Protein AF-0000000076934636 (afdb_homodimer)

Solvent-accessible surface area (backbone atoms only — not comparable to full-atom values): 18235 Å² total; per-residue (Å²): 104,74,46,54,54,52,46,53,52,47,45,50,32,41,30,29,34,33,26,14,51,40,21,34,67,66,35,45,63,63,40,42,30,72,75,70,58,53,48,71,66,55,49,50,51,52,49,51,50,35,30,50,39,23,18,51,27,18,59,49,46,27,63,59,41,30,75,73,67,33,45,66,54,43,28,51,51,5,29,50,24,38,23,51,24,36,40,40,52,27,62,49,86,51,87,62,38,52,61,58,24,40,61,29,32,43,36,27,42,36,32,61,26,22,50,54,25,54,49,51,67,49,44,54,81,84,43,31,39,34,55,35,13,42,49,48,14,39,36,37,44,18,54,47,48,13,48,73,52,30,47,60,44,36,52,47,32,66,38,93,77,34,90,54,101,44,63,32,48,46,33,38,53,19,18,50,29,20,41,49,23,36,53,50,51,51,52,50,51,31,59,73,72,72,96,104,73,45,56,55,52,47,53,52,48,44,51,32,40,30,28,34,31,25,13,51,40,21,33,65,66,35,46,65,64,38,43,33,72,74,69,57,51,48,72,66,56,50,50,51,52,48,48,51,34,29,49,40,24,19,50,28,18,59,49,46,27,62,60,42,31,76,72,67,31,43,69,55,43,27,50,51,5,29,49,24,38,24,52,24,35,39,40,54,27,62,50,86,50,87,62,36,53,61,58,24,38,60,29,32,44,36,27,42,35,31,63,26,22,49,53,25,55,49,52,68,50,45,55,80,83,42,30,41,34,54,36,12,42,48,47,14,40,36,36,42,19,54,45,48,13,48,72,52,31,46,60,45,35,51,48,34,66,38,92,79,34,90,54,100,43,66,32,49,47,32,38,54,20,18,51,29,21,40,50,22,35,53,52,51,52,53,50,52,31,58,74,72,73,95

Nearest PDB structures (foldseek):
  7bc7-assembly1_A  TM=8.951E-01  e=1.590E-04  Gallus gallus
  9b3o-assembly1_A  TM=8.937E-01  e=1.277E-03  Staphylococcus aureus
  9b3k-assembly1_Z  TM=9.148E-01  e=2.009E-03  Staphylococcus aureus
  9b3l-assembly1_A  TM=8.905E-01  e=2.636E-03  Staphylococcus aureus
  7xq0-assembly1_A  TM=7.083E-01  e=3.844E-01  Homo sapiens

Secondary structure (DSSP, 8-state):
-HHHHHHHHHHHHHHHHHHHHHHHHHHHHHHHHHHH---HHHHHHHHHHHHHHHHHIIIIIHHHHHHHH-HHHHHHHHHHHHHHHHHHHHT--STTHHHHHHTTHHHHTTHHHHHHHHHHHTS-GGGHHHHHHHHHHHHHHHHHHHHHHHHHHHHHHHSTT-SSS-TTHHHHHHHHHHHHHHHHHHHHHHHHHT-/-HHHHHHHHHHHHHHHHHHHHHHHHHHHHHHHHHHH---HHHHHHHHHHHHHHHHHIIIIIHHHHHHHH-HHHHHHHHHHHHHHHHHHHHT--STTHHHHHHTTHHHHTTHHHHHHHHHHHTS-GGGHHHHHHHHHHHHHHHHHHHHHHHHHHHHHHHSTT-SSS-TTHHHHHHHHHHHHHHHHHHHHHHHHHT-

Radius of gyration: 20.55 Å; Cα contacts (8 Å, |Δi|>4): 611; chains: 2; bounding box: 54×52×46 Å

Sequence (390 aa):
SLAGLTLSTAAMITFFYSLGEHGLQTALLYYLKAQFGYSKDEFANLMLIAGAAGMISQLTVMPIFAPIVGEEMLLIVGLLGGCTHVFLYGIAWSYWVPYFAAAFIILSAFVHPSIRTNVSKSVGSNEQGIAQGCISGISSFASILAPLIFTPLTAWFLSETTPFNFKGFSIMVAGFCTLTAFVISIRMRAARCGVSLAGLTLSTAAMITFFYSLGEHGLQTALLYYLKAQFGYSKDEFANLMLIAGAAGMISQLTVMPIFAPIVGEEMLLIVGLLGGCTHVFLYGIAWSYWVPYFAAAFIILSAFVHPSIRTNVSKSVGSNEQGIAQGCISGISSFASILAPLIFTPLTAWFLSETTPFNFKGFSIMVAGFCTLTAFVISIRMRAARCGV

Structure (mmCIF, N/CA/C/O backbone):
data_AF-0000000076934636-model_v1
#
loop_
_entity.id
_entity.type
_entity.pdbx_description
1 polymer 'Major facilitator superfamily (MFS) profile domain-containing protein'
#
loop_
_atom_site.group_PDB
_atom_site.id
_atom_site.type_symbol
_atom_site.label_atom_id
_atom_site.label_alt_id
_atom_site.label_comp_id
_atom_site.label_asym_id
_atom_site.label_entity_id
_atom_site.label_seq_id
_atom_site.pdbx_PDB_ins_code
_atom_site.Cartn_x
_atom_site.Cartn_y
_atom_site.Cartn_z
_atom_site.occupancy
_atom_site.B_iso_or_equiv
_atom_site.auth_seq_id
_atom_site.auth_comp_id
_atom_site.auth_asym_id
_atom_site.auth_atom_id
_atom_site.pdbx_PDB_model_num
ATOM 1 N N . SER A 1 1 ? -14.328 15.547 19.734 1 74.81 1 SER A N 1
ATOM 2 C CA . SER A 1 1 ? -13.781 16.672 18.984 1 74.81 1 SER A CA 1
ATOM 3 C C . SER A 1 1 ? -13.883 16.438 17.484 1 74.81 1 SER A C 1
ATOM 5 O O . SER A 1 1 ? -14.086 15.312 17.031 1 74.81 1 SER A O 1
ATOM 7 N N . LEU A 1 2 ? -14.023 17.359 16.75 1 75.81 2 LEU A N 1
ATOM 8 C CA . LEU A 1 2 ? -14.07 17.297 15.297 1 75.81 2 LEU A CA 1
ATOM 9 C C . LEU A 1 2 ? -12.945 16.422 14.75 1 75.81 2 LEU A C 1
ATOM 11 O O . LEU A 1 2 ? -13.141 15.68 13.789 1 75.81 2 LEU A O 1
ATOM 15 N N . ALA A 1 3 ? -11.789 16.453 15.383 1 84.81 3 ALA A N 1
ATOM 16 C CA . ALA A 1 3 ? -10.664 15.617 14.984 1 84.81 3 ALA A CA 1
ATOM 17 C C . ALA A 1 3 ? -10.961 14.133 15.211 1 84.81 3 ALA A C 1
ATOM 19 O O . ALA A 1 3 ? -10.617 13.289 14.383 1 84.81 3 ALA A O 1
ATOM 20 N N . GLY A 1 4 ? -11.641 13.859 16.266 1 87.38 4 GLY A N 1
ATOM 21 C CA . GLY A 1 4 ? -12.016 12.484 16.562 1 87.38 4 GLY A CA 1
ATOM 22 C C . GLY A 1 4 ? -12.984 11.898 15.555 1 87.38 4 GLY A C 1
ATOM 23 O O . GLY A 1 4 ? -12.828 10.75 15.141 1 87.38 4 GLY A O 1
ATOM 24 N N . LEU A 1 5 ? -13.938 12.648 15.148 1 87.81 5 LEU A N 1
ATOM 25 C CA . LEU A 1 5 ? -14.922 12.211 14.172 1 87.81 5 LEU A CA 1
ATOM 26 C C . LEU A 1 5 ? -14.273 12 12.805 1 87.81 5 LEU A C 1
ATOM 28 O O . LEU A 1 5 ? -14.562 11.016 12.117 1 87.81 5 LEU A O 1
ATOM 32 N N . THR A 1 6 ? -13.391 12.922 12.422 1 90.38 6 THR A N 1
ATOM 33 C CA . THR A 1 6 ? -12.695 12.812 11.141 1 90.38 6 THR A CA 1
ATOM 34 C C . THR A 1 6 ? -11.82 11.562 11.109 1 90.38 6 THR A C 1
ATOM 36 O O . THR A 1 6 ? -11.797 10.836 10.117 1 90.38 6 THR A O 1
ATOM 39 N N . LEU A 1 7 ? -11.195 11.305 12.242 1 93.56 7 LEU A N 1
ATOM 40 C CA . LEU A 1 7 ? -10.305 10.148 12.32 1 93.56 7 LEU A CA 1
ATOM 41 C C . LEU A 1 7 ? -11.102 8.852 12.258 1 93.56 7 LEU A C 1
ATOM 43 O O . LEU A 1 7 ? -10.703 7.906 11.578 1 93.56 7 LEU A O 1
ATOM 47 N N . SER A 1 8 ? -12.18 8.805 12.938 1 95 8 SER A N 1
ATOM 48 C CA . SER A 1 8 ? -13.016 7.605 12.945 1 95 8 SER A CA 1
ATOM 49 C C . SER A 1 8 ? -13.594 7.332 11.562 1 95 8 SER A C 1
ATOM 51 O O . SER A 1 8 ? -13.609 6.188 11.102 1 95 8 SER A O 1
ATOM 53 N N . THR A 1 9 ? -14.062 8.328 10.93 1 96.06 9 THR A N 1
ATOM 54 C CA . THR A 1 9 ? -14.617 8.18 9.586 1 96.06 9 THR A CA 1
ATOM 55 C C . THR A 1 9 ? -13.539 7.773 8.594 1 96.06 9 THR A C 1
ATOM 57 O O . THR A 1 9 ? -13.758 6.898 7.754 1 96.06 9 THR A O 1
ATOM 60 N N . ALA A 1 10 ? -12.359 8.422 8.711 1 96.75 10 ALA A N 1
ATOM 61 C CA . ALA A 1 10 ? -11.234 8.07 7.844 1 96.75 10 ALA A CA 1
ATOM 62 C C . ALA A 1 10 ? -10.828 6.617 8.031 1 96.75 10 ALA A C 1
ATOM 64 O O . ALA A 1 10 ? -10.492 5.926 7.07 1 96.75 10 ALA A O 1
ATOM 65 N N . ALA A 1 11 ? -10.875 6.18 9.25 1 96.69 11 ALA A N 1
ATOM 66 C CA . ALA A 1 11 ? -10.539 4.793 9.562 1 96.69 11 ALA A CA 1
ATOM 67 C C . ALA A 1 11 ? -11.516 3.828 8.898 1 96.69 11 ALA A C 1
ATOM 69 O O . ALA A 1 11 ? -11.102 2.828 8.305 1 96.69 11 ALA A O 1
ATOM 70 N N . MET A 1 12 ? -12.727 4.133 8.914 1 98.12 12 MET A N 1
ATOM 71 C CA . MET A 1 12 ? -13.75 3.281 8.312 1 98.12 12 MET A CA 1
ATOM 72 C C . MET A 1 12 ? -13.609 3.256 6.797 1 98.12 12 MET A C 1
ATOM 74 O O . MET A 1 12 ? -13.688 2.193 6.18 1 98.12 12 MET A O 1
ATOM 78 N N . ILE A 1 13 ? -13.43 4.391 6.262 1 98.31 13 ILE A N 1
ATOM 79 C CA . ILE A 1 13 ? -13.25 4.48 4.816 1 98.31 13 ILE A CA 1
ATOM 80 C C . ILE A 1 13 ? -12.016 3.684 4.402 1 98.31 13 ILE A C 1
ATOM 82 O O . ILE A 1 13 ? -12.062 2.904 3.447 1 98.31 13 ILE A O 1
ATOM 86 N N . THR A 1 14 ? -10.977 3.883 5.207 1 97.81 14 THR A N 1
ATOM 87 C CA . THR A 1 14 ? -9.734 3.186 4.91 1 97.81 14 THR A CA 1
ATOM 88 C C . THR A 1 14 ? -9.93 1.673 4.977 1 97.81 14 THR A C 1
ATOM 90 O O . THR A 1 14 ? -9.453 0.94 4.109 1 97.81 14 THR A O 1
ATOM 93 N N . PHE A 1 15 ? -10.633 1.266 5.969 1 98.06 15 PHE A N 1
ATOM 94 C CA . PHE A 1 15 ? -10.836 -0.168 6.141 1 98.06 15 PHE A CA 1
ATOM 95 C C . PHE A 1 15 ? -11.586 -0.756 4.953 1 98.06 15 PHE A C 1
ATOM 97 O O . PHE A 1 15 ? -11.109 -1.694 4.312 1 98.06 15 PHE A O 1
ATOM 104 N N . PHE A 1 16 ? -12.664 -0.254 4.598 1 98.56 16 PHE A N 1
ATOM 105 C CA . PHE A 1 16 ? -13.516 -0.816 3.559 1 98.56 16 PHE A CA 1
ATOM 106 C C . PHE A 1 16 ? -12.875 -0.654 2.186 1 98.56 16 PHE A C 1
ATOM 108 O O . PHE A 1 16 ? -12.945 -1.559 1.352 1 98.56 16 PHE A O 1
ATOM 115 N N . TYR A 1 17 ? -12.32 0.474 1.965 1 98.31 17 TYR A N 1
ATOM 116 C CA . TYR A 1 17 ? -11.672 0.678 0.675 1 98.31 17 TYR A CA 1
ATOM 117 C C . TYR A 1 17 ? -10.492 -0.266 0.506 1 98.31 17 TYR A C 1
ATOM 119 O O . TYR A 1 17 ? -10.312 -0.872 -0.554 1 98.31 17 TYR A O 1
ATOM 127 N N . SER A 1 18 ? -9.68 -0.388 1.562 1 97.5 18 SER A N 1
ATOM 128 C CA . SER A 1 18 ? -8.531 -1.287 1.498 1 97.5 18 SER A CA 1
ATOM 129 C C . SER A 1 18 ? -8.977 -2.736 1.332 1 97.5 18 SER A C 1
ATOM 131 O O . SER A 1 18 ? -8.375 -3.49 0.565 1 97.5 18 SER A O 1
ATOM 133 N N . LEU A 1 19 ? -9.977 -3.051 2.029 1 97.38 19 LEU A N 1
ATOM 134 C CA . LEU A 1 19 ? -10.5 -4.406 1.901 1 97.38 19 LEU A CA 1
ATOM 135 C C . LEU A 1 19 ? -10.953 -4.68 0.47 1 97.38 19 LEU A C 1
ATOM 137 O O . LEU A 1 19 ? -10.641 -5.734 -0.091 1 97.38 19 LEU A O 1
ATOM 141 N N . GLY A 1 20 ? -11.711 -3.754 -0.071 1 97.81 20 GLY A N 1
ATOM 142 C CA . GLY A 1 20 ? -12.141 -3.896 -1.453 1 97.81 20 GLY A CA 1
ATOM 143 C C . GLY A 1 20 ? -10.984 -3.943 -2.436 1 97.81 20 GLY A C 1
ATOM 144 O O . GLY A 1 20 ? -10.977 -4.773 -3.35 1 97.81 20 GLY A O 1
ATOM 145 N N . GLU A 1 21 ? -10.055 -3.123 -2.217 1 95.62 21 GLU A N 1
ATOM 146 C CA . GLU A 1 21 ? -8.906 -3.025 -3.111 1 95.62 21 GLU A CA 1
ATOM 147 C C . GLU A 1 21 ? -8.055 -4.293 -3.059 1 95.62 21 GLU A C 1
ATOM 149 O O . GLU A 1 21 ? -7.703 -4.852 -4.098 1 95.62 21 GLU A O 1
ATOM 154 N N . HIS A 1 22 ? -7.711 -4.715 -1.91 1 94.38 22 HIS A N 1
ATOM 155 C CA . HIS A 1 22 ? -6.918 -5.93 -1.769 1 94.38 22 HIS A CA 1
ATOM 156 C C . HIS A 1 22 ? -7.715 -7.16 -2.184 1 94.38 22 HIS A C 1
ATOM 158 O O . HIS A 1 22 ? -7.148 -8.125 -2.701 1 94.38 22 HIS A O 1
ATOM 164 N N . GLY A 1 23 ? -9.031 -7.141 -1.938 1 95.62 23 GLY A N 1
ATOM 165 C CA . GLY A 1 23 ? -9.891 -8.211 -2.428 1 95.62 23 GLY A CA 1
ATOM 166 C C . GLY A 1 23 ? -9.883 -8.336 -3.939 1 95.62 23 GLY A C 1
ATOM 167 O O . GLY A 1 23 ? -9.789 -9.438 -4.477 1 95.62 23 GLY A O 1
ATOM 168 N N . LEU A 1 24 ? -9.992 -7.215 -4.574 1 95.94 24 LEU A N 1
ATOM 169 C CA . LEU A 1 24 ? -9.914 -7.211 -6.031 1 95.94 24 LEU A CA 1
ATOM 170 C C . LEU A 1 24 ? -8.578 -7.781 -6.508 1 95.94 24 LEU A C 1
ATOM 172 O O . LEU A 1 24 ? -8.547 -8.617 -7.414 1 95.94 24 LEU A O 1
ATOM 176 N N . GLN A 1 25 ? -7.531 -7.367 -5.93 1 91.94 25 GLN A N 1
ATOM 177 C CA . GLN A 1 25 ? -6.199 -7.801 -6.332 1 91.94 25 GLN A CA 1
ATOM 178 C C . GLN A 1 25 ? -6.031 -9.305 -6.156 1 91.94 25 GLN A C 1
ATOM 180 O O . GLN A 1 25 ? -5.379 -9.969 -6.969 1 91.94 25 GLN A O 1
ATOM 185 N N . THR A 1 26 ? -6.641 -9.844 -5.145 1 89.38 26 THR A N 1
ATOM 186 C CA . THR A 1 26 ? -6.543 -11.266 -4.836 1 89.38 26 THR A CA 1
ATOM 187 C C . THR A 1 26 ? -7.316 -12.094 -5.863 1 89.38 26 THR A C 1
ATOM 189 O O . THR A 1 26 ? -6.875 -13.18 -6.254 1 89.38 26 THR A O 1
ATOM 192 N N . ALA A 1 27 ? -8.336 -11.578 -6.363 1 94.06 27 ALA A N 1
ATOM 193 C CA . ALA A 1 27 ? -9.273 -12.367 -7.156 1 94.06 27 ALA A CA 1
ATOM 194 C C . ALA A 1 27 ? -9.094 -12.102 -8.648 1 94.06 27 ALA A C 1
ATOM 196 O O . ALA A 1 27 ? -9.531 -12.891 -9.484 1 94.06 27 ALA A O 1
ATOM 197 N N . LEU A 1 28 ? -8.461 -11.078 -9.023 1 93.19 28 LEU A N 1
ATOM 198 C CA . LEU A 1 28 ? -8.562 -10.516 -10.367 1 93.19 28 LEU A CA 1
ATOM 199 C C . LEU A 1 28 ? -7.977 -11.477 -11.398 1 93.19 28 LEU A C 1
ATOM 201 O O . LEU A 1 28 ? -8.602 -11.75 -12.422 1 93.19 28 LEU A O 1
ATOM 205 N N . LEU A 1 29 ? -6.828 -11.984 -11.148 1 89.75 29 LEU A N 1
ATOM 206 C CA . LEU A 1 29 ? -6.184 -12.859 -12.125 1 89.75 29 LEU A CA 1
ATOM 207 C C . LEU A 1 29 ? -7.004 -14.125 -12.344 1 89.75 29 LEU A C 1
ATOM 209 O O . LEU A 1 29 ? -7.23 -14.539 -13.484 1 89.75 29 LEU A O 1
ATOM 213 N N . TYR A 1 30 ? -7.449 -14.711 -11.25 1 89.94 30 TYR A N 1
ATOM 214 C CA . TYR A 1 30 ? -8.227 -15.938 -11.32 1 89.94 30 TYR A CA 1
ATOM 215 C C . TYR A 1 30 ? -9.531 -15.719 -12.07 1 89.94 30 TYR A C 1
ATOM 217 O O . TYR A 1 30 ? -9.938 -16.562 -12.883 1 89.94 30 TYR A O 1
ATOM 225 N N . TYR A 1 31 ? -10.102 -14.641 -11.883 1 93.88 31 TYR A N 1
ATOM 226 C CA . TYR A 1 31 ? -11.359 -14.297 -12.531 1 93.88 31 TYR A CA 1
ATOM 227 C C . TYR A 1 31 ? -11.164 -14.094 -14.031 1 93.88 31 TYR A C 1
ATOM 229 O O . TYR A 1 31 ? -11.914 -14.641 -14.844 1 93.88 31 TYR A O 1
ATOM 237 N N . LEU A 1 32 ? -10.18 -13.312 -14.414 1 93.81 32 LEU A N 1
ATOM 238 C CA . LEU A 1 32 ? -9.977 -13 -15.828 1 93.81 32 LEU A CA 1
ATOM 239 C C . LEU A 1 32 ? -9.547 -14.234 -16.609 1 93.81 32 LEU A C 1
ATOM 241 O O . LEU A 1 32 ? -9.898 -14.391 -17.781 1 93.81 32 LEU A O 1
ATOM 245 N N . LYS A 1 33 ? -8.805 -15.094 -15.992 1 93.19 33 LYS A N 1
ATOM 246 C CA . LYS A 1 33 ? -8.43 -16.359 -16.609 1 93.19 33 LYS A CA 1
ATOM 247 C C . LYS A 1 33 ? -9.656 -17.25 -16.844 1 93.19 33 LYS A C 1
ATOM 249 O O . LYS A 1 33 ? -9.828 -17.812 -17.922 1 93.19 33 LYS A O 1
ATOM 254 N N . ALA A 1 34 ? -10.453 -17.297 -15.93 1 91.06 34 ALA A N 1
ATOM 255 C CA . ALA A 1 34 ? -11.641 -18.156 -15.992 1 91.06 34 ALA A CA 1
ATOM 256 C C . ALA A 1 34 ? -12.672 -17.578 -16.969 1 91.06 34 ALA A C 1
ATOM 258 O O . ALA A 1 34 ? -13.297 -18.328 -17.719 1 91.06 34 ALA A O 1
ATOM 259 N N . GLN A 1 35 ? -12.812 -16.328 -16.938 1 91.38 35 GLN A N 1
ATOM 260 C CA . GLN A 1 35 ? -13.875 -15.688 -17.703 1 91.38 35 GLN A CA 1
ATOM 261 C C . GLN A 1 35 ? -13.453 -15.469 -19.156 1 91.38 35 GLN A C 1
ATOM 263 O O . GLN A 1 35 ? -14.258 -15.633 -20.078 1 91.38 35 GLN A O 1
ATOM 268 N N . PHE A 1 36 ? -12.18 -15.125 -19.406 1 93.5 36 PHE A N 1
ATOM 269 C CA . PHE A 1 36 ? -11.797 -14.695 -20.734 1 93.5 36 PHE A CA 1
ATOM 270 C C . PHE A 1 36 ? -10.555 -15.445 -21.203 1 93.5 36 PHE A C 1
ATOM 272 O O . PHE A 1 36 ? -10.094 -15.234 -22.328 1 93.5 36 PHE A O 1
ATOM 279 N N . GLY A 1 37 ? -9.953 -16.219 -20.375 1 92.12 37 GLY A N 1
ATOM 280 C CA . GLY A 1 37 ? -8.766 -16.969 -20.75 1 92.12 37 GLY A CA 1
ATOM 281 C C . GLY A 1 37 ? -7.508 -16.125 -20.812 1 92.12 37 GLY A C 1
ATOM 282 O O . GLY A 1 37 ? -6.609 -16.391 -21.609 1 92.12 37 GLY A O 1
ATOM 283 N N . TYR A 1 38 ? -7.465 -15.117 -20.031 1 91.88 38 TYR A N 1
ATOM 284 C CA . TYR A 1 38 ? -6.285 -14.266 -19.969 1 91.88 38 TYR A CA 1
ATOM 285 C C . TYR A 1 38 ? -5.031 -15.078 -19.688 1 91.88 38 TYR A C 1
ATOM 287 O O . TYR A 1 38 ? -5.031 -15.922 -18.781 1 91.88 38 TYR A O 1
ATOM 295 N N . SER A 1 39 ? -4.031 -14.781 -20.547 1 90.5 39 SER A N 1
ATOM 296 C CA . SER A 1 39 ? -2.711 -15.312 -20.234 1 90.5 39 SER A CA 1
ATOM 297 C C . SER A 1 39 ? -2.023 -14.477 -19.156 1 90.5 39 SER A C 1
ATOM 299 O O . SER A 1 39 ? -2.496 -13.391 -18.812 1 90.5 39 SER A O 1
ATOM 301 N N . LYS A 1 40 ? -0.893 -14.938 -18.688 1 85 40 LYS A N 1
ATOM 302 C CA . LYS A 1 40 ? -0.098 -14.211 -17.703 1 85 40 LYS A CA 1
ATOM 303 C C . LYS A 1 40 ? 0.451 -12.914 -18.281 1 85 40 LYS A C 1
ATOM 305 O O . LYS A 1 40 ? 0.516 -11.898 -17.594 1 85 40 LYS A O 1
ATOM 310 N N . ASP A 1 41 ? 0.766 -13.008 -19.484 1 87.12 41 ASP A N 1
ATOM 311 C CA . ASP A 1 41 ? 1.307 -11.836 -20.172 1 87.12 41 ASP A CA 1
ATOM 312 C C . ASP A 1 41 ? 0.234 -10.758 -20.344 1 87.12 41 ASP A C 1
ATOM 314 O O . ASP A 1 41 ? 0.511 -9.57 -20.203 1 87.12 41 ASP A O 1
ATOM 318 N N . GLU A 1 42 ? -0.93 -11.25 -20.625 1 88.69 42 GLU A N 1
ATOM 319 C CA . GLU A 1 42 ? -2.029 -10.305 -20.797 1 88.69 42 GLU A CA 1
ATOM 320 C C . GLU A 1 42 ? -2.375 -9.617 -19.469 1 88.69 42 GLU A C 1
ATOM 322 O O . GLU A 1 42 ? -2.631 -8.414 -19.438 1 88.69 42 GLU A O 1
ATOM 327 N N . PHE A 1 43 ? -2.348 -10.391 -18.484 1 88.75 43 PHE A N 1
ATOM 328 C CA . PHE A 1 43 ? -2.613 -9.836 -17.172 1 88.75 43 PHE A CA 1
ATOM 329 C C . PHE A 1 43 ? -1.526 -8.852 -16.766 1 88.75 43 PHE A C 1
ATOM 331 O O . PHE A 1 43 ? -1.821 -7.777 -16.234 1 88.75 43 PHE A O 1
ATOM 338 N N . ALA A 1 44 ? -0.289 -9.18 -17.016 1 83.56 44 ALA A N 1
ATOM 339 C CA . ALA A 1 44 ? 0.832 -8.297 -16.703 1 83.56 44 ALA A CA 1
ATOM 340 C C . ALA A 1 44 ? 0.71 -6.969 -17.438 1 83.56 44 ALA A C 1
ATOM 342 O O . ALA A 1 44 ? 0.987 -5.906 -16.875 1 83.56 44 ALA A O 1
ATOM 343 N N . ASN A 1 45 ? 0.32 -7.035 -18.594 1 87.69 45 ASN A N 1
ATOM 344 C CA . ASN A 1 45 ? 0.116 -5.824 -19.391 1 87.69 45 ASN A CA 1
ATOM 345 C C . ASN A 1 45 ? -0.985 -4.949 -18.797 1 87.69 45 ASN A C 1
ATOM 347 O O . ASN A 1 45 ? -0.858 -3.723 -18.766 1 87.69 45 ASN A O 1
ATOM 351 N N . LEU A 1 46 ? -2.037 -5.641 -18.391 1 89 46 LEU A N 1
ATOM 352 C CA . LEU A 1 46 ? -3.139 -4.914 -17.781 1 89 46 LEU A CA 1
ATOM 353 C C . LEU A 1 46 ? -2.676 -4.199 -16.516 1 89 46 LEU A C 1
ATOM 355 O O . LEU A 1 46 ? -3.035 -3.043 -16.281 1 89 46 LEU A O 1
ATOM 359 N N . MET A 1 47 ? -1.884 -4.859 -15.727 1 87.38 47 MET A N 1
ATOM 360 C CA . MET A 1 47 ? -1.383 -4.273 -14.484 1 87.38 47 MET A CA 1
ATOM 361 C C . MET A 1 47 ? -0.429 -3.119 -14.781 1 87.38 47 MET A C 1
ATOM 363 O O . MET A 1 47 ? -0.418 -2.119 -14.055 1 87.38 47 MET A O 1
ATOM 367 N N . LEU A 1 48 ? 0.37 -3.258 -15.766 1 87.12 48 LEU A N 1
ATOM 368 C CA . LEU A 1 48 ? 1.299 -2.205 -16.172 1 87.12 48 LEU A CA 1
ATOM 369 C C . LEU A 1 48 ? 0.548 -0.933 -16.547 1 87.12 48 LEU A C 1
ATOM 371 O O . LEU A 1 48 ? 0.938 0.165 -16.141 1 87.12 48 LEU A O 1
ATOM 375 N N . ILE A 1 49 ? -0.458 -1.144 -17.25 1 89 49 ILE A N 1
ATOM 376 C CA . ILE A 1 49 ? -1.259 -0.006 -17.688 1 89 49 ILE A CA 1
ATOM 377 C C . ILE A 1 49 ? -1.937 0.643 -16.484 1 89 49 ILE A C 1
ATOM 379 O O . ILE A 1 49 ? -1.901 1.866 -16.328 1 89 49 ILE A O 1
ATOM 383 N N . ALA A 1 50 ? -2.512 -0.203 -15.695 1 87.81 50 ALA A N 1
ATOM 384 C CA . ALA A 1 50 ? -3.203 0.298 -14.508 1 87.81 50 ALA A CA 1
ATOM 385 C C . ALA A 1 50 ? -2.234 1.014 -13.57 1 87.81 50 ALA A C 1
ATOM 387 O O . ALA A 1 50 ? -2.551 2.08 -13.031 1 87.81 50 ALA A O 1
ATOM 388 N N . GLY A 1 51 ? -1.109 0.46 -13.359 1 86.81 51 GLY A N 1
ATOM 389 C CA . GLY A 1 51 ? -0.104 1.066 -12.5 1 86.81 51 GLY A CA 1
ATOM 390 C C . GLY A 1 51 ? 0.421 2.385 -13.031 1 86.81 51 GLY A C 1
ATOM 391 O O . GLY A 1 51 ? 0.582 3.348 -12.281 1 86.81 51 GLY A O 1
ATOM 392 N N . ALA A 1 52 ? 0.694 2.449 -14.242 1 89 52 ALA A N 1
ATOM 393 C CA . ALA A 1 52 ? 1.163 3.676 -14.883 1 89 52 ALA A CA 1
ATOM 394 C C . ALA A 1 52 ? 0.114 4.781 -14.789 1 89 52 ALA A C 1
ATOM 396 O O . ALA A 1 52 ? 0.438 5.93 -14.477 1 89 52 ALA A O 1
ATOM 397 N N . ALA A 1 53 ? -1.055 4.348 -15.031 1 89.06 53 ALA A N 1
ATOM 398 C CA . ALA A 1 53 ? -2.148 5.309 -14.93 1 89.06 53 ALA A CA 1
ATOM 399 C C . ALA A 1 53 ? -2.264 5.859 -13.508 1 89.06 53 ALA A C 1
ATOM 401 O O . ALA A 1 53 ? -2.449 7.062 -13.312 1 89.06 53 ALA A O 1
ATOM 402 N N . GLY A 1 54 ? -2.17 4.969 -12.562 1 89.5 54 GLY A N 1
ATOM 403 C CA . GLY A 1 54 ? -2.217 5.395 -11.18 1 89.5 54 GLY A CA 1
ATOM 404 C C . GLY A 1 54 ? -1.078 6.324 -10.797 1 89.5 54 GLY A C 1
ATOM 405 O O . GLY A 1 54 ? -1.293 7.34 -10.133 1 89.5 54 GLY A O 1
ATOM 406 N N . MET A 1 55 ? 0.087 5.992 -11.227 1 90 55 MET A N 1
ATOM 407 C CA . MET A 1 55 ? 1.268 6.797 -10.93 1 90 55 MET A CA 1
ATOM 408 C C . MET A 1 55 ? 1.144 8.188 -11.531 1 90 55 MET A C 1
ATOM 410 O O . MET A 1 55 ? 1.356 9.188 -10.844 1 90 55 MET A O 1
ATOM 414 N N . ILE A 1 56 ? 0.767 8.258 -12.727 1 90.88 56 ILE A N 1
ATOM 415 C CA . ILE A 1 56 ? 0.629 9.531 -13.422 1 90.88 56 ILE A CA 1
ATOM 416 C C . ILE A 1 56 ? -0.455 10.367 -12.75 1 90.88 56 ILE A C 1
ATOM 418 O O . ILE A 1 56 ? -0.267 11.57 -12.523 1 90.88 56 ILE A O 1
ATOM 422 N N . SER A 1 57 ? -1.478 9.734 -12.469 1 89.75 57 SER A N 1
ATOM 423 C CA . SER A 1 57 ? -2.584 10.43 -11.828 1 89.75 57 SER A CA 1
ATOM 424 C C . SER A 1 57 ? -2.152 11.039 -10.492 1 89.75 57 SER A C 1
ATOM 426 O O . SER A 1 57 ? -2.443 12.203 -10.211 1 89.75 57 SER A O 1
ATOM 428 N N . GLN A 1 58 ? -1.479 10.25 -9.68 1 87.19 58 GLN A N 1
ATOM 429 C CA . GLN A 1 58 ? -1.094 10.711 -8.344 1 87.19 58 GLN A CA 1
ATOM 430 C C . GLN A 1 58 ? -0.057 11.828 -8.43 1 87.19 58 GLN A C 1
ATOM 432 O O . GLN A 1 58 ? -0.086 12.766 -7.629 1 87.19 58 GLN A O 1
ATOM 437 N N . LEU A 1 59 ? 0.837 11.805 -9.406 1 88.19 59 LEU A N 1
ATOM 438 C CA . LEU A 1 59 ? 1.928 12.766 -9.477 1 88.19 59 LEU A CA 1
ATOM 439 C C . LEU A 1 59 ? 1.487 14.031 -10.203 1 88.19 59 LEU A C 1
ATOM 441 O O . LEU A 1 59 ? 2.135 15.078 -10.094 1 88.19 59 LEU A O 1
ATOM 445 N N . THR A 1 60 ? 0.4 13.961 -10.938 1 86.75 60 THR A N 1
ATOM 446 C CA . THR A 1 60 ? -0.025 15.117 -11.711 1 86.75 60 THR A CA 1
ATOM 447 C C . THR A 1 60 ? -1.339 15.68 -11.164 1 86.75 60 THR A C 1
ATOM 449 O O . THR A 1 60 ? -1.457 16.875 -10.93 1 86.75 60 THR A O 1
ATOM 452 N N . VAL A 1 61 ? -2.275 14.844 -10.891 1 82.5 61 VAL A N 1
ATOM 453 C CA . VAL A 1 61 ? -3.623 15.289 -10.562 1 82.5 61 VAL A CA 1
ATOM 454 C C . VAL A 1 61 ? -3.643 15.867 -9.148 1 82.5 61 VAL A C 1
ATOM 456 O O . VAL A 1 61 ? -4.281 16.891 -8.898 1 82.5 61 VAL A O 1
ATOM 459 N N . MET A 1 62 ? -2.924 15.289 -8.242 1 84.19 62 MET A N 1
ATOM 460 C CA . MET A 1 62 ? -2.953 15.766 -6.863 1 84.19 62 MET A CA 1
ATOM 461 C C . MET A 1 62 ? -2.375 17.172 -6.762 1 84.19 62 MET A C 1
ATOM 463 O O . MET A 1 62 ? -3.002 18.062 -6.188 1 84.19 62 MET A O 1
ATOM 467 N N . PRO A 1 63 ? -1.271 17.469 -7.387 1 83.06 63 PRO A N 1
ATOM 468 C CA . PRO A 1 63 ? -0.707 18.812 -7.293 1 83.06 63 PRO A CA 1
ATOM 469 C C . PRO A 1 63 ? -1.571 19.859 -7.98 1 83.06 63 PRO A C 1
ATOM 471 O O . PRO A 1 63 ? -1.573 21.031 -7.578 1 83.06 63 PRO A O 1
ATOM 474 N N . ILE A 1 64 ? -2.316 19.422 -8.898 1 86.44 64 ILE A N 1
ATOM 475 C CA . ILE A 1 64 ? -3.088 20.375 -9.688 1 86.44 64 ILE A CA 1
ATOM 476 C C . ILE A 1 64 ? -4.48 20.531 -9.086 1 86.44 64 ILE A C 1
ATOM 478 O O . ILE A 1 64 ? -4.98 21.656 -8.938 1 86.44 64 ILE A O 1
ATOM 482 N N . PHE A 1 65 ? -5.074 19.484 -8.625 1 88.25 65 PHE A N 1
ATOM 483 C CA . PHE A 1 65 ? -6.492 19.531 -8.289 1 88.25 65 PHE A CA 1
ATOM 484 C C . PHE A 1 65 ? -6.691 19.625 -6.785 1 88.25 65 PHE A C 1
ATOM 486 O O . PHE A 1 65 ? -7.715 20.109 -6.312 1 88.25 65 PHE A O 1
ATOM 493 N N . ALA A 1 66 ? -5.77 19.219 -6.074 1 86.06 66 ALA A N 1
ATOM 494 C CA . ALA A 1 66 ? -5.914 19.25 -4.621 1 86.06 66 ALA A CA 1
ATOM 495 C C . ALA A 1 66 ? -6.094 20.672 -4.117 1 86.06 66 ALA A C 1
ATOM 497 O O . ALA A 1 66 ? -6.969 20.953 -3.293 1 86.06 66 ALA A O 1
ATOM 498 N N . PRO A 1 67 ? -5.344 21.641 -4.688 1 84.69 67 PRO A N 1
ATOM 499 C CA . PRO A 1 67 ? -5.5 23.031 -4.219 1 84.69 67 PRO A CA 1
ATOM 500 C C . PRO A 1 67 ? -6.785 23.672 -4.719 1 84.69 67 PRO A C 1
ATOM 502 O O . PRO A 1 67 ? -7.27 24.641 -4.117 1 84.69 67 PRO A O 1
ATOM 505 N N . ILE A 1 68 ? -7.359 23.141 -5.738 1 87.69 68 ILE A N 1
ATOM 506 C CA . ILE A 1 68 ? -8.508 23.781 -6.371 1 87.69 68 ILE A CA 1
ATOM 507 C C . ILE A 1 68 ? -9.805 23.219 -5.781 1 87.69 68 ILE A C 1
ATOM 509 O O . ILE A 1 68 ? -10.672 23.984 -5.352 1 87.69 68 ILE A O 1
ATOM 513 N N . VAL A 1 69 ? -9.938 21.922 -5.656 1 88.75 69 VAL A N 1
ATOM 514 C CA . VAL A 1 69 ? -11.219 21.312 -5.328 1 88.75 69 VAL A CA 1
ATOM 515 C C . VAL A 1 69 ? -11.219 20.859 -3.867 1 88.75 69 VAL A C 1
ATOM 517 O O . VAL A 1 69 ? -12.281 20.688 -3.27 1 88.75 69 VAL A O 1
ATOM 520 N N . GLY A 1 70 ? -10.078 20.641 -3.297 1 88.38 70 GLY A N 1
ATOM 521 C CA . GLY A 1 70 ? -9.984 20.172 -1.927 1 88.38 70 GLY A CA 1
ATOM 522 C C . GLY A 1 70 ? -9.859 18.656 -1.825 1 88.38 70 GLY A C 1
ATOM 523 O O . GLY A 1 70 ? -10.328 17.938 -2.705 1 88.38 70 GLY A O 1
ATOM 524 N N . GLU A 1 71 ? -9.328 18.203 -0.812 1 89.06 71 GLU A N 1
ATOM 525 C CA . GLU A 1 71 ? -9.047 16.781 -0.637 1 89.06 71 GLU A CA 1
ATOM 526 C C . GLU A 1 71 ? -10.32 16 -0.346 1 89.06 71 GLU A C 1
ATOM 528 O O . GLU A 1 71 ? -10.43 14.828 -0.7 1 89.06 71 GLU A O 1
ATOM 533 N N . GLU A 1 72 ? -11.273 16.656 0.226 1 91.69 72 GLU A N 1
ATOM 534 C CA . GLU A 1 72 ? -12.531 15.977 0.518 1 91.69 72 GLU A CA 1
ATOM 535 C C . GLU A 1 72 ? -13.266 15.602 -0.766 1 91.69 72 GLU A C 1
ATOM 537 O O . GLU A 1 72 ? -13.742 14.477 -0.904 1 91.69 72 GLU A O 1
ATOM 542 N N . MET A 1 73 ? -13.344 16.547 -1.662 1 93.75 73 MET A N 1
ATOM 543 C CA . MET A 1 73 ? -13.992 16.281 -2.943 1 93.75 73 MET A CA 1
ATOM 544 C C . MET A 1 73 ? -13.211 15.258 -3.756 1 93.75 73 MET A C 1
ATOM 546 O O . MET A 1 73 ? -13.797 14.406 -4.426 1 93.75 73 MET A O 1
ATOM 550 N N . LEU A 1 74 ? -11.906 15.336 -3.678 1 94.12 74 LEU A N 1
ATOM 551 C CA . LEU A 1 74 ? -11.07 14.375 -4.387 1 94.12 74 LEU A CA 1
ATOM 552 C C . LEU A 1 74 ? -11.289 12.961 -3.85 1 94.12 74 LEU A C 1
ATOM 554 O O . LEU A 1 74 ? -11.273 11.992 -4.613 1 94.12 74 LEU A O 1
ATOM 558 N N . LEU A 1 75 ? -11.461 12.906 -2.523 1 95.88 75 LEU A N 1
ATOM 559 C CA . LEU A 1 75 ? -11.742 11.617 -1.904 1 95.88 75 LEU A CA 1
ATOM 560 C C . LEU A 1 75 ? -13.047 11.031 -2.447 1 95.88 75 LEU A C 1
ATOM 562 O O . LEU A 1 75 ? -13.094 9.867 -2.84 1 95.88 75 LEU A O 1
ATOM 566 N N . ILE A 1 76 ? -14.055 11.82 -2.535 1 96.94 76 ILE A N 1
ATOM 567 C CA . ILE A 1 76 ? -15.375 11.367 -2.975 1 96.94 76 ILE A CA 1
ATOM 568 C C . ILE A 1 76 ? -15.312 10.953 -4.441 1 96.94 76 ILE A C 1
ATOM 570 O O . ILE A 1 76 ? -15.805 9.875 -4.809 1 96.94 76 ILE A O 1
ATOM 574 N N . VAL A 1 77 ? -14.703 11.734 -5.273 1 96 77 VAL A N 1
ATOM 575 C CA . VAL A 1 77 ? -14.578 11.438 -6.695 1 96 77 VAL A CA 1
ATOM 576 C C . VAL A 1 77 ? -13.727 10.188 -6.891 1 96 77 VAL A C 1
ATOM 578 O O . VAL A 1 77 ? -14.031 9.352 -7.746 1 96 77 VAL A O 1
ATOM 581 N N . GLY A 1 78 ? -12.688 10.109 -6.125 1 96.62 78 GLY A N 1
ATOM 582 C CA . GLY A 1 78 ? -11.852 8.922 -6.18 1 96.62 78 GLY A CA 1
ATOM 583 C C . GLY A 1 78 ? -12.594 7.648 -5.812 1 96.62 78 GLY A C 1
ATOM 584 O O . GLY A 1 78 ? -12.445 6.621 -6.473 1 96.62 78 GLY A O 1
ATOM 585 N N . LEU A 1 79 ? -13.336 7.727 -4.77 1 97.94 79 LEU A N 1
ATOM 586 C CA . LEU A 1 79 ? -14.102 6.57 -4.324 1 97.94 79 LEU A CA 1
ATOM 587 C C . LEU A 1 79 ? -15.148 6.18 -5.363 1 97.94 79 LEU A C 1
ATOM 589 O O . LEU A 1 79 ? -15.398 4.992 -5.59 1 97.94 79 LEU A O 1
ATOM 593 N N . LEU A 1 80 ? -15.742 7.16 -5.98 1 97.69 80 LEU A N 1
ATOM 594 C CA . LEU A 1 80 ? -16.672 6.879 -7.066 1 97.69 80 LEU A CA 1
ATOM 595 C C . LEU A 1 80 ? -15.977 6.16 -8.211 1 97.69 80 LEU A C 1
ATOM 597 O O . LEU A 1 80 ? -16.5 5.191 -8.766 1 97.69 80 LEU A O 1
ATOM 601 N N . GLY A 1 81 ? -14.906 6.707 -8.594 1 96.88 81 GLY A N 1
ATOM 602 C CA . GLY A 1 81 ? -14.109 6.035 -9.602 1 96.88 81 GLY A CA 1
ATOM 603 C C . GLY A 1 81 ? -13.727 4.621 -9.219 1 96.88 81 GLY A C 1
ATOM 604 O O . GLY A 1 81 ? -13.781 3.709 -10.047 1 96.88 81 GLY A O 1
ATOM 605 N N . GLY A 1 82 ? -13.328 4.484 -7.922 1 96.31 82 GLY A N 1
ATOM 606 C CA . GLY A 1 82 ? -12.992 3.162 -7.418 1 96.31 82 GLY A CA 1
ATOM 607 C C . GLY A 1 82 ? -14.148 2.184 -7.48 1 96.31 82 GLY A C 1
ATOM 608 O O . GLY A 1 82 ? -13.977 1.034 -7.887 1 96.31 82 GLY A O 1
ATOM 609 N N . CYS A 1 83 ? -15.273 2.629 -7.129 1 96.81 83 CYS A N 1
ATOM 610 C CA . CYS A 1 83 ? -16.469 1.804 -7.207 1 96.81 83 CYS A CA 1
ATOM 611 C C . CYS A 1 83 ? -16.75 1.375 -8.648 1 96.81 83 CYS A C 1
ATOM 613 O O . CYS A 1 83 ? -16.984 0.194 -8.914 1 96.81 83 CYS A O 1
ATOM 615 N N . THR A 1 84 ? -16.75 2.309 -9.484 1 97.06 84 THR A N 1
ATOM 616 C CA . THR A 1 84 ? -17.016 2.039 -10.891 1 97.06 84 THR A CA 1
ATOM 617 C C . THR A 1 84 ? -16 1.05 -11.461 1 97.06 84 THR A C 1
ATOM 619 O O . THR A 1 84 ? -16.375 0.107 -12.164 1 97.06 84 THR A O 1
ATOM 622 N N . HIS A 1 85 ? -14.789 1.259 -11.102 1 96 85 HIS A N 1
ATOM 623 C CA . HIS A 1 85 ? -13.695 0.407 -11.547 1 96 85 HIS A CA 1
ATOM 624 C C . HIS A 1 85 ? -13.914 -1.041 -11.117 1 96 85 HIS A C 1
ATOM 626 O O . HIS A 1 85 ? -13.852 -1.952 -11.945 1 96 85 HIS A O 1
ATOM 632 N N . VAL A 1 86 ? -14.266 -1.243 -9.883 1 96.94 86 VAL A N 1
ATOM 633 C CA . VAL A 1 86 ? -14.383 -2.586 -9.328 1 96.94 86 VAL A CA 1
ATOM 634 C C . VAL A 1 86 ? -15.641 -3.262 -9.867 1 96.94 86 VAL A C 1
ATOM 636 O O . VAL A 1 86 ? -15.609 -4.426 -10.266 1 96.94 86 VAL A O 1
ATOM 639 N N . PHE A 1 87 ? -16.719 -2.551 -9.945 1 97.31 87 PHE A N 1
ATOM 640 C CA . PHE A 1 87 ? -17.953 -3.127 -10.445 1 97.31 87 PHE A CA 1
ATOM 641 C C . PHE A 1 87 ? -17.828 -3.496 -11.914 1 97.31 87 PHE A C 1
ATOM 643 O O . PHE A 1 87 ? -18.359 -4.516 -12.359 1 97.31 87 PHE A O 1
ATOM 650 N N . LEU A 1 88 ? -17.172 -2.691 -12.695 1 96.25 88 LEU A N 1
ATOM 651 C CA . LEU A 1 88 ? -16.969 -3 -14.109 1 96.25 88 LEU A CA 1
ATOM 652 C C . LEU A 1 88 ? -16.188 -4.301 -14.273 1 96.25 88 LEU A C 1
ATOM 654 O O . LEU A 1 88 ? -16.484 -5.098 -15.164 1 96.25 88 LEU A O 1
ATOM 658 N N . TYR A 1 89 ? -15.203 -4.531 -13.406 1 94.88 89 TYR A N 1
ATOM 659 C CA . TYR A 1 89 ? -14.492 -5.801 -13.43 1 94.88 89 TYR A CA 1
ATOM 660 C C . TYR A 1 89 ? -15.43 -6.961 -13.133 1 94.88 89 TYR A C 1
ATOM 662 O O . TYR A 1 89 ? -15.391 -7.988 -13.812 1 94.88 89 TYR A O 1
ATOM 670 N N . GLY A 1 90 ? -16.266 -6.746 -12.164 1 93.69 90 GLY A N 1
ATOM 671 C CA . GLY A 1 90 ? -17.141 -7.824 -11.719 1 93.69 90 GLY A CA 1
ATOM 672 C C . GLY A 1 90 ? -18.156 -8.242 -12.766 1 93.69 90 GLY A C 1
ATOM 673 O O . GLY A 1 90 ? -18.562 -9.406 -12.805 1 93.69 90 GLY A O 1
ATOM 674 N N . ILE A 1 91 ? -18.562 -7.367 -13.625 1 92.88 91 ILE A N 1
ATOM 675 C CA . ILE A 1 91 ? -19.594 -7.688 -14.594 1 92.88 91 ILE A CA 1
ATOM 676 C C . ILE A 1 91 ? -19.016 -7.652 -16 1 92.88 91 ILE A C 1
ATOM 678 O O . ILE A 1 91 ? -19.734 -7.484 -16.984 1 92.88 91 ILE A O 1
ATOM 682 N N . ALA A 1 92 ? -17.766 -7.73 -16.109 1 92.81 92 ALA A N 1
ATOM 683 C CA . ALA A 1 92 ? -17.141 -7.633 -17.422 1 92.81 92 ALA A CA 1
ATOM 684 C C . ALA A 1 92 ? -17.766 -8.609 -18.406 1 92.81 92 ALA A C 1
ATOM 686 O O . ALA A 1 92 ? -17.797 -9.82 -18.156 1 92.81 92 ALA A O 1
ATOM 687 N N . TRP A 1 93 ? -18.312 -8.156 -19.547 1 91.81 93 TRP A N 1
ATOM 688 C CA . TRP A 1 93 ? -19.031 -8.961 -20.531 1 91.81 93 TRP A CA 1
ATOM 689 C C . TRP A 1 93 ? -18.156 -9.258 -21.734 1 91.81 93 TRP A C 1
ATOM 691 O O . TRP A 1 93 ? -18.5 -10.086 -22.578 1 91.81 93 TRP A O 1
ATOM 701 N N . SER A 1 94 ? -17.047 -8.539 -21.812 1 92.44 94 SER A N 1
ATOM 702 C CA . SER A 1 94 ? -16.156 -8.742 -22.953 1 92.44 94 SER A CA 1
ATOM 703 C C . SER A 1 94 ? -14.695 -8.547 -22.562 1 92.44 94 SER A C 1
ATOM 705 O O . SER A 1 94 ? -14.406 -7.988 -21.5 1 92.44 94 SER A O 1
ATOM 707 N N . TYR A 1 95 ? -13.828 -8.883 -23.531 1 90.62 95 TYR A N 1
ATOM 708 C CA . TYR A 1 95 ? -12.383 -8.914 -23.328 1 90.62 95 TYR A CA 1
ATOM 709 C C . TYR A 1 95 ? -11.828 -7.504 -23.141 1 90.62 95 TYR A C 1
ATOM 711 O O . TYR A 1 95 ? -10.844 -7.309 -22.438 1 90.62 95 TYR A O 1
ATOM 719 N N . TRP A 1 96 ? -12.539 -6.5 -23.688 1 90.19 96 TRP A N 1
ATOM 720 C CA . TRP A 1 96 ? -12.008 -5.145 -23.641 1 90.19 96 TRP A CA 1
ATOM 721 C C . TRP A 1 96 ? -12.5 -4.406 -22.406 1 90.19 96 TRP A C 1
ATOM 723 O O . TRP A 1 96 ? -11.969 -3.344 -22.062 1 90.19 96 TRP A O 1
ATOM 733 N N . VAL A 1 97 ? -13.406 -4.922 -21.656 1 93.62 97 VAL A N 1
ATOM 734 C CA . VAL A 1 97 ? -14.055 -4.25 -20.531 1 93.62 97 VAL A CA 1
ATOM 735 C C . VAL A 1 97 ? -13.031 -4.02 -19.406 1 93.62 97 VAL A C 1
ATOM 737 O O . VAL A 1 97 ? -12.992 -2.939 -18.812 1 93.62 97 VAL A O 1
ATOM 740 N N . PRO A 1 98 ? -12.141 -4.941 -19.172 1 92.94 98 PRO A N 1
ATOM 741 C CA . PRO A 1 98 ? -11.148 -4.691 -18.125 1 92.94 98 PRO A CA 1
ATOM 742 C C . PRO A 1 98 ? -10.211 -3.531 -18.453 1 92.94 98 PRO A C 1
ATOM 744 O O . PRO A 1 98 ? -9.82 -2.775 -17.562 1 92.94 98 PRO A O 1
ATOM 747 N N . TYR A 1 99 ? -9.961 -3.371 -19.703 1 92.81 99 TYR A N 1
ATOM 748 C CA . TYR A 1 99 ? -9.141 -2.236 -20.109 1 92.81 99 TYR A CA 1
ATOM 749 C C . TYR A 1 99 ? -9.883 -0.923 -19.922 1 92.81 99 TYR A C 1
ATOM 751 O O . TYR A 1 99 ? -9.297 0.075 -19.484 1 92.81 99 TYR A O 1
ATOM 759 N N . PHE A 1 100 ? -11.07 -0.987 -20.219 1 94.44 100 PHE A N 1
ATOM 760 C CA . PHE A 1 100 ? -11.922 0.177 -20 1 94.44 100 PHE A CA 1
ATOM 761 C C . PHE A 1 100 ? -12.055 0.479 -18.516 1 94.44 100 PHE A C 1
ATOM 763 O O . PHE A 1 100 ? -12 1.641 -18.094 1 94.44 100 PHE A O 1
ATOM 770 N N . ALA A 1 101 ? -12.227 -0.539 -17.719 1 94.12 101 ALA A N 1
ATOM 771 C CA . ALA A 1 101 ? -12.336 -0.388 -16.266 1 94.12 101 ALA A CA 1
ATOM 772 C C . ALA A 1 101 ? -11.047 0.186 -15.68 1 94.12 101 ALA A C 1
ATOM 774 O O . ALA A 1 101 ? -11.094 0.971 -14.727 1 94.12 101 ALA A O 1
ATOM 775 N N . ALA A 1 102 ? -9.938 -0.151 -16.266 1 91.38 102 ALA A N 1
ATOM 776 C CA . ALA A 1 102 ? -8.633 0.309 -15.781 1 91.38 102 ALA A CA 1
ATOM 777 C C . ALA A 1 102 ? -8.5 1.821 -15.938 1 91.38 102 ALA A C 1
ATOM 779 O O . ALA A 1 102 ? -7.754 2.461 -15.188 1 91.38 102 ALA A O 1
ATOM 780 N N . ALA A 1 103 ? -9.203 2.43 -16.828 1 91.94 103 ALA A N 1
ATOM 781 C CA . ALA A 1 103 ? -9.172 3.877 -17.016 1 91.94 103 ALA A CA 1
ATOM 782 C C . ALA A 1 103 ? -9.648 4.609 -15.766 1 91.94 103 ALA A C 1
ATOM 784 O O . ALA A 1 103 ? -9.195 5.719 -15.477 1 91.94 103 ALA A O 1
ATOM 785 N N . PHE A 1 104 ? -10.43 3.992 -14.977 1 94.94 104 PHE A N 1
ATOM 786 C CA . PHE A 1 104 ? -11 4.625 -13.797 1 94.94 104 PHE A CA 1
ATOM 787 C C . PHE A 1 104 ? -10.016 4.594 -12.633 1 94.94 104 PHE A C 1
ATOM 789 O O . PHE A 1 104 ? -10.25 5.211 -11.594 1 94.94 104 PHE A O 1
ATOM 796 N N . ILE A 1 105 ? -8.898 3.965 -12.812 1 92.44 105 ILE A N 1
ATOM 797 C CA . ILE A 1 105 ? -7.844 3.969 -11.805 1 92.44 105 ILE A CA 1
ATOM 798 C C . ILE A 1 105 ? -7.293 5.383 -11.641 1 92.44 105 ILE A C 1
ATOM 800 O O . ILE A 1 105 ? -6.883 5.773 -10.547 1 92.44 105 ILE A O 1
ATOM 804 N N . ILE A 1 106 ? -7.406 6.133 -12.695 1 91.5 106 ILE A N 1
ATOM 805 C CA . ILE A 1 106 ? -6.949 7.52 -12.672 1 91.5 106 ILE A CA 1
ATOM 806 C C . ILE A 1 106 ? -7.676 8.281 -11.562 1 91.5 106 ILE A C 1
ATOM 808 O O . ILE A 1 106 ? -7.074 9.117 -10.883 1 91.5 106 ILE A O 1
ATOM 812 N N . LEU A 1 107 ? -8.891 7.902 -11.391 1 93.31 107 LEU A N 1
ATOM 813 C CA . LEU A 1 107 ? -9.695 8.562 -10.375 1 93.31 107 LEU A CA 1
ATOM 814 C C . LEU A 1 107 ? -9.484 7.914 -9.008 1 93.31 107 LEU A C 1
ATOM 816 O O . LEU A 1 107 ? -9.336 8.609 -8 1 93.31 107 LEU A O 1
ATOM 820 N N . SER A 1 108 ? -9.406 6.652 -8.992 1 94.38 108 SER A N 1
ATOM 821 C CA . SER A 1 108 ? -9.352 5.934 -7.727 1 94.38 108 SER A CA 1
ATOM 822 C C . SER A 1 108 ? -7.988 6.078 -7.062 1 94.38 108 SER A C 1
ATOM 824 O O . SER A 1 108 ? -7.844 5.828 -5.863 1 94.38 108 SER A O 1
ATOM 826 N N . ALA A 1 109 ? -7.039 6.551 -7.836 1 92.19 109 ALA A N 1
ATOM 827 C CA . ALA A 1 109 ? -5.672 6.688 -7.336 1 92.19 109 ALA A CA 1
ATOM 828 C C . ALA A 1 109 ? -5.582 7.789 -6.289 1 92.19 109 ALA A C 1
ATOM 830 O O . ALA A 1 109 ? -4.637 7.824 -5.496 1 92.19 109 ALA A O 1
ATOM 831 N N . PHE A 1 110 ? -6.617 8.562 -6.098 1 93.38 110 PHE A N 1
ATOM 832 C CA . PHE A 1 110 ? -6.613 9.695 -5.176 1 93.38 110 PHE A CA 1
ATOM 833 C C . PHE A 1 110 ? -7.074 9.258 -3.787 1 93.38 110 PHE A C 1
ATOM 835 O O . PHE A 1 110 ? -6.891 9.992 -2.811 1 93.38 110 PHE A O 1
ATOM 842 N N . VAL A 1 111 ? -7.539 8.148 -3.688 1 95.5 111 VAL A N 1
ATOM 843 C CA . VAL A 1 111 ? -8.234 7.773 -2.459 1 95.5 111 VAL A CA 1
ATOM 844 C C . VAL A 1 111 ? -7.238 7.715 -1.303 1 95.5 111 VAL A C 1
ATOM 846 O O . VAL A 1 111 ? -7.414 8.398 -0.291 1 95.5 111 VAL A O 1
ATOM 849 N N . HIS A 1 112 ? -6.141 7.094 -1.525 1 94.62 112 HIS A N 1
ATOM 850 C CA . HIS A 1 112 ? -5.199 6.902 -0.429 1 94.62 112 HIS A CA 1
ATOM 851 C C . HIS A 1 112 ? -4.551 8.227 -0.024 1 94.62 112 HIS A C 1
ATOM 853 O O . HIS A 1 112 ? -4.609 8.617 1.144 1 94.62 112 HIS A O 1
ATOM 859 N N . PRO A 1 113 ? -4.09 8.953 -0.997 1 94.44 113 PRO A N 1
ATOM 860 C CA . PRO A 1 113 ? -3.471 10.211 -0.576 1 94.44 113 PRO A CA 1
ATOM 861 C C . PRO A 1 113 ? -4.48 11.188 0.02 1 94.44 113 PRO A C 1
ATOM 863 O O . PRO A 1 113 ? -4.141 11.961 0.924 1 94.44 113 PRO A O 1
ATOM 866 N N . SER A 1 114 ? -5.691 11.148 -0.416 1 95.38 114 SER A N 1
ATOM 86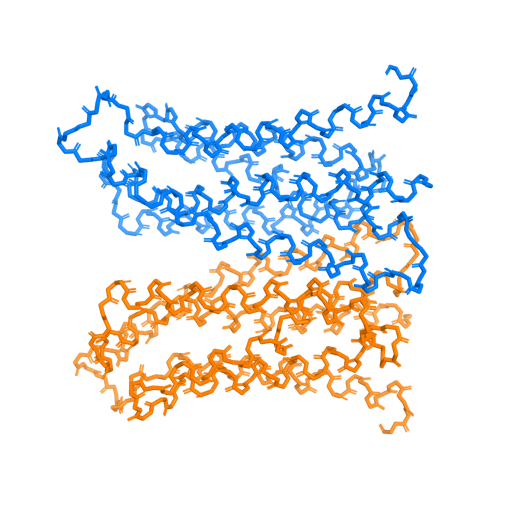7 C CA . SER A 1 114 ? -6.707 12.062 0.096 1 95.38 114 SER A CA 1
ATOM 868 C C . SER A 1 114 ? -7.078 11.727 1.537 1 95.38 114 SER A C 1
ATOM 870 O O . SER A 1 114 ? -7.262 12.625 2.361 1 95.38 114 SER A O 1
ATOM 872 N N . ILE A 1 115 ? -7.137 10.453 1.872 1 96.56 115 ILE A N 1
ATOM 873 C CA . ILE A 1 115 ? -7.438 10.047 3.24 1 96.56 115 ILE A CA 1
ATOM 874 C C . ILE A 1 115 ? -6.309 10.492 4.168 1 96.56 115 ILE A C 1
ATOM 876 O O . ILE A 1 115 ? -6.566 11.062 5.234 1 96.56 115 ILE A O 1
ATOM 880 N N . ARG A 1 116 ? -5.145 10.305 3.711 1 95.25 116 ARG A N 1
ATOM 881 C CA . ARG A 1 116 ? -3.98 10.641 4.523 1 95.25 116 ARG A CA 1
ATOM 882 C C . ARG A 1 116 ? -3.871 12.148 4.727 1 95.25 116 ARG A C 1
ATOM 884 O O . ARG A 1 116 ? -3.523 12.609 5.812 1 95.25 116 ARG A O 1
ATOM 891 N N . THR A 1 117 ? -4.18 12.914 3.664 1 94.69 117 THR A N 1
ATOM 892 C CA . THR A 1 117 ? -4.184 14.367 3.756 1 94.69 117 THR A CA 1
ATOM 893 C C . THR A 1 117 ? -5.262 14.852 4.727 1 94.69 117 THR A C 1
ATOM 895 O O . THR A 1 117 ? -5.004 15.711 5.57 1 94.69 117 THR A O 1
ATOM 898 N N . ASN A 1 118 ? -6.457 14.266 4.586 1 94.25 118 ASN A N 1
ATOM 899 C CA . ASN A 1 118 ? -7.562 14.648 5.457 1 94.25 118 ASN A CA 1
ATOM 900 C C . ASN A 1 118 ? -7.23 14.391 6.926 1 94.25 118 ASN A C 1
ATOM 902 O O . ASN A 1 118 ? -7.527 15.219 7.789 1 94.25 118 ASN A O 1
ATOM 906 N N . VAL A 1 119 ? -6.629 13.32 7.188 1 95.19 119 VAL A N 1
ATOM 907 C CA . VAL A 1 119 ? -6.258 12.945 8.547 1 95.19 119 VAL A CA 1
ATOM 908 C C . VAL A 1 119 ? -5.152 13.859 9.055 1 95.19 119 VAL A C 1
ATOM 910 O O . VAL A 1 119 ? -5.215 14.352 10.188 1 95.19 119 VAL A O 1
ATOM 913 N N . SER A 1 120 ? -4.16 14.188 8.227 1 95 120 SER A N 1
ATOM 914 C CA . SER A 1 120 ? -3.041 15.031 8.625 1 95 120 SER A CA 1
ATOM 915 C C . SER A 1 120 ? -3.504 16.453 8.93 1 95 120 SER A C 1
ATOM 917 O O . SER A 1 120 ? -2.984 17.094 9.844 1 95 120 SER A O 1
ATOM 919 N N . LYS A 1 121 ? -4.473 16.906 8.219 1 93.75 121 LYS A N 1
ATOM 920 C CA . LYS A 1 121 ? -4.969 18.281 8.406 1 93.75 121 LYS A CA 1
ATOM 921 C C . LYS A 1 121 ? -5.855 18.375 9.641 1 93.75 121 LYS A C 1
ATOM 923 O O . LYS A 1 121 ? -6.105 19.469 10.148 1 93.75 121 LYS A O 1
ATOM 928 N N . SER A 1 122 ? -6.34 17.25 10.117 1 93.06 122 SER A N 1
ATOM 929 C CA . SER A 1 122 ? -7.32 17.266 11.195 1 93.06 122 SER A CA 1
ATOM 930 C C . SER A 1 122 ? -6.637 17.172 12.555 1 93.06 122 SER A C 1
ATOM 932 O O . SER A 1 122 ? -7.293 17.281 13.594 1 93.06 122 SER A O 1
ATOM 934 N N . VAL A 1 123 ? -5.336 16.984 12.562 1 93.25 123 VAL A N 1
ATOM 935 C CA . VAL A 1 123 ? -4.641 16.797 13.836 1 93.25 123 VAL A CA 1
ATOM 936 C C . VAL A 1 123 ? -3.463 17.766 13.922 1 93.25 123 VAL A C 1
ATOM 938 O O . VAL A 1 123 ? -3.016 18.312 12.906 1 93.25 123 VAL A O 1
ATOM 941 N N . GLY A 1 124 ? -3.02 18 15.164 1 91.44 124 GLY A N 1
ATOM 942 C CA . GLY A 1 124 ? -1.834 18.812 15.367 1 91.44 124 GLY A CA 1
ATOM 943 C C . GLY A 1 124 ? -0.544 18.078 15.039 1 91.44 124 GLY A C 1
ATOM 944 O O . GLY A 1 124 ? -0.548 16.859 14.836 1 91.44 124 GLY A O 1
ATOM 945 N N . SER A 1 125 ? 0.549 18.797 15.008 1 89.12 125 SER A N 1
ATOM 946 C CA . SER A 1 125 ? 1.859 18.281 14.641 1 89.12 125 SER A CA 1
ATOM 947 C C . SER A 1 125 ? 2.293 17.172 15.594 1 89.12 125 SER A C 1
ATOM 949 O O . SER A 1 125 ? 2.945 16.203 15.188 1 89.12 125 SER A O 1
ATOM 951 N N . ASN A 1 126 ? 1.827 17.172 16.828 1 89.75 126 ASN A N 1
ATOM 952 C CA . ASN A 1 126 ? 2.246 16.203 17.844 1 89.75 126 ASN A CA 1
ATOM 953 C C . ASN A 1 126 ? 1.48 14.891 17.703 1 89.75 126 ASN A C 1
ATOM 955 O O . ASN A 1 126 ? 1.9 13.867 18.25 1 89.75 126 ASN A O 1
ATOM 959 N N . GLU A 1 127 ? 0.38 14.945 16.969 1 92.31 127 GLU A N 1
ATOM 960 C CA . GLU A 1 127 ? -0.466 13.758 16.859 1 92.31 127 GLU A CA 1
ATOM 961 C C . GLU A 1 127 ? -0.387 13.156 15.461 1 92.31 127 GLU A C 1
ATOM 963 O O . GLU A 1 127 ? -1.052 12.156 15.172 1 92.31 127 GLU A O 1
ATOM 968 N N . GLN A 1 128 ? 0.488 13.719 14.633 1 92.12 128 GLN A N 1
ATOM 969 C CA . GLN A 1 128 ? 0.58 13.281 13.242 1 92.12 128 GLN A CA 1
ATOM 970 C C . GLN A 1 128 ? 0.997 11.812 13.156 1 92.12 128 GLN A C 1
ATOM 972 O O . GLN A 1 128 ? 0.436 11.047 12.367 1 92.12 128 GLN A O 1
ATOM 977 N N . GLY A 1 129 ? 2.016 11.406 13.938 1 90.44 129 GLY A N 1
ATOM 978 C CA . GLY A 1 129 ? 2.488 10.031 13.914 1 90.44 129 GLY A CA 1
ATOM 979 C C . GLY A 1 129 ? 1.434 9.031 14.352 1 90.44 129 GLY A C 1
ATOM 980 O O . GLY A 1 129 ? 1.273 7.98 13.734 1 90.44 129 GLY A O 1
ATOM 981 N N . ILE A 1 130 ? 0.696 9.367 15.312 1 92 130 ILE A N 1
ATOM 982 C CA . ILE A 1 130 ? -0.364 8.5 15.828 1 92 130 ILE A CA 1
ATOM 983 C C . ILE A 1 130 ? -1.468 8.367 14.781 1 92 130 ILE A C 1
ATOM 985 O O . ILE A 1 130 ? -1.936 7.262 14.5 1 92 130 ILE A O 1
ATOM 989 N N . ALA A 1 131 ? -1.872 9.5 14.195 1 93.94 131 ALA A N 1
ATOM 990 C CA . ALA A 1 131 ? -2.938 9.516 13.195 1 93.94 131 ALA A CA 1
ATOM 991 C C . ALA A 1 131 ? -2.547 8.703 11.969 1 93.94 131 ALA A C 1
ATOM 993 O O . ALA A 1 131 ? -3.316 7.855 11.5 1 93.94 131 ALA A O 1
ATOM 994 N N . GLN A 1 132 ? -1.36 8.914 11.5 1 93.5 132 GLN A N 1
ATOM 995 C CA . GLN A 1 132 ? -0.89 8.188 10.328 1 93.5 132 GLN A CA 1
ATOM 996 C C . GLN A 1 132 ? -0.682 6.707 10.641 1 93.5 132 GLN A C 1
ATOM 998 O O . GLN A 1 132 ? -0.931 5.844 9.797 1 93.5 132 GLN A O 1
ATOM 1003 N N . GLY A 1 133 ? -0.188 6.422 11.836 1 92.25 133 GLY A N 1
ATOM 1004 C CA . GLY A 1 133 ? -0.066 5.043 12.273 1 92.25 133 GLY A CA 1
ATOM 1005 C C . GLY A 1 133 ? -1.394 4.309 12.32 1 92.25 133 GL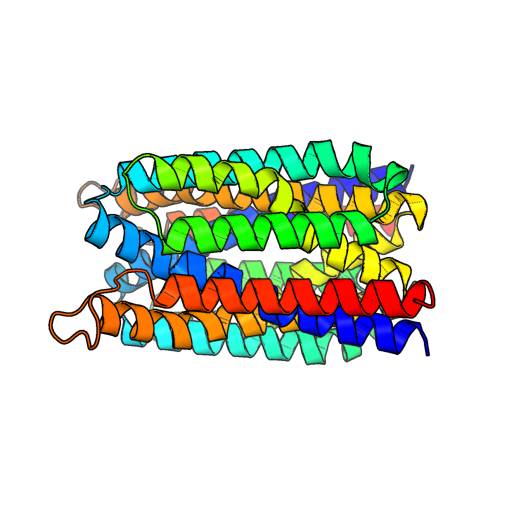Y A C 1
ATOM 1006 O O . GLY A 1 133 ? -1.48 3.148 11.914 1 92.25 133 GLY A O 1
ATOM 1007 N N . CYS A 1 134 ? -2.385 4.969 12.734 1 93.62 134 CYS A N 1
ATOM 1008 C CA . CYS A 1 134 ? -3.719 4.383 12.797 1 93.62 134 CYS A CA 1
ATOM 1009 C C . CYS A 1 134 ? -4.227 4.035 11.398 1 93.62 134 CYS A C 1
ATOM 1011 O O . CYS A 1 134 ? -4.734 2.934 11.18 1 93.62 134 CYS A O 1
ATOM 1013 N N . ILE A 1 135 ? -4.062 4.926 10.477 1 95.94 135 ILE A N 1
ATOM 1014 C CA . ILE A 1 135 ? -4.508 4.688 9.109 1 95.94 135 ILE A CA 1
ATOM 1015 C C . ILE A 1 135 ? -3.732 3.518 8.508 1 95.94 135 ILE A C 1
ATOM 1017 O O . ILE A 1 135 ? -4.32 2.619 7.898 1 95.94 135 ILE A O 1
ATOM 1021 N N . SER A 1 136 ? -2.436 3.477 8.727 1 94.06 136 SER A N 1
ATOM 1022 C CA . SER A 1 136 ? -1.593 2.414 8.188 1 94.06 136 SER A CA 1
ATOM 1023 C C . SER A 1 136 ? -1.917 1.069 8.836 1 94.06 136 SER A C 1
ATOM 1025 O O . SER A 1 136 ? -1.911 0.036 8.164 1 94.06 136 SER A O 1
ATOM 1027 N N . GLY A 1 137 ? -2.135 1.115 10.102 1 92.88 137 GLY A N 1
ATOM 1028 C CA . GLY A 1 137 ? -2.512 -0.108 10.789 1 92.88 137 GLY A CA 1
ATOM 1029 C C . GLY A 1 137 ? -3.814 -0.7 10.289 1 92.88 137 GLY A C 1
ATOM 1030 O O . GLY A 1 137 ? -3.92 -1.915 10.102 1 92.88 137 GLY A O 1
ATOM 1031 N N . ILE A 1 138 ? -4.758 0.138 10.039 1 95 138 ILE A N 1
ATOM 1032 C CA . ILE A 1 138 ? -6.059 -0.305 9.547 1 95 138 ILE A CA 1
ATOM 1033 C C . ILE A 1 138 ? -5.91 -0.863 8.133 1 95 138 ILE A C 1
ATOM 1035 O O . ILE A 1 138 ? -6.496 -1.896 7.797 1 95 138 ILE A O 1
ATOM 1039 N N . SER A 1 139 ? -5.164 -0.162 7.312 1 94.56 139 SER A N 1
ATOM 1040 C CA . SER A 1 139 ? -4.902 -0.648 5.965 1 94.56 139 SER A CA 1
ATOM 1041 C C . SER A 1 139 ? -4.199 -2.002 5.992 1 94.56 139 SER A C 1
ATOM 1043 O O . SER A 1 139 ? -4.516 -2.887 5.191 1 94.56 139 SER A O 1
ATOM 1045 N N . SER A 1 140 ? -3.258 -2.154 6.898 1 88.69 140 SER A N 1
ATOM 1046 C CA . SER A 1 140 ? -2.537 -3.414 7.047 1 88.69 140 SER A CA 1
ATOM 1047 C C . SER A 1 140 ? -3.475 -4.543 7.461 1 88.69 140 SER A C 1
ATOM 1049 O O . SER A 1 140 ? -3.369 -5.664 6.957 1 88.69 140 SER A O 1
ATOM 1051 N N . PHE A 1 141 ? -4.328 -4.25 8.352 1 91.94 141 PHE A N 1
ATOM 1052 C CA . PHE A 1 141 ? -5.312 -5.234 8.789 1 91.94 141 PHE A CA 1
ATOM 1053 C C . PHE A 1 141 ? -6.176 -5.688 7.621 1 91.94 141 PHE A C 1
ATOM 1055 O O . PHE A 1 141 ? -6.398 -6.887 7.434 1 91.94 141 PHE A O 1
ATOM 1062 N N . ALA A 1 142 ? -6.617 -4.734 6.883 1 94.56 142 ALA A N 1
ATOM 1063 C CA . ALA A 1 142 ? -7.441 -5.043 5.719 1 94.56 142 ALA A CA 1
ATOM 1064 C C . ALA A 1 142 ? -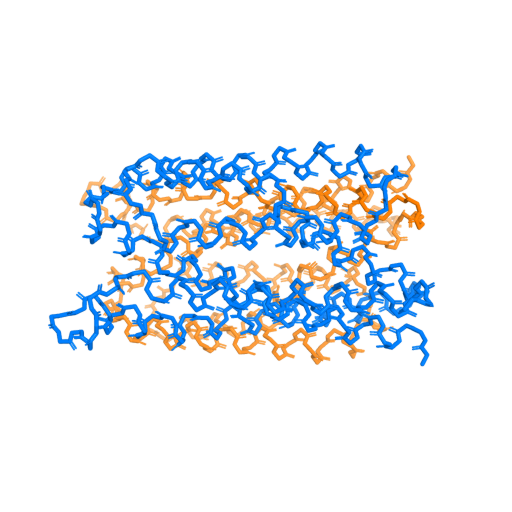6.676 -5.902 4.715 1 94.56 142 ALA A C 1
ATOM 1066 O O . ALA A 1 142 ? -7.25 -6.797 4.09 1 94.56 142 ALA A O 1
ATOM 1067 N N . SER A 1 143 ? -5.426 -5.66 4.539 1 90.31 143 SER A N 1
ATOM 1068 C CA . SER A 1 143 ? -4.613 -6.379 3.564 1 90.31 143 SER A CA 1
ATOM 1069 C C . SER A 1 143 ? -4.461 -7.844 3.947 1 90.31 143 SER A C 1
ATOM 1071 O O . SER A 1 143 ? -4.277 -8.703 3.08 1 90.31 143 SER A O 1
ATOM 1073 N N . ILE A 1 144 ? -4.586 -8.125 5.16 1 86.5 144 ILE A N 1
ATOM 1074 C CA . ILE A 1 144 ? -4.496 -9.5 5.652 1 86.5 144 ILE A CA 1
ATOM 1075 C C . ILE A 1 144 ? -5.859 -10.18 5.535 1 86.5 144 ILE A C 1
ATOM 1077 O O . ILE A 1 144 ? -5.945 -11.352 5.156 1 86.5 144 ILE A O 1
ATOM 1081 N N . LEU A 1 145 ? -6.812 -9.469 5.875 1 92.38 145 LEU A N 1
ATOM 1082 C CA . LEU A 1 145 ? -8.172 -9.992 5.902 1 92.38 145 LEU A CA 1
ATOM 1083 C C . LEU A 1 145 ? -8.664 -10.297 4.488 1 92.38 145 LEU A C 1
ATOM 1085 O O . LEU A 1 145 ? -9.445 -11.227 4.285 1 92.38 145 LEU A O 1
ATOM 1089 N N . ALA A 1 146 ? -8.188 -9.562 3.584 1 94.12 146 ALA A N 1
ATOM 1090 C CA . ALA A 1 146 ? -8.727 -9.633 2.229 1 94.12 146 ALA A CA 1
ATOM 1091 C C . ALA A 1 146 ? -8.508 -11.016 1.623 1 94.12 146 ALA A C 1
ATOM 1093 O O . ALA A 1 146 ? -9.469 -11.688 1.237 1 94.12 146 ALA A O 1
ATOM 1094 N N . PRO A 1 147 ? -7.312 -11.547 1.618 1 88.56 147 PRO A N 1
ATOM 1095 C CA . PRO A 1 147 ? -7.133 -12.883 1.042 1 88.56 147 PRO A CA 1
ATOM 1096 C C . PRO A 1 147 ? -7.879 -13.969 1.818 1 88.56 147 PRO A C 1
ATOM 1098 O O . PRO A 1 147 ? -8.328 -14.953 1.231 1 88.56 147 PRO A O 1
ATOM 1101 N N . LEU A 1 148 ? -7.969 -13.82 3.104 1 88.06 148 LEU A N 1
ATOM 1102 C CA . LEU A 1 148 ? -8.672 -14.789 3.938 1 88.06 148 LEU A CA 1
ATOM 1103 C C . LEU A 1 148 ? -10.148 -14.875 3.551 1 88.06 148 LEU A C 1
ATOM 1105 O O . LEU A 1 148 ? -10.773 -15.93 3.695 1 88.06 148 LEU A O 1
ATOM 1109 N N . ILE A 1 149 ? -10.648 -13.836 3.061 1 93.88 149 ILE A N 1
ATOM 1110 C CA . ILE A 1 149 ? -12.055 -13.773 2.701 1 93.88 149 ILE A CA 1
ATOM 1111 C C . ILE A 1 149 ? -12.227 -14.062 1.21 1 93.88 149 ILE A C 1
ATOM 1113 O O . ILE A 1 149 ? -13.047 -14.891 0.818 1 93.88 149 ILE A O 1
ATOM 1117 N N . PHE A 1 150 ? -11.391 -13.508 0.419 1 94.81 150 PHE A N 1
ATOM 1118 C CA . PHE A 1 150 ? -11.68 -13.445 -1.009 1 94.81 150 PHE A CA 1
ATOM 1119 C C . PHE A 1 150 ? -11.078 -14.641 -1.734 1 94.81 150 PHE A C 1
ATOM 1121 O O . PHE A 1 150 ? -11.547 -15.031 -2.807 1 94.81 150 PHE A O 1
ATOM 1128 N N . THR A 1 151 ? -10.055 -15.195 -1.134 1 89.56 151 THR A N 1
ATOM 1129 C CA . THR A 1 151 ? -9.469 -16.359 -1.776 1 89.56 151 THR A CA 1
ATOM 1130 C C . THR A 1 151 ? -10.461 -17.531 -1.775 1 89.56 151 THR A C 1
ATOM 1132 O O . THR A 1 151 ? -10.789 -18.062 -2.832 1 89.56 151 THR A O 1
ATOM 1135 N N . PRO A 1 152 ? -10.906 -17.969 -0.65 1 90.19 152 PRO A N 1
ATOM 1136 C CA . PRO A 1 152 ? -11.875 -19.062 -0.66 1 90.19 152 PRO A CA 1
ATOM 1137 C C . PRO A 1 152 ? -13.164 -18.703 -1.397 1 90.19 152 PRO A C 1
ATOM 1139 O O . PRO A 1 152 ? -13.781 -19.562 -2.027 1 90.19 152 PRO A O 1
ATOM 1142 N N . LEU A 1 153 ? -13.594 -17.484 -1.342 1 91.81 153 LEU A N 1
ATOM 1143 C CA . LEU A 1 153 ? -14.789 -17.047 -2.043 1 91.81 153 LEU A CA 1
ATOM 1144 C C . LEU A 1 153 ? -14.617 -17.188 -3.553 1 91.81 153 LEU A C 1
ATOM 1146 O O . LEU A 1 153 ? -15.539 -17.625 -4.246 1 91.81 153 LEU A O 1
ATOM 1150 N N . THR A 1 154 ? -13.562 -16.797 -4.031 1 91.69 154 THR A N 1
ATOM 1151 C CA . THR A 1 154 ? -13.273 -16.906 -5.453 1 91.69 154 THR A CA 1
ATOM 1152 C C . THR A 1 154 ? -13.172 -18.375 -5.879 1 91.69 154 THR A C 1
ATOM 1154 O O . THR A 1 154 ? -13.727 -18.766 -6.906 1 91.69 154 THR A O 1
ATOM 1157 N N . ALA A 1 155 ? -12.508 -19.172 -5.055 1 88.44 155 ALA A N 1
ATOM 1158 C CA . ALA A 1 155 ? -12.383 -20.609 -5.355 1 88.44 155 ALA A CA 1
ATOM 1159 C C . ALA A 1 155 ? -13.758 -21.266 -5.426 1 88.44 155 ALA A C 1
ATOM 1161 O O . ALA A 1 155 ? -14.016 -22.078 -6.312 1 88.44 155 ALA A O 1
ATOM 1162 N N . TRP A 1 156 ? -14.508 -20.906 -4.543 1 87.5 156 TRP A N 1
ATOM 1163 C CA . TRP A 1 156 ? -15.852 -21.469 -4.473 1 87.5 156 TRP A CA 1
ATOM 1164 C C . TRP A 1 156 ? -16.656 -21.125 -5.715 1 87.5 156 TRP A C 1
ATOM 1166 O O . TRP A 1 156 ? -17.328 -21.984 -6.297 1 87.5 156 TRP A O 1
ATOM 1176 N N . PHE A 1 157 ? -16.562 -19.938 -6.207 1 88.5 157 PHE A N 1
ATOM 1177 C CA . PHE A 1 157 ? -17.422 -19.484 -7.293 1 88.5 157 PHE A CA 1
ATOM 1178 C C . PHE A 1 157 ? -16.797 -19.781 -8.648 1 88.5 157 PHE A C 1
ATOM 1180 O O . PHE A 1 157 ? -17.438 -19.609 -9.688 1 88.5 157 PHE A O 1
ATOM 1187 N N . LEU A 1 158 ? -15.641 -20.219 -8.648 1 85.12 158 LEU A N 1
ATOM 1188 C CA . LEU A 1 158 ? -15.008 -20.641 -9.891 1 85.12 158 LEU A CA 1
ATOM 1189 C C . LEU A 1 158 ? -15 -22.156 -10 1 85.12 158 LEU A C 1
ATOM 1191 O O . LEU A 1 158 ? -14.672 -22.719 -11.055 1 85.12 158 LEU A O 1
ATOM 1195 N N . SER A 1 159 ? -15.344 -22.734 -8.93 1 83.06 159 SER A N 1
ATOM 1196 C CA . SER A 1 159 ? -15.414 -24.188 -8.938 1 83.06 159 SER A CA 1
ATOM 1197 C C . SER A 1 159 ? -16.688 -24.688 -9.625 1 83.06 159 SER A C 1
ATOM 1199 O O . SER A 1 159 ? -17.562 -23.891 -9.977 1 83.06 159 SER A O 1
ATOM 1201 N N . GLU A 1 160 ? -16.703 -25.984 -9.93 1 76.62 160 GLU A N 1
ATOM 1202 C CA . GLU A 1 160 ? -17.828 -26.609 -10.625 1 76.62 160 GLU A CA 1
ATOM 1203 C C . GLU A 1 160 ? -19.062 -26.656 -9.734 1 76.62 160 GLU A C 1
ATOM 1205 O O . GLU A 1 160 ? -20.188 -26.75 -10.227 1 76.62 160 GLU A O 1
ATOM 1210 N N . THR A 1 161 ? -18.922 -26.469 -8.531 1 69.88 161 THR A N 1
ATOM 1211 C CA . THR A 1 161 ? -20.031 -26.594 -7.598 1 69.88 161 THR A CA 1
ATOM 1212 C C . THR A 1 161 ? -20.578 -25.203 -7.234 1 69.88 161 THR A C 1
ATOM 1214 O O . THR A 1 161 ? -21.016 -24.984 -6.102 1 69.88 161 THR A O 1
ATOM 1217 N N . THR A 1 162 ? -20.578 -24.359 -8.203 1 67.31 162 THR A N 1
ATOM 1218 C CA . THR A 1 162 ? -20.969 -23 -7.891 1 67.31 162 THR A CA 1
ATOM 1219 C C . THR A 1 162 ? -22.484 -22.891 -7.699 1 67.31 162 THR A C 1
ATOM 1221 O O . THR A 1 162 ? -23.25 -23.562 -8.383 1 67.31 162 THR A O 1
ATOM 1224 N N . PRO A 1 163 ? -22.812 -22.266 -6.641 1 68.88 163 PRO A N 1
ATOM 1225 C CA . PRO A 1 163 ? -24.25 -22.078 -6.406 1 68.88 163 PRO A CA 1
ATOM 1226 C C . PRO A 1 163 ? -24.953 -21.359 -7.555 1 68.88 163 PRO A C 1
ATOM 1228 O O . PRO A 1 163 ? -26.094 -21.672 -7.879 1 68.88 163 PRO A O 1
ATOM 1231 N N . PHE A 1 164 ? -24.312 -20.297 -7.992 1 75.62 164 PHE A N 1
ATOM 1232 C CA . PHE A 1 164 ? -24.828 -19.594 -9.156 1 75.62 164 PHE A CA 1
ATOM 1233 C C . PHE A 1 164 ? -23.703 -19.234 -10.125 1 75.62 164 PHE A C 1
ATOM 1235 O O . PHE A 1 164 ? -22.562 -19.031 -9.711 1 75.62 164 PHE A O 1
ATOM 1242 N N . ASN A 1 165 ? -24.062 -19.266 -11.297 1 77.25 165 ASN A N 1
ATOM 1243 C CA . ASN A 1 165 ? -23.109 -19.094 -12.383 1 77.25 165 ASN A CA 1
ATOM 1244 C C . ASN A 1 165 ? -22.656 -17.656 -12.5 1 77.25 165 ASN A C 1
ATOM 1246 O O . ASN A 1 165 ? -23.062 -16.938 -13.414 1 77.25 165 ASN A O 1
ATOM 1250 N N . PHE A 1 166 ? -22 -17.125 -11.516 1 87.88 166 PHE A N 1
ATOM 1251 C CA . PHE A 1 166 ? -21.438 -15.781 -11.57 1 87.88 166 PHE A CA 1
ATOM 1252 C C . PHE A 1 166 ? -19.984 -15.797 -11.109 1 87.88 166 PHE A C 1
ATOM 1254 O O . PHE A 1 166 ? -19.703 -15.602 -9.93 1 87.88 166 PHE A O 1
ATOM 1261 N N . LYS A 1 167 ? -19.094 -15.844 -12.031 1 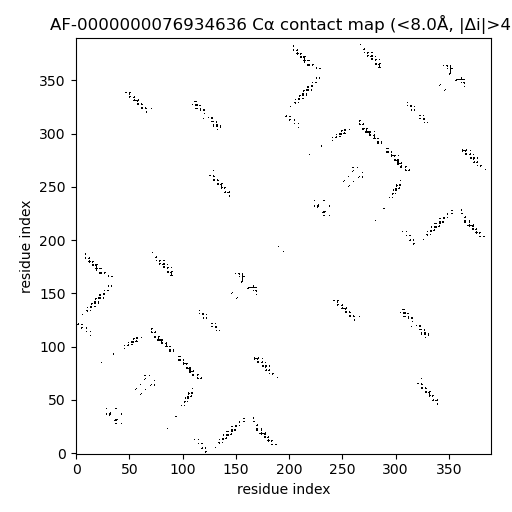88.62 167 LYS A N 1
ATOM 1262 C CA . LYS A 1 167 ? -17.672 -15.992 -11.773 1 88.62 167 LYS A CA 1
ATOM 1263 C C . LYS A 1 167 ? -17.094 -14.75 -11.102 1 88.62 167 LYS A C 1
ATOM 1265 O O . LYS A 1 167 ? -16.109 -14.836 -10.359 1 88.62 167 LYS A O 1
ATOM 1270 N N . GLY A 1 168 ? -17.797 -13.586 -11.297 1 92.06 168 GLY A N 1
ATOM 1271 C CA . GLY A 1 168 ? -17.297 -12.336 -10.758 1 92.06 168 GLY A CA 1
ATOM 1272 C C . GLY A 1 168 ? -17.875 -11.992 -9.398 1 92.06 168 GLY A C 1
ATOM 1273 O O . GLY A 1 168 ? -17.797 -10.852 -8.945 1 92.06 168 GLY A O 1
ATOM 1274 N N . PHE A 1 169 ? -18.375 -12.969 -8.68 1 93.5 169 PHE A N 1
ATOM 1275 C CA . PHE A 1 169 ? -19.078 -12.719 -7.43 1 93.5 169 PHE A CA 1
ATOM 1276 C C . PHE A 1 169 ? -18.141 -12.133 -6.387 1 93.5 169 PHE A C 1
ATOM 1278 O O . PHE A 1 169 ? -18.5 -11.18 -5.691 1 93.5 169 PHE A O 1
ATOM 1285 N N . SER A 1 170 ? -17 -12.727 -6.238 1 95 170 SER A N 1
ATOM 1286 C CA . SER A 1 170 ? -16.031 -12.227 -5.266 1 95 170 SER A CA 1
ATOM 1287 C C . SER A 1 170 ? -15.664 -10.766 -5.547 1 95 170 SER A C 1
ATOM 1289 O O . SER A 1 170 ? -15.539 -9.961 -4.621 1 95 170 SER A O 1
ATOM 1291 N N . ILE A 1 171 ? -15.547 -10.398 -6.758 1 96.81 171 ILE A N 1
ATOM 1292 C CA . ILE A 1 171 ? -15.203 -9.039 -7.16 1 96.81 171 ILE A CA 1
ATOM 1293 C C . ILE A 1 171 ? -16.391 -8.109 -6.879 1 96.81 171 ILE A C 1
ATOM 1295 O O . ILE A 1 171 ? -16.203 -6.953 -6.5 1 96.81 171 ILE A O 1
ATOM 1299 N N . MET A 1 172 ? -17.547 -8.688 -7.008 1 96.62 172 MET A N 1
ATOM 1300 C CA . MET A 1 172 ? -18.734 -7.906 -6.672 1 96.62 172 MET A CA 1
ATOM 1301 C C . MET A 1 172 ? -18.766 -7.574 -5.184 1 96.62 172 MET A C 1
ATOM 1303 O O . MET A 1 172 ? -19.125 -6.465 -4.797 1 96.62 172 MET A O 1
ATOM 1307 N N . VAL A 1 173 ? -18.422 -8.516 -4.43 1 97.19 173 VAL A N 1
ATOM 1308 C CA . VAL A 1 173 ? -18.344 -8.281 -2.992 1 97.19 173 VAL A CA 1
ATOM 1309 C C . VAL A 1 173 ? -17.312 -7.191 -2.695 1 97.19 173 VAL A C 1
ATOM 1311 O O . VAL A 1 173 ? -17.562 -6.309 -1.869 1 97.19 173 VAL A O 1
ATOM 1314 N N . ALA A 1 174 ? -16.156 -7.219 -3.359 1 98.12 174 ALA A N 1
ATOM 1315 C CA . ALA A 1 174 ? -15.164 -6.164 -3.24 1 98.12 174 ALA A CA 1
ATOM 1316 C C . ALA A 1 174 ? -15.734 -4.812 -3.658 1 98.12 174 ALA A C 1
ATOM 1318 O O . ALA A 1 174 ? -15.43 -3.785 -3.053 1 98.12 174 ALA A O 1
ATOM 1319 N N . GLY A 1 175 ? -16.547 -4.852 -4.691 1 98.06 175 GLY A N 1
ATOM 1320 C CA . GLY A 1 175 ? -17.234 -3.646 -5.125 1 98.06 175 GLY A CA 1
ATOM 1321 C C . GLY A 1 175 ? -18.141 -3.059 -4.059 1 98.06 175 GLY A C 1
ATOM 1322 O O . GLY A 1 175 ? -18.172 -1.843 -3.861 1 98.06 175 GLY A O 1
ATOM 1323 N N . PHE A 1 176 ? -18.797 -3.891 -3.348 1 98.44 176 PHE A N 1
ATOM 1324 C 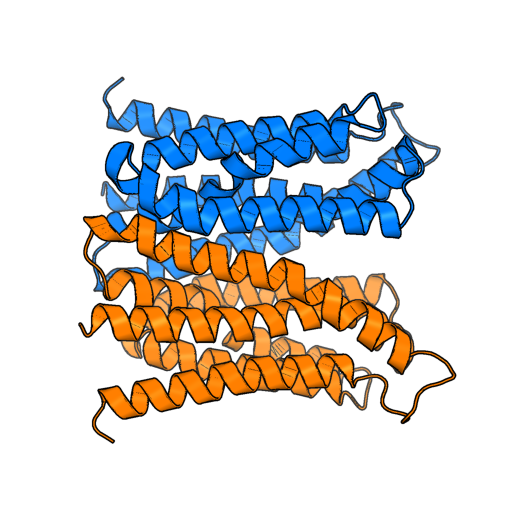CA . PHE A 1 176 ? -19.688 -3.426 -2.287 1 98.44 176 PHE A CA 1
ATOM 1325 C C . PHE A 1 176 ? -18.875 -2.844 -1.129 1 98.44 176 PHE A C 1
ATOM 1327 O O . PHE A 1 176 ? -19.328 -1.897 -0.475 1 98.44 176 PHE A O 1
ATOM 1334 N N . CYS A 1 177 ? -17.719 -3.371 -0.9 1 98.5 177 CYS A N 1
ATOM 1335 C CA . CYS A 1 177 ? -16.828 -2.777 0.102 1 98.5 177 CYS A CA 1
ATOM 1336 C C . CYS A 1 177 ? -16.453 -1.354 -0.282 1 98.5 177 CYS A C 1
ATOM 1338 O O . CYS A 1 177 ? -16.562 -0.435 0.531 1 98.5 177 CYS A O 1
ATOM 1340 N N . THR A 1 178 ? -16.094 -1.193 -1.528 1 98.12 178 THR A N 1
ATOM 1341 C CA . THR A 1 178 ? -15.719 0.135 -2.002 1 98.12 178 THR A CA 1
ATOM 1342 C C . THR A 1 178 ? -16.922 1.063 -2.014 1 98.12 178 THR A C 1
ATOM 1344 O O . THR A 1 178 ? -16.797 2.254 -1.722 1 98.12 178 THR A O 1
ATOM 1347 N N . LEU A 1 179 ? -18.094 0.533 -2.303 1 98.56 179 LEU A N 1
ATOM 1348 C CA . LEU A 1 179 ? -19.328 1.314 -2.283 1 98.56 179 LEU A CA 1
ATOM 1349 C C . LEU A 1 179 ? -19.641 1.794 -0.87 1 98.56 179 LEU A C 1
ATOM 1351 O O . LEU A 1 179 ? -20.078 2.928 -0.679 1 98.56 179 LEU A O 1
ATOM 1355 N N . THR A 1 180 ? -19.469 0.918 0.036 1 98.69 180 THR A N 1
ATOM 1356 C CA . THR A 1 180 ? -19.672 1.291 1.43 1 98.69 180 THR A CA 1
ATOM 1357 C C . THR A 1 180 ? -18.781 2.453 1.826 1 98.69 180 THR A C 1
ATOM 1359 O O . THR A 1 180 ? -19.219 3.408 2.465 1 98.69 180 THR A O 1
ATOM 1362 N N . ALA A 1 181 ? -17.5 2.365 1.431 1 98.44 181 ALA A N 1
ATOM 1363 C CA . ALA A 1 181 ? -16.562 3.463 1.688 1 98.44 181 ALA A CA 1
ATOM 1364 C C . ALA A 1 181 ? -17.047 4.754 1.038 1 98.44 181 ALA A C 1
ATOM 1366 O O . ALA A 1 181 ? -16.969 5.828 1.641 1 98.44 181 ALA A O 1
ATOM 1367 N N . PHE A 1 182 ? -17.594 4.652 -0.124 1 98.25 182 PHE A N 1
ATOM 1368 C CA . PHE A 1 182 ? -18.109 5.801 -0.854 1 98.25 182 PHE A CA 1
ATOM 1369 C C . PHE A 1 182 ? -19.297 6.414 -0.125 1 98.25 182 PHE A C 1
ATOM 1371 O O . PHE A 1 182 ? -19.359 7.633 0.066 1 98.25 182 PHE A O 1
ATOM 1378 N N . VAL A 1 183 ? -20.203 5.59 0.3 1 98.25 183 VAL A N 1
ATOM 1379 C CA . VAL A 1 183 ? -21.391 6.055 0.985 1 98.25 183 VAL A CA 1
ATOM 1380 C C . VAL A 1 183 ? -21.016 6.738 2.295 1 98.25 183 VAL A C 1
ATOM 1382 O O . VAL A 1 183 ? -21.547 7.801 2.629 1 98.25 183 VAL A O 1
ATOM 1385 N N . ILE A 1 184 ? -20.062 6.172 3.041 1 97.69 184 ILE A N 1
ATOM 1386 C CA . ILE A 1 184 ? -19.609 6.758 4.293 1 97.69 184 ILE A CA 1
ATOM 1387 C C . ILE A 1 184 ? -19 8.133 4.027 1 97.69 184 ILE A C 1
ATOM 1389 O O . ILE A 1 184 ? -19.25 9.086 4.773 1 97.69 184 ILE A O 1
ATOM 1393 N N . SER A 1 185 ? -18.25 8.258 2.973 1 96.56 185 SER A N 1
ATOM 1394 C CA . SER A 1 185 ? -17.578 9.516 2.652 1 96.56 185 SER A CA 1
ATOM 1395 C C . SER A 1 185 ? -18.594 10.609 2.338 1 96.56 185 SER A C 1
ATOM 1397 O O . SER A 1 185 ? -18.422 11.758 2.764 1 96.56 185 SER A O 1
ATOM 1399 N N . ILE A 1 186 ? -19.703 10.289 1.621 1 95.5 186 ILE A N 1
ATOM 1400 C CA . ILE A 1 186 ? -20.703 11.273 1.26 1 95.5 186 ILE A CA 1
ATOM 1401 C C . ILE A 1 186 ? -21.484 11.703 2.508 1 95.5 186 ILE A C 1
ATOM 1403 O O . ILE A 1 186 ? -21.828 12.875 2.65 1 95.5 186 ILE A O 1
ATOM 1407 N N . ARG A 1 187 ? -21.719 10.781 3.314 1 92.06 187 ARG A N 1
ATOM 1408 C CA . ARG A 1 187 ? -22.453 11.094 4.531 1 92.06 187 ARG A CA 1
ATOM 1409 C C . ARG A 1 187 ? -21.656 12.023 5.438 1 92.06 187 ARG A C 1
ATOM 1411 O O . ARG A 1 187 ? -22.234 12.906 6.086 1 92.06 187 ARG A O 1
ATOM 1418 N N . MET A 1 188 ? -20.406 11.781 5.465 1 87.94 188 MET A N 1
ATOM 1419 C CA . MET A 1 188 ? -19.547 12.641 6.273 1 87.94 188 MET A CA 1
ATOM 1420 C C . MET A 1 188 ? -19.531 14.062 5.711 1 87.94 188 MET A C 1
ATOM 1422 O O . MET A 1 188 ? -19.578 15.031 6.465 1 87.94 188 MET A O 1
ATOM 1426 N N . ARG A 1 189 ? -19.359 14.188 4.461 1 87.69 189 ARG A N 1
ATOM 1427 C CA . ARG A 1 189 ? -19.359 15.5 3.832 1 87.69 189 ARG A CA 1
ATOM 1428 C C . ARG A 1 189 ? -20.688 16.219 4.066 1 87.69 189 ARG A C 1
ATOM 1430 O O . ARG A 1 189 ? -20.703 17.422 4.34 1 87.69 189 ARG A O 1
ATOM 1437 N N . ALA A 1 190 ? -21.75 15.5 3.992 1 85.19 190 ALA A N 1
ATOM 1438 C CA . ALA A 1 190 ? -23.078 16.078 4.203 1 85.19 190 ALA A CA 1
ATOM 1439 C C . ALA A 1 190 ? -23.234 16.562 5.641 1 85.19 190 ALA A C 1
ATOM 1441 O O . ALA A 1 190 ? -23.844 17.609 5.883 1 85.19 190 ALA A O 1
ATOM 1442 N N . ALA A 1 191 ? -22.625 15.945 6.543 1 79.62 191 ALA A N 1
ATOM 1443 C CA . ALA A 1 191 ? -22.719 16.312 7.953 1 79.62 191 ALA A CA 1
ATOM 1444 C C . ALA A 1 191 ? -21.891 17.578 8.234 1 79.62 191 ALA A C 1
ATOM 1446 O O . ALA A 1 191 ? -22.281 18.406 9.062 1 79.62 191 ALA A O 1
ATOM 1447 N N . ARG A 1 192 ? -20.844 17.656 7.52 1 78.31 192 ARG A N 1
ATOM 1448 C CA . ARG A 1 192 ? -19.953 18.797 7.734 1 78.31 192 ARG A CA 1
ATOM 1449 C C . ARG A 1 192 ? -20.516 20.062 7.094 1 78.31 192 ARG A C 1
ATOM 1451 O O . ARG A 1 192 ? -20.297 21.156 7.594 1 78.31 192 ARG A O 1
ATOM 1458 N N . CYS A 1 193 ? -21.156 19.859 5.941 1 75.06 193 CYS A N 1
ATOM 1459 C CA . CYS A 1 193 ? -21.719 21.016 5.246 1 75.06 193 CYS A CA 1
ATOM 1460 C C . CYS A 1 193 ? -23.094 21.359 5.801 1 75.06 193 CYS A C 1
ATOM 1462 O O . CYS A 1 193 ? -23.641 22.422 5.5 1 75.06 193 CYS A O 1
ATOM 1464 N N . GLY A 1 194 ? -23.609 20.672 6.816 1 71.31 194 GLY A N 1
ATOM 1465 C CA . GLY A 1 194 ? -24.891 21 7.418 1 71.31 194 GLY A CA 1
ATOM 1466 C C . GLY A 1 194 ? -26.062 20.594 6.559 1 71.31 194 GLY A C 1
ATOM 1467 O O . GLY A 1 194 ? -27.141 21.188 6.66 1 71.31 194 GLY A O 1
ATOM 1468 N N . VAL A 1 195 ? -25.766 19.625 5.586 1 56.84 195 VAL A N 1
ATOM 1469 C CA . VAL A 1 195 ? -26.953 19.219 4.848 1 56.84 195 VAL A CA 1
ATOM 1470 C C . VAL A 1 195 ? -27.484 17.906 5.406 1 56.84 195 VAL A C 1
ATOM 1472 O O . VAL A 1 195 ? -26.703 17.031 5.82 1 56.84 195 VAL A O 1
ATOM 1475 N N . SER B 1 1 ? 14.406 25.094 0.348 1 74.69 1 SER B N 1
ATOM 1476 C CA . SER B 1 1 ? 13.852 25.203 1.695 1 74.69 1 SER B CA 1
ATOM 1477 C C . SER B 1 1 ? 13.969 23.875 2.441 1 74.69 1 SER B C 1
ATOM 1479 O O . SER B 1 1 ? 14.164 22.828 1.827 1 74.69 1 SER B O 1
ATOM 1481 N N . LEU B 1 2 ? 14.086 23.859 3.621 1 76.12 2 LEU B N 1
ATOM 1482 C CA . LEU B 1 2 ? 14.141 22.672 4.465 1 76.12 2 LEU B CA 1
ATOM 1483 C C . LEU B 1 2 ? 13.023 21.703 4.113 1 76.12 2 LEU B C 1
ATOM 1485 O O . LEU B 1 2 ? 13.219 20.484 4.121 1 76.12 2 LEU B O 1
ATOM 1489 N N . ALA B 1 3 ? 11.875 22.219 3.756 1 85.25 3 ALA B N 1
ATOM 1490 C CA . ALA B 1 3 ? 10.75 21.375 3.34 1 85.25 3 ALA B CA 1
ATOM 1491 C C . ALA B 1 3 ? 11.055 20.656 2.037 1 85.25 3 ALA B C 1
ATOM 1493 O O . ALA B 1 3 ? 10.711 19.469 1.88 1 85.25 3 ALA B O 1
ATOM 1494 N N . GLY B 1 4 ? 11.711 21.312 1.179 1 87.5 4 GLY B N 1
ATOM 1495 C CA . GLY B 1 4 ? 12.094 20.719 -0.087 1 87.5 4 GLY B CA 1
ATOM 1496 C C . GLY B 1 4 ? 13.062 19.562 0.072 1 87.5 4 GLY B C 1
ATOM 1497 O O . GLY B 1 4 ? 12.914 18.516 -0.58 1 87.5 4 GLY B O 1
ATOM 1498 N N . LEU B 1 5 ? 14.023 19.703 0.905 1 87.62 5 LEU B N 1
ATOM 1499 C CA . LEU B 1 5 ? 15.016 18.656 1.163 1 87.62 5 LEU B CA 1
ATOM 1500 C C . LEU B 1 5 ? 14.367 17.453 1.836 1 87.62 5 LEU B C 1
ATOM 1502 O O . LEU B 1 5 ? 14.656 16.312 1.482 1 87.62 5 LEU B O 1
ATOM 1506 N N . THR B 1 6 ? 13.477 17.719 2.793 1 90.19 6 THR B N 1
ATOM 1507 C CA . THR B 1 6 ? 12.781 16.625 3.488 1 90.19 6 THR B CA 1
ATOM 1508 C C . THR B 1 6 ? 11.906 15.836 2.523 1 90.19 6 THR B C 1
ATOM 1510 O O . THR B 1 6 ? 11.891 14.609 2.562 1 90.19 6 THR B O 1
ATOM 1513 N N . LEU B 1 7 ? 11.289 16.578 1.618 1 93.56 7 LEU B N 1
ATOM 1514 C CA . LEU B 1 7 ? 10.406 15.922 0.659 1 93.56 7 LEU B CA 1
ATOM 1515 C C . LEU B 1 7 ? 11.203 15.078 -0.328 1 93.56 7 LEU B C 1
ATOM 1517 O O . LEU B 1 7 ? 10.812 13.961 -0.654 1 93.56 7 LEU B O 1
ATOM 1521 N N . SER B 1 8 ? 12.289 15.594 -0.785 1 95.06 8 SER B N 1
ATOM 1522 C CA . SER B 1 8 ? 13.125 14.859 -1.73 1 95.06 8 SER B CA 1
ATOM 1523 C C . SER B 1 8 ? 13.711 13.602 -1.096 1 95.06 8 SER B C 1
ATOM 1525 O O . SER B 1 8 ? 13.727 12.539 -1.715 1 95.06 8 SER B O 1
ATOM 1527 N N . THR B 1 9 ? 14.164 13.711 0.08 1 96 9 THR B N 1
ATOM 1528 C CA . THR B 1 9 ? 14.727 12.57 0.794 1 96 9 THR B CA 1
ATOM 1529 C C . THR B 1 9 ? 13.641 11.531 1.08 1 96 9 THR B C 1
ATOM 1531 O O . THR B 1 9 ? 13.867 10.328 0.906 1 96 9 THR B O 1
ATOM 1534 N N . ALA B 1 10 ? 12.469 12.016 1.508 1 96.75 10 ALA B N 1
ATOM 1535 C CA . ALA B 1 10 ? 11.344 11.117 1.764 1 96.75 10 ALA B CA 1
ATOM 1536 C C . ALA B 1 10 ? 10.938 10.375 0.495 1 96.75 10 ALA B C 1
ATOM 1538 O O . ALA B 1 10 ? 10.609 9.188 0.544 1 96.75 10 ALA B O 1
ATOM 1539 N N . ALA B 1 11 ? 10.984 11.07 -0.59 1 96.62 11 ALA B N 1
ATOM 1540 C CA . ALA B 1 11 ? 10.648 10.461 -1.875 1 96.62 11 ALA B CA 1
ATOM 1541 C C . ALA B 1 11 ? 11.633 9.344 -2.229 1 96.62 11 ALA B C 1
ATOM 1543 O O . ALA B 1 11 ? 11.227 8.266 -2.654 1 96.62 11 ALA B O 1
ATOM 1544 N N . MET B 1 12 ? 12.844 9.555 -1.996 1 98.06 12 MET B N 1
ATOM 1545 C CA . MET B 1 12 ? 13.875 8.562 -2.295 1 98.06 12 MET B CA 1
ATOM 1546 C C . MET B 1 12 ? 13.734 7.344 -1.384 1 98.06 12 MET B C 1
ATOM 1548 O O . MET B 1 12 ? 13.82 6.203 -1.845 1 98.06 12 MET B O 1
ATOM 1552 N N . ILE B 1 13 ? 13.547 7.605 -0.165 1 98.31 13 ILE B N 1
ATOM 1553 C CA . ILE B 1 13 ? 13.367 6.523 0.792 1 98.31 13 ILE B CA 1
ATOM 1554 C C . ILE B 1 13 ? 12.133 5.699 0.415 1 98.31 13 ILE B C 1
ATOM 1556 O O . ILE B 1 13 ? 12.188 4.469 0.385 1 98.31 13 ILE B O 1
ATOM 1560 N N . THR B 1 14 ? 11.102 6.461 0.083 1 97.75 14 THR B N 1
ATOM 1561 C CA . THR B 1 14 ? 9.859 5.789 -0.291 1 97.75 14 THR B CA 1
ATOM 1562 C C . THR B 1 14 ? 10.062 4.918 -1.525 1 97.75 14 THR B C 1
ATOM 1564 O O . THR B 1 14 ? 9.586 3.781 -1.575 1 97.75 14 THR B O 1
ATOM 1567 N N . PHE B 1 15 ? 10.766 5.453 -2.461 1 98.06 15 PHE B N 1
ATOM 1568 C CA . PHE B 1 15 ? 10.977 4.711 -3.699 1 98.06 15 PHE B CA 1
ATOM 1569 C C . PHE B 1 15 ? 11.727 3.416 -3.432 1 98.06 15 PHE B C 1
ATOM 1571 O O . PHE B 1 15 ? 11.258 2.332 -3.779 1 98.06 15 PHE B O 1
ATOM 1578 N N . PHE B 1 16 ? 12.805 3.451 -2.82 1 98.56 16 PHE B N 1
ATOM 1579 C CA . PHE B 1 16 ? 13.664 2.287 -2.623 1 98.56 16 PHE B CA 1
ATOM 1580 C C . PHE B 1 16 ? 13.023 1.301 -1.653 1 98.56 16 PHE B C 1
ATOM 1582 O O . PHE B 1 16 ? 13.094 0.087 -1.856 1 98.56 16 PHE B O 1
ATOM 1589 N N . TYR B 1 17 ? 12.461 1.813 -0.632 1 98.31 17 TYR B N 1
ATOM 1590 C CA . TYR B 1 17 ? 11.812 0.917 0.321 1 98.31 17 TYR B CA 1
ATOM 1591 C C . TYR B 1 17 ? 10.633 0.2 -0.32 1 98.31 17 TYR B C 1
ATOM 1593 O O . TYR B 1 17 ? 10.469 -1.01 -0.148 1 98.31 17 TYR B O 1
ATOM 1601 N N . SER B 1 18 ? 9.82 0.96 -1.07 1 97.44 18 SER B N 1
ATOM 1602 C CA . SER B 1 18 ? 8.68 0.354 -1.742 1 97.44 18 SER B CA 1
ATOM 1603 C C . SER B 1 18 ? 9.125 -0.667 -2.783 1 97.44 18 SER B C 1
ATOM 1605 O O . SER B 1 18 ? 8.531 -1.738 -2.906 1 97.44 18 SER B O 1
ATOM 1607 N N . LEU B 1 19 ? 10.125 -0.307 -3.453 1 97.38 19 LEU B N 1
ATOM 1608 C CA . LEU B 1 19 ? 10.664 -1.237 -4.441 1 97.38 19 LEU B CA 1
ATOM 1609 C C . LEU B 1 19 ? 11.109 -2.535 -3.779 1 97.38 19 LEU B C 1
ATOM 1611 O O . LEU B 1 19 ? 10.805 -3.625 -4.27 1 97.38 19 LEU B O 1
ATOM 1615 N N . GLY B 1 20 ? 11.867 -2.395 -2.713 1 97.81 20 GLY B N 1
ATOM 1616 C CA . GLY B 1 20 ? 12.297 -3.568 -1.975 1 97.81 20 GLY B CA 1
ATOM 1617 C C . GLY B 1 20 ? 11.148 -4.379 -1.408 1 97.81 20 GLY B C 1
ATOM 1618 O O . GLY B 1 20 ? 11.141 -5.609 -1.501 1 97.81 20 GLY B O 1
ATOM 1619 N N . GLU B 1 21 ? 10.211 -3.707 -0.896 1 95.56 21 GLU B N 1
ATOM 1620 C CA . GLU B 1 21 ? 9.062 -4.359 -0.27 1 95.56 21 GLU B CA 1
ATOM 1621 C C . GLU B 1 21 ? 8.219 -5.094 -1.304 1 95.56 21 GLU B C 1
ATOM 1623 O O . GLU B 1 21 ? 7.867 -6.262 -1.108 1 95.56 21 GLU B O 1
ATOM 1628 N N . HIS B 1 22 ? 7.879 -4.449 -2.336 1 94.38 22 HIS B N 1
ATOM 1629 C CA . HIS B 1 22 ? 7.09 -5.086 -3.383 1 94.38 22 HIS B CA 1
ATOM 1630 C C . HIS B 1 22 ? 7.891 -6.168 -4.098 1 94.38 22 HIS B C 1
ATOM 1632 O O . HIS B 1 22 ? 7.328 -7.172 -4.543 1 94.38 22 HIS B O 1
ATOM 1638 N N . GLY B 1 23 ? 9.203 -5.953 -4.238 1 95.62 23 GLY B N 1
ATOM 1639 C CA . GLY B 1 23 ? 10.07 -6.992 -4.781 1 95.62 23 GLY B CA 1
ATOM 1640 C C . GLY B 1 23 ? 10.062 -8.266 -3.951 1 95.62 23 GLY B C 1
ATOM 1641 O O . GLY B 1 23 ? 9.969 -9.367 -4.496 1 95.62 23 GLY B O 1
ATOM 1642 N N . LEU B 1 24 ? 10.172 -8.078 -2.684 1 96 24 LEU B N 1
ATOM 1643 C CA . LEU B 1 24 ? 10.094 -9.219 -1.784 1 96 24 LEU B CA 1
ATOM 1644 C C . LEU B 1 24 ? 8.766 -9.953 -1.941 1 96 24 LEU B C 1
ATOM 1646 O O . LEU B 1 24 ? 8.734 -11.18 -2.047 1 96 24 LEU B O 1
ATOM 1650 N N . GLN B 1 25 ? 7.707 -9.242 -1.965 1 92 25 GLN B N 1
ATOM 1651 C CA . GLN B 1 25 ? 6.375 -9.836 -2.059 1 92 25 GLN B CA 1
ATOM 1652 C C . GLN B 1 25 ? 6.211 -10.617 -3.355 1 92 25 GLN B C 1
ATOM 1654 O O . GLN B 1 25 ? 5.562 -11.664 -3.375 1 92 25 GLN B O 1
ATOM 1659 N N . THR B 1 26 ? 6.824 -10.148 -4.402 1 89.44 26 THR B N 1
ATOM 1660 C CA . THR B 1 26 ? 6.73 -10.781 -5.715 1 89.44 26 THR B CA 1
ATOM 1661 C C . THR B 1 26 ? 7.504 -12.094 -5.738 1 89.44 26 THR B C 1
ATOM 1663 O O . THR B 1 26 ? 7.066 -13.062 -6.355 1 89.44 26 THR B O 1
ATOM 1666 N N . ALA B 1 27 ? 8.531 -12.172 -5.023 1 94.12 27 ALA B N 1
ATOM 1667 C CA . ALA B 1 27 ? 9.469 -13.281 -5.156 1 94.12 27 ALA B CA 1
ATOM 1668 C C . ALA B 1 27 ? 9.297 -14.289 -4.023 1 94.12 27 ALA B C 1
ATOM 1670 O O . ALA B 1 27 ? 9.734 -15.438 -4.133 1 94.12 27 ALA B O 1
ATOM 1671 N N . LEU B 1 28 ? 8.664 -13.961 -2.996 1 93.19 28 LEU B N 1
ATOM 1672 C CA . LEU B 1 28 ? 8.766 -14.672 -1.729 1 93.19 28 LEU B CA 1
ATOM 1673 C C . LEU B 1 28 ? 8.188 -16.078 -1.848 1 93.19 28 LEU B C 1
ATOM 1675 O O . LEU B 1 28 ? 8.812 -17.047 -1.436 1 93.19 28 LEU B O 1
ATOM 1679 N N . LEU B 1 29 ? 7.039 -16.203 -2.402 1 89.75 29 LEU B N 1
ATOM 1680 C CA . LEU B 1 29 ? 6.402 -17.516 -2.49 1 89.75 29 LEU B CA 1
ATOM 1681 C C . LEU B 1 29 ? 7.223 -18.453 -3.357 1 89.75 29 LEU B C 1
ATOM 1683 O O . LEU B 1 29 ? 7.453 -19.609 -2.979 1 89.75 29 LEU B O 1
ATOM 1687 N N . TYR B 1 30 ? 7.664 -17.953 -4.492 1 89.88 30 TYR B N 1
ATOM 1688 C CA . TYR B 1 30 ? 8.445 -18.766 -5.422 1 89.88 30 TYR B CA 1
ATOM 1689 C C . TYR B 1 30 ? 9.75 -19.219 -4.785 1 89.88 30 TYR B C 1
ATOM 1691 O O . TYR B 1 30 ? 10.164 -20.375 -4.945 1 89.88 30 TYR B O 1
ATOM 1699 N N . TYR B 1 31 ? 10.32 -18.406 -4.055 1 93.88 31 TYR B N 1
ATOM 1700 C CA . TYR B 1 31 ? 11.578 -18.703 -3.387 1 93.88 31 TYR B CA 1
ATOM 1701 C C . TYR B 1 31 ? 11.391 -19.75 -2.303 1 93.88 31 TYR B C 1
ATOM 1703 O O . TYR B 1 31 ? 12.141 -20.734 -2.236 1 93.88 31 TYR B O 1
ATOM 1711 N N . LEU B 1 32 ? 10.406 -19.594 -1.437 1 93.75 32 LEU B N 1
ATOM 1712 C CA . LEU B 1 32 ? 10.211 -20.516 -0.317 1 93.75 32 LEU B CA 1
ATOM 1713 C C . LEU B 1 32 ? 9.781 -21.891 -0.811 1 93.75 32 LEU B C 1
ATOM 1715 O O . LEU B 1 32 ? 10.141 -22.906 -0.211 1 93.75 32 LEU B O 1
ATOM 1719 N N . LYS B 1 33 ? 9.031 -21.922 -1.865 1 93.12 33 LYS B N 1
ATOM 1720 C CA . LYS B 1 33 ? 8.664 -23.203 -2.477 1 93.12 33 LYS B CA 1
ATOM 1721 C C . LYS B 1 33 ? 9.891 -23.922 -3.037 1 93.12 33 LYS B C 1
ATOM 1723 O O . LYS B 1 33 ? 10.07 -25.125 -2.824 1 93.12 33 LYS B O 1
ATOM 1728 N N . ALA B 1 34 ? 10.703 -23.219 -3.658 1 91 34 ALA B N 1
ATOM 1729 C CA . ALA B 1 34 ? 11.891 -23.797 -4.289 1 91 34 ALA B CA 1
ATOM 1730 C C . ALA B 1 34 ? 12.922 -24.203 -3.24 1 91 34 ALA B C 1
ATOM 1732 O O . ALA B 1 34 ? 13.547 -25.266 -3.363 1 91 34 ALA B O 1
ATOM 1733 N N . GLN B 1 35 ? 13.055 -23.406 -2.266 1 91.25 35 GLN B N 1
ATOM 1734 C CA . GLN B 1 35 ? 14.117 -23.625 -1.29 1 91.25 35 GLN B CA 1
ATOM 1735 C C . GLN B 1 35 ? 13.703 -24.641 -0.23 1 91.25 35 GLN B C 1
ATOM 1737 O O . GLN B 1 35 ? 14.508 -25.453 0.205 1 91.25 35 GLN B O 1
ATOM 1742 N N . PHE B 1 36 ? 12.43 -24.625 0.198 1 93.38 36 PHE B N 1
ATOM 1743 C CA . PHE B 1 36 ? 12.047 -25.406 1.359 1 93.38 36 PHE B CA 1
ATOM 1744 C C . PHE B 1 36 ? 10.812 -26.25 1.058 1 93.38 36 PHE B C 1
ATOM 1746 O O . PHE B 1 36 ? 10.352 -27.016 1.909 1 93.38 36 PHE B O 1
ATOM 1753 N N . GLY B 1 37 ? 10.203 -26.062 -0.068 1 91.94 37 GLY B N 1
ATOM 1754 C CA . GLY B 1 37 ? 9.023 -26.828 -0.431 1 91.94 37 GLY B CA 1
ATOM 1755 C C . GLY B 1 37 ? 7.766 -26.359 0.268 1 91.94 37 GLY B C 1
ATOM 1756 O O . GLY B 1 37 ? 6.863 -27.156 0.542 1 91.94 37 GLY B O 1
ATOM 1757 N N . TYR B 1 38 ? 7.715 -25.125 0.6 1 91.81 38 TYR B N 1
ATOM 1758 C CA . TYR B 1 38 ? 6.531 -24.562 1.245 1 91.81 38 TYR B CA 1
ATOM 1759 C C . TYR B 1 38 ? 5.277 -24.844 0.424 1 91.81 38 TYR B C 1
ATOM 1761 O O . TYR B 1 38 ? 5.27 -24.656 -0.794 1 91.81 38 TYR B O 1
ATOM 1769 N N . SER B 1 39 ? 4.285 -25.344 1.187 1 90.38 39 SER B N 1
ATOM 1770 C CA . SER B 1 39 ? 2.961 -25.438 0.576 1 90.38 39 SER B CA 1
ATOM 1771 C C . SER B 1 39 ? 2.266 -24.078 0.575 1 90.38 39 SER B C 1
ATOM 1773 O O . SER B 1 39 ? 2.738 -23.125 1.21 1 90.38 39 SER B O 1
ATOM 1775 N N . LYS B 1 40 ? 1.138 -24 -0.08 1 85 40 LYS B N 1
ATOM 1776 C CA . LYS B 1 40 ? 0.337 -22.766 -0.115 1 85 40 LYS B CA 1
ATOM 1777 C C . LYS B 1 40 ? -0.21 -22.438 1.268 1 85 40 LYS B C 1
ATOM 1779 O O . LYS B 1 40 ? -0.28 -21.266 1.644 1 85 40 LYS B O 1
ATOM 1784 N N . ASP B 1 41 ? -0.521 -23.438 1.932 1 87.12 41 ASP B N 1
ATOM 1785 C CA . ASP B 1 41 ? -1.06 -23.25 3.275 1 87.12 41 ASP B CA 1
ATOM 1786 C C . ASP B 1 41 ? 0.012 -22.719 4.23 1 87.12 41 ASP B C 1
ATOM 1788 O O . ASP B 1 41 ? -0.267 -21.875 5.078 1 87.12 41 ASP B O 1
ATOM 1792 N N . GLU B 1 42 ? 1.17 -23.25 4.023 1 88.69 42 GLU B N 1
ATOM 1793 C CA . GLU B 1 42 ? 2.27 -22.797 4.867 1 88.69 42 GLU B CA 1
ATOM 1794 C C . GLU B 1 42 ? 2.607 -21.328 4.594 1 88.69 42 GLU B C 1
ATOM 1796 O O . GLU B 1 42 ? 2.859 -20.562 5.523 1 88.69 42 GLU B O 1
ATOM 1801 N N . PHE B 1 43 ? 2.588 -21.016 3.373 1 88.75 43 PHE B N 1
ATOM 1802 C CA . PHE B 1 43 ? 2.848 -19.641 2.996 1 88.75 43 PHE B CA 1
ATOM 1803 C C . PHE B 1 43 ? 1.757 -18.719 3.527 1 88.75 43 PHE B C 1
ATOM 1805 O O . PHE B 1 43 ? 2.047 -17.625 4.039 1 88.75 43 PHE B O 1
ATOM 1812 N N . ALA B 1 44 ? 0.521 -19.125 3.422 1 83.5 44 ALA B N 1
ATOM 1813 C CA . ALA B 1 44 ? -0.603 -18.344 3.924 1 83.5 44 ALA B CA 1
ATOM 1814 C C . ALA B 1 44 ? -0.482 -18.109 5.426 1 83.5 44 ALA B C 1
ATOM 1816 O O . ALA B 1 44 ? -0.761 -17 5.914 1 83.5 44 ALA B O 1
ATOM 1817 N N . ASN B 1 45 ? -0.093 -19.047 6.086 1 87.81 45 ASN B N 1
ATOM 1818 C CA . ASN B 1 45 ? 0.109 -18.922 7.523 1 87.81 45 ASN B CA 1
ATOM 1819 C C . ASN B 1 45 ? 1.204 -17.906 7.852 1 87.81 45 ASN B C 1
ATOM 1821 O O . ASN B 1 45 ? 1.073 -17.141 8.797 1 87.81 45 ASN B O 1
ATOM 1825 N N . LEU B 1 46 ? 2.27 -18.016 7.066 1 89.12 46 LEU B N 1
ATOM 1826 C CA . LEU B 1 46 ? 3.367 -17.078 7.254 1 89.12 46 LEU B CA 1
ATOM 1827 C C . LEU B 1 46 ? 2.895 -15.641 7.039 1 89.12 46 LEU B C 1
ATOM 1829 O O . LEU B 1 46 ? 3.25 -14.742 7.805 1 89.12 46 LEU B O 1
ATOM 1833 N N . MET B 1 47 ? 2.104 -15.445 6.035 1 87.38 47 MET B N 1
ATOM 1834 C CA . MET B 1 47 ? 1.595 -14.109 5.73 1 87.38 47 MET B CA 1
ATOM 1835 C C . MET B 1 47 ? 0.636 -13.633 6.816 1 87.38 47 MET B C 1
ATOM 1837 O O . MET B 1 47 ? 0.617 -12.453 7.16 1 87.38 47 MET B O 1
ATOM 1841 N N . LEU B 1 48 ? -0.158 -14.5 7.312 1 87.25 48 LEU B N 1
ATOM 1842 C CA . LEU B 1 48 ? -1.089 -14.172 8.391 1 87.25 48 LEU B CA 1
ATOM 1843 C C . LEU B 1 48 ? -0.342 -13.68 9.625 1 87.25 48 LEU B C 1
ATOM 1845 O O . LEU B 1 48 ? -0.737 -12.688 10.242 1 87.25 48 LEU B O 1
ATOM 1849 N N . ILE B 1 49 ? 0.659 -14.359 9.898 1 89.19 49 ILE B N 1
ATOM 1850 C CA . ILE B 1 49 ? 1.458 -14 11.062 1 89.19 49 ILE B CA 1
ATOM 1851 C C . ILE B 1 49 ? 2.127 -12.641 10.828 1 89.19 49 ILE B C 1
ATOM 1853 O O . ILE B 1 49 ? 2.09 -11.766 11.695 1 89.19 49 ILE B O 1
ATOM 1857 N N . ALA B 1 50 ? 2.701 -12.539 9.672 1 88.06 50 ALA B N 1
ATOM 1858 C CA . ALA B 1 50 ? 3.383 -11.289 9.336 1 88.06 50 ALA B CA 1
ATOM 1859 C C . ALA B 1 50 ? 2.408 -10.117 9.328 1 88.06 50 ALA B C 1
ATOM 1861 O O . ALA B 1 50 ? 2.719 -9.039 9.844 1 88.06 50 ALA B O 1
ATOM 1862 N N . GLY B 1 51 ? 1.284 -10.289 8.75 1 87 51 GLY B N 1
ATOM 1863 C CA . GLY B 1 51 ? 0.274 -9.242 8.703 1 87 51 GLY B CA 1
ATOM 1864 C C . GLY B 1 51 ? -0.254 -8.859 10.07 1 87 51 GLY B C 1
ATOM 1865 O O . GLY B 1 51 ? -0.423 -7.68 10.367 1 87 51 GLY B O 1
ATOM 1866 N N . ALA B 1 52 ? -0.523 -9.773 10.867 1 89.38 52 ALA B N 1
ATOM 1867 C CA . ALA B 1 52 ? -0.997 -9.531 12.227 1 89.38 52 ALA B CA 1
ATOM 1868 C C . ALA B 1 52 ? 0.048 -8.773 13.039 1 89.38 52 ALA B C 1
ATOM 1870 O O . ALA B 1 52 ? -0.283 -7.832 13.766 1 89.38 52 ALA B O 1
ATOM 1871 N N . ALA B 1 53 ? 1.216 -9.227 12.852 1 89.62 53 ALA B N 1
ATOM 1872 C CA . ALA B 1 53 ? 2.305 -8.555 13.547 1 89.62 53 ALA B CA 1
ATOM 1873 C C . ALA B 1 53 ? 2.414 -7.094 13.117 1 89.62 53 ALA B C 1
ATOM 1875 O O . ALA B 1 53 ? 2.59 -6.203 13.945 1 89.62 53 ALA B O 1
ATOM 1876 N N . GLY B 1 54 ? 2.322 -6.875 11.836 1 90 54 GLY B N 1
ATOM 1877 C CA . GLY B 1 54 ? 2.361 -5.516 11.32 1 90 54 GLY B CA 1
ATOM 1878 C C . GLY B 1 54 ? 1.215 -4.656 11.82 1 90 54 GLY B C 1
ATOM 1879 O O . GLY B 1 54 ? 1.421 -3.504 12.211 1 90 54 GLY B O 1
ATOM 1880 N N . MET B 1 55 ? 0.051 -5.191 11.812 1 89.81 55 MET B N 1
ATOM 1881 C CA . MET B 1 55 ? -1.135 -4.469 12.266 1 89.81 55 MET B CA 1
ATOM 1882 C C . MET B 1 55 ? -1.015 -4.09 13.734 1 89.81 55 MET B C 1
ATOM 1884 O O . MET B 1 55 ? -1.229 -2.934 14.102 1 89.81 55 MET B O 1
ATOM 1888 N N . ILE B 1 56 ? -0.633 -5.016 14.531 1 91.25 56 ILE B N 1
ATOM 1889 C CA . ILE B 1 56 ? -0.5 -4.785 15.961 1 91.25 56 ILE B CA 1
ATOM 1890 C C . ILE B 1 56 ? 0.579 -3.736 16.219 1 91.25 56 ILE B C 1
ATOM 1892 O O . ILE B 1 56 ? 0.386 -2.824 17.031 1 91.25 56 ILE B O 1
ATOM 1896 N N . SER B 1 57 ? 1.61 -3.898 15.547 1 90.31 57 SER B N 1
ATOM 1897 C CA . SER B 1 57 ? 2.711 -2.953 15.711 1 90.31 57 SER B CA 1
ATOM 1898 C C . SER B 1 57 ? 2.273 -1.532 15.367 1 90.31 57 SER B C 1
ATOM 1900 O O . SER B 1 57 ? 2.562 -0.594 16.109 1 90.31 57 SER B O 1
ATOM 1902 N N . GLN B 1 58 ? 1.602 -1.365 14.258 1 87.62 58 GLN B N 1
ATOM 1903 C CA . GLN B 1 58 ? 1.211 -0.034 13.805 1 87.62 58 GLN B CA 1
ATOM 1904 C C . GLN B 1 58 ? 0.163 0.576 14.727 1 87.62 58 GLN B C 1
ATOM 1906 O O . GLN B 1 58 ? 0.176 1.783 14.977 1 87.62 58 GLN B O 1
ATOM 1911 N N . LEU B 1 59 ? -0.732 -0.235 15.305 1 88.69 59 LEU B N 1
ATOM 1912 C CA . LEU B 1 59 ? -1.831 0.292 16.109 1 88.69 59 LEU B CA 1
ATOM 1913 C C . LEU B 1 59 ? -1.401 0.493 17.547 1 88.69 59 LEU B C 1
ATOM 1915 O O . LEU B 1 59 ? -2.059 1.214 18.312 1 88.69 59 LEU B O 1
ATOM 1919 N N . THR B 1 60 ? -0.307 -0.125 17.953 1 87.06 60 THR B N 1
ATOM 1920 C CA . THR B 1 60 ? 0.11 -0.024 19.344 1 87.06 60 THR B CA 1
ATOM 1921 C C . THR B 1 60 ? 1.426 0.742 19.469 1 87.06 60 THR B 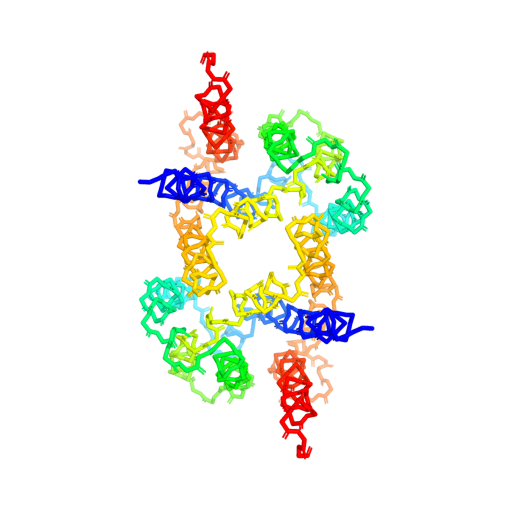C 1
ATOM 1923 O O . THR B 1 60 ? 1.535 1.682 20.25 1 87.06 60 THR B O 1
ATOM 1926 N N . VAL B 1 61 ? 2.373 0.421 18.656 1 82.75 61 VAL B N 1
ATOM 1927 C CA . VAL B 1 61 ? 3.723 0.954 18.812 1 82.75 61 VAL B CA 1
ATOM 1928 C C . VAL B 1 61 ? 3.754 2.418 18.375 1 82.75 61 VAL B C 1
ATOM 1930 O O . VAL B 1 61 ? 4.387 3.25 19.031 1 82.75 61 VAL B O 1
ATOM 1933 N N . MET B 1 62 ? 3.045 2.779 17.375 1 83.88 62 MET B N 1
ATOM 1934 C CA . MET B 1 62 ? 3.084 4.152 16.875 1 83.88 62 MET B CA 1
ATOM 1935 C C . MET B 1 62 ? 2.502 5.117 17.906 1 83.88 62 MET B C 1
ATOM 1937 O O . MET B 1 62 ? 3.133 6.117 18.25 1 83.88 62 MET B O 1
ATOM 1941 N N . PRO B 1 63 ? 1.391 4.816 18.5 1 83.06 63 PRO B N 1
ATOM 1942 C CA . PRO B 1 63 ? 0.823 5.742 19.484 1 83.06 63 PRO B CA 1
ATOM 1943 C C . PRO B 1 63 ? 1.677 5.859 20.75 1 83.06 63 PRO B C 1
ATOM 1945 O O . PRO B 1 63 ? 1.675 6.902 21.406 1 83.06 63 PRO B O 1
ATOM 1948 N N . ILE B 1 64 ? 2.422 4.855 20.984 1 86.44 64 ILE B N 1
ATOM 1949 C CA . ILE B 1 64 ? 3.186 4.84 22.219 1 86.44 64 ILE B CA 1
ATOM 1950 C C . ILE B 1 64 ? 4.578 5.418 21.984 1 86.44 64 ILE B C 1
ATOM 1952 O O . ILE B 1 64 ? 5.066 6.23 22.766 1 86.44 64 ILE B O 1
ATOM 1956 N N . PHE B 1 65 ? 5.184 5.129 20.891 1 88.25 65 PHE B N 1
ATOM 1957 C CA . PHE B 1 65 ? 6.602 5.43 20.719 1 88.25 65 PHE B CA 1
ATOM 1958 C C . PHE B 1 65 ? 6.793 6.668 19.859 1 88.25 65 PHE B C 1
ATOM 1960 O O . PHE B 1 65 ? 7.812 7.352 19.969 1 88.25 65 PHE B O 1
ATOM 1967 N N . ALA B 1 66 ? 5.863 6.965 19.094 1 86 66 ALA B N 1
ATOM 1968 C CA . ALA B 1 66 ? 6.004 8.125 18.234 1 86 66 ALA B CA 1
ATOM 1969 C C . ALA B 1 66 ? 6.176 9.406 19.047 1 86 66 ALA B C 1
ATOM 1971 O O . ALA B 1 66 ? 7.047 10.227 18.75 1 86 66 ALA B O 1
ATOM 1972 N N . PRO B 1 67 ? 5.43 9.555 20.156 1 84.69 67 PRO B N 1
ATOM 1973 C CA . PRO B 1 67 ? 5.574 10.773 20.953 1 84.69 67 PRO B CA 1
ATOM 1974 C C . PRO B 1 67 ? 6.859 10.789 21.766 1 84.69 67 PRO B C 1
ATOM 1976 O O . PRO B 1 67 ? 7.336 11.859 22.172 1 84.69 67 PRO B O 1
ATOM 1979 N N . ILE B 1 68 ? 7.441 9.656 21.969 1 87.81 68 ILE B N 1
ATOM 1980 C CA . ILE B 1 68 ? 8.586 9.555 22.875 1 87.81 68 ILE B CA 1
ATOM 1981 C C . ILE B 1 68 ? 9.883 9.688 22.078 1 87.81 68 ILE B C 1
ATOM 1983 O O . ILE B 1 68 ? 10.75 10.5 22.406 1 87.81 68 ILE B O 1
ATOM 1987 N N . VAL B 1 69 ? 10.031 8.977 20.984 1 88.81 69 VAL B N 1
ATOM 1988 C CA . VAL B 1 69 ? 11.312 8.867 20.297 1 88.81 69 VAL B CA 1
ATOM 1989 C C . VAL B 1 69 ? 11.312 9.75 19.047 1 88.81 69 VAL B C 1
ATOM 1991 O O . VAL B 1 69 ? 12.375 10.109 18.547 1 88.81 69 VAL B O 1
ATOM 1994 N N . GLY B 1 70 ? 10.164 10.062 18.531 1 88.31 70 GLY B N 1
ATOM 1995 C CA . GLY B 1 70 ? 10.07 10.852 17.312 1 88.31 70 GLY B CA 1
ATOM 1996 C C . GLY B 1 70 ? 9.945 10 16.062 1 88.31 70 GLY B C 1
ATOM 1997 O O . GLY B 1 70 ? 10.398 8.859 16.031 1 88.31 70 GLY B O 1
ATOM 1998 N N . GLU B 1 71 ? 9.414 10.531 15.086 1 88.94 71 GLU B N 1
ATOM 1999 C CA . GLU B 1 71 ? 9.133 9.789 13.852 1 88.94 71 GLU B CA 1
ATOM 2000 C C . GLU B 1 71 ? 10.414 9.539 13.062 1 88.94 71 GLU B C 1
ATOM 2002 O O . GLU B 1 71 ? 10.523 8.531 12.359 1 88.94 71 GLU B O 1
ATOM 2007 N N . GLU B 1 72 ? 11.359 10.398 13.219 1 91.56 72 GLU B N 1
ATOM 2008 C CA . GLU B 1 72 ? 12.617 10.203 12.5 1 91.56 72 GLU B CA 1
ATOM 2009 C C . GLU B 1 72 ? 13.352 8.969 12.992 1 91.56 72 GLU B C 1
ATOM 2011 O O . GLU B 1 72 ? 13.828 8.164 12.188 1 91.56 72 GLU B O 1
ATOM 2016 N N . MET B 1 73 ? 13.43 8.836 14.289 1 93.69 73 MET B N 1
ATOM 2017 C CA . MET B 1 73 ? 14.086 7.668 14.867 1 93.69 73 MET B CA 1
ATOM 2018 C C . MET B 1 73 ? 13.297 6.398 14.57 1 93.69 73 MET B C 1
ATOM 2020 O O . MET B 1 73 ? 13.891 5.348 14.305 1 93.69 73 MET B O 1
ATOM 2024 N N . LEU B 1 74 ? 12 6.492 14.578 1 94.06 74 LEU B N 1
ATOM 2025 C CA . LEU B 1 74 ? 11.164 5.34 14.258 1 94.06 74 LEU B CA 1
ATOM 2026 C C . LEU B 1 74 ? 11.383 4.898 12.812 1 94.06 74 LEU B C 1
ATOM 2028 O O . LEU B 1 74 ? 11.375 3.701 12.516 1 94.06 74 LEU B O 1
ATOM 2032 N N . LEU B 1 75 ? 11.555 5.914 11.953 1 95.88 75 LEU B N 1
ATOM 2033 C CA . LEU B 1 75 ? 11.844 5.609 10.555 1 95.88 75 LEU B CA 1
ATOM 2034 C C . LEU B 1 75 ? 13.148 4.828 10.43 1 95.88 75 LEU B C 1
ATOM 2036 O O . LEU B 1 75 ? 13.195 3.799 9.75 1 95.88 75 LEU B O 1
ATOM 2040 N N . ILE B 1 76 ? 14.156 5.246 11.102 1 96.94 76 ILE B N 1
ATOM 2041 C CA . ILE B 1 76 ? 15.477 4.633 11.016 1 96.94 76 ILE B CA 1
ATOM 2042 C C . ILE B 1 76 ? 15.422 3.215 11.586 1 96.94 76 ILE B C 1
ATOM 2044 O O . ILE B 1 76 ? 15.914 2.27 10.969 1 96.94 76 ILE B O 1
ATOM 2048 N N . VAL B 1 77 ? 14.812 3.037 12.719 1 95.94 77 VAL B N 1
ATOM 2049 C CA . VAL B 1 77 ? 14.695 1.731 13.359 1 95.94 77 VAL B CA 1
ATOM 2050 C C . VAL B 1 77 ? 13.852 0.802 12.484 1 95.94 77 VAL B C 1
ATOM 2052 O O . VAL B 1 77 ? 14.164 -0.384 12.352 1 95.94 77 VAL B O 1
ATOM 2055 N N . GLY B 1 78 ? 12.805 1.358 11.953 1 96.62 78 GLY B N 1
ATOM 2056 C CA . GLY B 1 78 ? 11.977 0.577 11.055 1 96.62 78 GLY B CA 1
ATOM 2057 C C . GLY B 1 78 ? 12.727 0.094 9.82 1 96.62 78 GLY B C 1
ATOM 2058 O O . GLY B 1 78 ? 12.578 -1.062 9.422 1 96.62 78 GLY B O 1
ATOM 2059 N N . LEU B 1 79 ? 13.453 0.976 9.242 1 97.94 79 LEU B N 1
ATOM 2060 C CA . LEU B 1 79 ? 14.219 0.622 8.055 1 97.94 79 LEU B CA 1
ATOM 2061 C C . LEU B 1 79 ? 15.273 -0.432 8.383 1 97.94 79 LEU B C 1
ATOM 2063 O O . LEU B 1 79 ? 15.523 -1.337 7.586 1 97.94 79 LEU B O 1
ATOM 2067 N N . LEU B 1 80 ? 15.867 -0.327 9.539 1 97.69 80 LEU B N 1
ATOM 2068 C CA . LEU B 1 80 ? 16.812 -1.353 9.984 1 97.69 80 LEU B CA 1
ATOM 2069 C C . LEU B 1 80 ? 16.109 -2.703 10.117 1 97.69 80 LEU B C 1
ATOM 2071 O O . LEU B 1 80 ? 16.641 -3.729 9.695 1 97.69 80 LEU B O 1
ATOM 2075 N N . GLY B 1 81 ? 15.047 -2.666 10.781 1 96.81 81 GLY B N 1
ATOM 2076 C CA . GLY B 1 81 ? 14.258 -3.883 10.867 1 96.81 81 GLY B CA 1
ATOM 2077 C C . GLY B 1 81 ? 13.867 -4.449 9.516 1 96.81 81 GLY B C 1
ATOM 2078 O O . GLY B 1 81 ? 13.93 -5.66 9.305 1 96.81 81 GLY B O 1
ATOM 2079 N N . GLY B 1 82 ? 13.461 -3.512 8.617 1 96.31 82 GLY B N 1
ATOM 2080 C CA . GLY B 1 82 ? 13.117 -3.926 7.266 1 96.31 82 GLY B CA 1
ATOM 2081 C C . GLY B 1 82 ? 14.273 -4.566 6.523 1 96.31 82 GLY B C 1
ATOM 2082 O O . GLY B 1 82 ? 14.109 -5.598 5.871 1 96.31 82 GLY B O 1
ATOM 2083 N N . CYS B 1 83 ? 15.391 -4.004 6.656 1 96.75 83 CYS B N 1
ATOM 2084 C CA . CYS B 1 83 ? 16.594 -4.559 6.043 1 96.75 83 CYS B CA 1
ATOM 2085 C C . CYS B 1 83 ? 16.891 -5.953 6.586 1 96.75 83 CYS B C 1
ATOM 2087 O O . CYS B 1 83 ? 17.125 -6.883 5.816 1 96.75 83 CYS B O 1
ATOM 2089 N N . THR B 1 84 ? 16.891 -6.047 7.836 1 96.94 84 THR B N 1
ATOM 2090 C CA . THR B 1 84 ? 17.172 -7.32 8.492 1 96.94 84 THR B CA 1
ATOM 2091 C C . THR B 1 84 ? 16.172 -8.383 8.062 1 96.94 84 THR B C 1
ATOM 2093 O O . THR B 1 84 ? 16.547 -9.516 7.746 1 96.94 84 THR B O 1
ATOM 2096 N N . HIS B 1 85 ? 14.961 -7.988 8.016 1 95.94 85 HIS B N 1
ATOM 2097 C CA . HIS B 1 85 ? 13.867 -8.867 7.617 1 95.94 85 HIS B CA 1
ATOM 2098 C C . HIS B 1 85 ? 14.086 -9.422 6.215 1 95.94 85 HIS B C 1
ATOM 2100 O O . HIS B 1 85 ? 14.031 -10.633 6.004 1 95.94 85 HIS B O 1
ATOM 2106 N N . VAL B 1 86 ? 14.422 -8.57 5.297 1 96.94 86 VAL B N 1
ATOM 2107 C CA . VAL B 1 86 ? 14.539 -8.953 3.895 1 96.94 86 VAL B CA 1
ATOM 2108 C C . VAL B 1 86 ? 15.805 -9.781 3.689 1 96.94 86 VAL B C 1
ATOM 2110 O O . VAL B 1 86 ? 15.781 -10.812 3.01 1 96.94 86 VAL B O 1
ATOM 2113 N N . PHE B 1 87 ? 16.891 -9.406 4.293 1 97.25 87 PHE B N 1
ATOM 2114 C CA . PHE B 1 87 ? 18.141 -10.148 4.152 1 97.25 87 PHE B CA 1
ATOM 2115 C C . PHE B 1 87 ? 18 -11.539 4.762 1 97.25 87 PHE B C 1
ATOM 2117 O O . PHE B 1 87 ? 18.531 -12.516 4.223 1 97.25 87 PHE B O 1
ATOM 2124 N N . LEU B 1 88 ? 17.344 -11.664 5.875 1 96.25 88 LEU B N 1
ATOM 2125 C CA . LEU B 1 88 ? 17.141 -12.969 6.5 1 96.25 88 LEU B CA 1
ATOM 2126 C C . LEU B 1 88 ? 16.359 -13.898 5.574 1 96.25 88 LEU B C 1
ATOM 2128 O O . LEU B 1 88 ? 16.656 -15.094 5.492 1 96.25 88 LEU B O 1
ATOM 2132 N N . TYR B 1 89 ? 15.383 -13.352 4.863 1 94.88 89 TYR B N 1
ATOM 2133 C CA . TYR B 1 89 ? 14.672 -14.148 3.875 1 94.88 89 TYR B CA 1
ATOM 2134 C C . TYR B 1 89 ? 15.609 -14.625 2.777 1 94.88 89 TYR B C 1
ATOM 2136 O O . TYR B 1 89 ? 15.57 -15.797 2.383 1 94.88 89 TYR B O 1
ATOM 2144 N N . GLY B 1 90 ? 16.469 -13.727 2.344 1 93.69 90 GLY B N 1
ATOM 2145 C CA . GLY B 1 90 ? 17.328 -14.039 1.22 1 93.69 90 GLY B CA 1
ATOM 2146 C C . GLY B 1 90 ? 18.359 -15.117 1.532 1 93.69 90 GLY B C 1
ATOM 2147 O O . GLY B 1 90 ? 18.766 -15.867 0.645 1 93.69 90 GLY B O 1
ATOM 2148 N N . ILE B 1 91 ? 18.766 -15.25 2.76 1 92.81 91 ILE B N 1
ATOM 2149 C CA . ILE B 1 91 ? 19.797 -16.203 3.109 1 92.81 91 ILE B CA 1
ATOM 2150 C C . ILE B 1 91 ? 19.219 -17.297 4.004 1 92.81 91 ILE B C 1
ATOM 2152 O O . ILE B 1 91 ? 19.953 -17.969 4.742 1 92.81 91 ILE B O 1
ATOM 2156 N N . ALA B 1 92 ? 17.969 -17.438 4.008 1 92.69 92 ALA B N 1
ATOM 2157 C CA . ALA B 1 92 ? 17.344 -18.422 4.898 1 92.69 92 ALA B CA 1
ATOM 2158 C C . ALA B 1 92 ? 17.984 -19.797 4.727 1 92.69 92 ALA B C 1
ATOM 2160 O O . ALA B 1 92 ? 18.016 -20.344 3.621 1 92.69 92 ALA B O 1
ATOM 2161 N N . TRP B 1 93 ? 18.547 -20.422 5.781 1 91.75 93 TRP B N 1
ATOM 2162 C CA . TRP B 1 93 ? 19.266 -21.703 5.75 1 91.75 93 TRP B CA 1
ATOM 2163 C C . TRP B 1 93 ? 18.375 -22.828 6.254 1 91.75 93 TRP B C 1
ATOM 2165 O O . TRP B 1 93 ? 18.734 -24.016 6.109 1 91.75 93 TRP B O 1
ATOM 2175 N N . SER B 1 94 ? 17.266 -22.453 6.863 1 92.38 94 SER B N 1
ATOM 2176 C CA . SER B 1 94 ? 16.391 -23.484 7.398 1 92.38 94 SER B CA 1
ATOM 2177 C C . SER B 1 94 ? 14.922 -23.047 7.305 1 92.38 94 SER B C 1
ATOM 2179 O O . SER B 1 94 ? 14.625 -21.875 7.109 1 92.38 94 SER B O 1
ATOM 2181 N N . TYR B 1 95 ? 14.062 -24.031 7.637 1 90.69 95 TYR B N 1
ATOM 2182 C CA . TYR B 1 95 ? 12.617 -23.891 7.48 1 90.69 95 TYR B CA 1
ATOM 2183 C C . TYR B 1 95 ? 12.055 -22.891 8.477 1 90.69 95 TYR B C 1
ATOM 2185 O O . TYR B 1 95 ? 11.07 -22.203 8.188 1 90.69 95 TYR B O 1
ATOM 2193 N N . TRP B 1 96 ? 12.758 -22.703 9.602 1 90.19 96 TRP B N 1
ATOM 2194 C CA . TRP B 1 96 ? 12.219 -21.844 10.648 1 90.19 96 TRP B CA 1
ATOM 2195 C C . TRP B 1 96 ? 12.711 -20.406 10.477 1 90.19 96 TRP B C 1
ATOM 2197 O O . TRP B 1 96 ? 12.18 -19.484 11.102 1 90.19 96 TRP B O 1
ATOM 2207 N N . VAL B 1 97 ? 13.625 -20.109 9.617 1 93.62 97 VAL B N 1
ATOM 2208 C CA . VAL B 1 97 ? 14.266 -18.812 9.469 1 93.62 97 VAL B CA 1
ATOM 2209 C C . VAL B 1 97 ? 13.25 -17.781 8.969 1 93.62 97 VAL B C 1
ATOM 2211 O O . VAL B 1 97 ? 13.203 -16.656 9.453 1 93.62 97 VAL B O 1
ATOM 2214 N N . PRO B 1 98 ? 12.359 -18.172 8.078 1 93 98 PRO B N 1
ATOM 2215 C CA . PRO B 1 98 ? 11.359 -17.188 7.633 1 93 98 PRO B CA 1
ATOM 2216 C C . PRO B 1 98 ? 10.422 -16.75 8.75 1 93 98 PRO B C 1
ATOM 2218 O O . PRO B 1 98 ? 10.023 -15.586 8.805 1 93 98 PRO B O 1
ATOM 2221 N N . TYR B 1 99 ? 10.164 -17.641 9.641 1 92.88 99 TYR B N 1
ATOM 2222 C CA . TYR B 1 99 ? 9.336 -17.266 10.789 1 92.88 99 TYR B CA 1
ATOM 2223 C C . TYR B 1 99 ? 10.078 -16.297 11.703 1 92.88 99 TYR B C 1
ATOM 2225 O O . TYR B 1 99 ? 9.484 -15.352 12.227 1 92.88 99 TYR B O 1
ATOM 2233 N N . PHE B 1 100 ? 11.266 -16.578 11.844 1 94.5 100 PHE B N 1
ATOM 2234 C CA . PHE B 1 100 ? 12.109 -15.68 12.625 1 94.5 100 PHE B CA 1
ATOM 2235 C C . PHE B 1 100 ? 12.234 -14.32 11.953 1 94.5 100 PHE B C 1
ATOM 2237 O O . PHE B 1 100 ? 12.18 -13.281 12.617 1 94.5 100 PHE B O 1
ATOM 2244 N N . ALA B 1 101 ? 12.406 -14.328 10.664 1 94.19 101 ALA B N 1
ATOM 2245 C CA . ALA B 1 101 ? 12.516 -13.094 9.891 1 94.19 101 ALA B CA 1
ATOM 2246 C C . ALA B 1 101 ? 11.227 -12.281 9.984 1 94.19 101 ALA B C 1
ATOM 2248 O O . ALA B 1 101 ? 11.266 -11.047 10.016 1 94.19 101 ALA B O 1
ATOM 2249 N N . ALA B 1 102 ? 10.117 -12.945 10.078 1 91.5 102 ALA B N 1
ATOM 2250 C CA . ALA B 1 102 ? 8.812 -12.289 10.148 1 91.5 102 ALA B CA 1
ATOM 2251 C C . ALA B 1 102 ? 8.672 -11.484 11.438 1 91.5 102 ALA B C 1
ATOM 2253 O O . ALA B 1 102 ? 7.922 -10.508 11.484 1 91.5 102 ALA B O 1
ATOM 2254 N N . ALA B 1 103 ? 9.375 -11.82 12.461 1 92.12 103 ALA B N 1
ATOM 2255 C CA . ALA B 1 103 ? 9.344 -11.086 13.719 1 92.12 103 ALA B CA 1
ATOM 2256 C C . ALA B 1 103 ? 9.812 -9.641 13.531 1 92.12 103 ALA B C 1
ATOM 2258 O O . ALA B 1 103 ? 9.352 -8.734 14.227 1 92.12 103 ALA B O 1
ATOM 2259 N N . PHE B 1 104 ? 10.594 -9.391 12.562 1 94.94 104 PHE B N 1
ATOM 2260 C CA . PHE B 1 104 ? 11.164 -8.062 12.336 1 94.94 104 PHE B CA 1
ATOM 2261 C C . PHE B 1 104 ? 10.172 -7.172 11.602 1 94.94 104 PHE B C 1
ATOM 2263 O O . PHE B 1 104 ? 10.398 -5.969 11.453 1 94.94 104 PHE B O 1
ATOM 2270 N N . ILE B 1 105 ? 9.062 -7.711 11.203 1 92.56 105 ILE B N 1
ATOM 2271 C CA . ILE B 1 105 ? 8.008 -6.918 10.594 1 92.56 105 ILE B CA 1
ATOM 2272 C C . ILE B 1 105 ? 7.445 -5.926 11.609 1 92.56 105 ILE B C 1
ATOM 2274 O O . ILE B 1 105 ? 7.031 -4.82 11.242 1 92.56 105 ILE B O 1
ATOM 2278 N N . ILE B 1 106 ? 7.559 -6.297 12.852 1 91.69 106 ILE B N 1
ATOM 2279 C CA . ILE B 1 106 ? 7.098 -5.43 13.93 1 91.69 106 ILE B CA 1
ATOM 2280 C C . ILE B 1 106 ? 7.816 -4.086 13.852 1 91.69 106 ILE B C 1
ATOM 2282 O O . ILE B 1 106 ? 7.215 -3.037 14.094 1 91.69 106 ILE B O 1
ATOM 2286 N N . LEU B 1 107 ? 9.039 -4.18 13.461 1 93.38 107 LEU B N 1
ATOM 2287 C CA . LEU B 1 107 ? 9.836 -2.967 13.359 1 93.38 107 LEU B CA 1
ATOM 2288 C C . LEU B 1 107 ? 9.625 -2.287 12.008 1 93.38 107 LEU B C 1
ATOM 2290 O O . LEU B 1 107 ? 9.469 -1.067 11.938 1 93.38 107 LEU B O 1
ATOM 2294 N N . SER B 1 108 ? 9.555 -3.049 11 1 94.38 108 SER B N 1
ATOM 2295 C CA . SER B 1 108 ? 9.5 -2.49 9.648 1 94.38 108 SER B CA 1
ATOM 2296 C C . SER B 1 108 ? 8.133 -1.881 9.359 1 94.38 108 SER B C 1
ATOM 2298 O O . SER B 1 108 ? 7.988 -1.091 8.422 1 94.38 108 SER B O 1
ATOM 2300 N N . ALA B 1 109 ? 7.176 -2.209 10.203 1 92.44 109 ALA B N 1
ATOM 2301 C CA . ALA B 1 109 ? 5.809 -1.737 10.008 1 92.44 109 ALA B CA 1
ATOM 2302 C C . ALA B 1 109 ? 5.711 -0.23 10.227 1 92.44 109 ALA B C 1
ATOM 2304 O O . ALA B 1 109 ? 4.766 0.411 9.766 1 92.44 109 ALA B O 1
ATOM 2305 N N . PHE B 1 110 ? 6.746 0.405 10.727 1 93.56 110 PHE B N 1
ATOM 2306 C CA . PHE B 1 110 ? 6.738 1.828 11.047 1 93.56 110 PHE B CA 1
ATOM 2307 C C . PHE B 1 110 ? 7.195 2.652 9.844 1 93.56 110 PHE B C 1
ATOM 2309 O O . PHE B 1 110 ? 7.008 3.871 9.82 1 93.56 110 PHE B O 1
ATOM 2316 N N . VAL B 1 111 ? 7.668 2.053 8.914 1 95.56 111 VAL B N 1
ATOM 2317 C CA . VAL B 1 111 ? 8.359 2.793 7.863 1 95.56 111 VAL B CA 1
ATOM 2318 C C . VAL B 1 111 ? 7.355 3.662 7.102 1 95.56 111 VAL B C 1
ATOM 2320 O O . VAL B 1 111 ? 7.527 4.879 7.016 1 95.56 111 VAL B O 1
ATOM 2323 N N . HIS B 1 112 ? 6.254 3.094 6.75 1 94.62 112 HIS B N 1
ATOM 2324 C CA . HIS B 1 112 ? 5.309 3.832 5.922 1 94.62 112 HIS B CA 1
ATOM 2325 C C . HIS B 1 112 ? 4.656 4.965 6.707 1 94.62 112 HIS B C 1
ATOM 2327 O O . HIS B 1 112 ? 4.703 6.125 6.293 1 94.62 112 HIS B O 1
ATOM 2333 N N . PRO B 1 113 ? 4.191 4.645 7.875 1 94.56 113 PRO B N 1
ATOM 2334 C CA . PRO B 1 113 ? 3.568 5.75 8.602 1 94.56 113 PRO B CA 1
ATOM 2335 C C . PRO B 1 113 ? 4.574 6.828 9.008 1 94.56 113 PRO B C 1
ATOM 2337 O O . PRO B 1 113 ? 4.23 8.008 9.062 1 94.56 113 PRO B O 1
ATOM 2340 N N . SER B 1 114 ? 5.785 6.461 9.266 1 95.44 114 SER B N 1
ATOM 2341 C CA . SER B 1 114 ? 6.801 7.43 9.672 1 95.44 114 SER B CA 1
ATOM 2342 C C . SER B 1 114 ? 7.168 8.359 8.523 1 95.44 114 SER B C 1
ATOM 2344 O O . SER B 1 114 ? 7.348 9.562 8.719 1 95.44 114 SER B O 1
ATOM 2346 N N . ILE B 1 115 ? 7.238 7.848 7.309 1 96.56 115 ILE B N 1
ATOM 2347 C CA . ILE B 1 115 ? 7.535 8.672 6.145 1 96.56 115 ILE B CA 1
ATOM 2348 C C . ILE B 1 115 ? 6.41 9.68 5.926 1 96.56 115 ILE B C 1
ATOM 2350 O O . ILE B 1 115 ? 6.66 10.867 5.719 1 96.56 115 ILE B O 1
ATOM 2354 N N . ARG B 1 116 ? 5.238 9.195 6.047 1 95.19 116 ARG B N 1
ATOM 2355 C CA . ARG B 1 116 ? 4.07 10.039 5.812 1 95.19 116 ARG B CA 1
ATOM 2356 C C . ARG B 1 116 ? 3.957 11.125 6.879 1 95.19 116 ARG B C 1
ATOM 2358 O O . ARG B 1 116 ? 3.602 12.266 6.574 1 95.19 116 ARG B O 1
ATOM 2365 N N . THR B 1 117 ? 4.266 10.766 8.125 1 94.69 117 THR B N 1
ATOM 2366 C CA . THR B 1 117 ? 4.266 11.734 9.219 1 94.69 117 THR B CA 1
ATOM 2367 C C . THR B 1 117 ? 5.34 12.797 9.008 1 94.69 117 THR B C 1
ATOM 2369 O O . THR B 1 117 ? 5.078 13.992 9.164 1 94.69 117 THR B O 1
ATOM 2372 N N . ASN B 1 118 ? 6.543 12.336 8.648 1 94.25 118 ASN B N 1
ATOM 2373 C CA . ASN B 1 118 ? 7.645 13.258 8.414 1 94.25 118 ASN B CA 1
ATOM 2374 C C . ASN B 1 118 ? 7.312 14.258 7.305 1 94.25 118 ASN B C 1
ATOM 2376 O O . ASN B 1 118 ? 7.609 15.445 7.43 1 94.25 118 ASN B O 1
ATOM 2380 N N . VAL B 1 119 ? 6.711 13.805 6.301 1 95.12 119 VAL B N 1
ATOM 2381 C CA . VAL B 1 119 ? 6.336 14.641 5.168 1 95.12 119 VAL B CA 1
ATOM 2382 C C . VAL B 1 119 ? 5.227 15.609 5.578 1 95.12 119 VAL B C 1
ATOM 2384 O O . VAL B 1 119 ? 5.289 16.797 5.266 1 95.12 119 VAL B O 1
ATOM 2387 N N . SER B 1 120 ? 4.234 15.148 6.344 1 95 120 SER B N 1
ATOM 2388 C CA . SER B 1 120 ? 3.113 15.984 6.762 1 95 120 SER B CA 1
ATOM 2389 C C . SER B 1 120 ? 3.572 17.094 7.695 1 95 120 SER B C 1
ATOM 2391 O O . SER B 1 120 ? 3.053 18.219 7.641 1 95 120 SER B O 1
ATOM 2393 N N . LYS B 1 121 ? 4.543 16.828 8.5 1 93.75 121 LYS B N 1
ATOM 2394 C CA . LYS B 1 121 ? 5.039 17.797 9.461 1 93.75 121 LYS B CA 1
ATOM 2395 C C . LYS B 1 121 ? 5.922 18.844 8.773 1 93.75 121 LYS B C 1
ATOM 2397 O O . LYS B 1 121 ? 6.172 19.922 9.336 1 93.75 121 LYS B O 1
ATOM 2402 N N . SER B 1 122 ? 6.406 18.531 7.605 1 93 122 SER B N 1
ATOM 2403 C CA . SER B 1 122 ? 7.383 19.406 6.953 1 93 122 SER B CA 1
ATOM 2404 C C . SER B 1 122 ? 6.699 20.406 6.031 1 93 122 SER B C 1
ATOM 2406 O O . SER B 1 122 ? 7.352 21.297 5.484 1 93 122 SER B O 1
ATOM 2408 N N . VAL B 1 123 ? 5.402 20.297 5.887 1 93.25 123 VAL B N 1
ATOM 2409 C CA . VAL B 1 123 ? 4.703 21.172 4.957 1 93.25 123 VAL B CA 1
ATOM 2410 C C . VAL B 1 123 ? 3.521 21.844 5.66 1 93.25 123 VAL B C 1
ATOM 2412 O O . VAL B 1 123 ? 3.072 21.375 6.707 1 93.25 123 VAL B O 1
ATOM 2415 N N . GLY B 1 124 ? 3.078 22.953 5.07 1 91.44 124 GLY B N 1
ATOM 2416 C CA . GLY B 1 124 ? 1.889 23.609 5.582 1 91.44 124 GLY B CA 1
ATOM 2417 C C . GLY B 1 124 ? 0.602 22.906 5.195 1 91.44 124 GLY B C 1
ATOM 2418 O O . GLY B 1 124 ? 0.611 22 4.367 1 91.44 124 GLY B O 1
ATOM 2419 N N . SER B 1 125 ? -0.502 23.328 5.781 1 89 125 SER B N 1
ATOM 2420 C CA . SER B 1 125 ? -1.811 22.719 5.578 1 89 125 SER B CA 1
ATOM 2421 C C . SER B 1 125 ? -2.238 22.797 4.117 1 89 125 SER B C 1
ATOM 2423 O O . SER B 1 125 ? -2.889 21.875 3.604 1 89 125 SER B O 1
ATOM 2425 N N . ASN B 1 126 ? -1.759 23.766 3.371 1 89.69 126 ASN B N 1
ATOM 2426 C CA . ASN B 1 126 ? -2.17 23.969 1.988 1 89.69 126 ASN B CA 1
ATOM 2427 C C . ASN B 1 126 ? -1.405 23.062 1.032 1 89.69 126 ASN B C 1
ATOM 2429 O O . ASN B 1 126 ? -1.822 22.859 -0.11 1 89.69 126 ASN B O 1
ATOM 2433 N N . GLU B 1 127 ? -0.313 22.5 1.538 1 92.31 127 GLU B N 1
ATOM 2434 C CA . GLU B 1 127 ? 0.534 21.688 0.671 1 92.31 127 GLU B CA 1
ATOM 2435 C C . GLU B 1 127 ? 0.459 20.219 1.056 1 92.31 127 GLU B C 1
ATOM 2437 O O . GLU B 1 127 ? 1.126 19.375 0.447 1 92.31 127 GLU B O 1
ATOM 2442 N N . GLN B 1 128 ? -0.413 19.906 2.01 1 92.12 128 GLN B N 1
A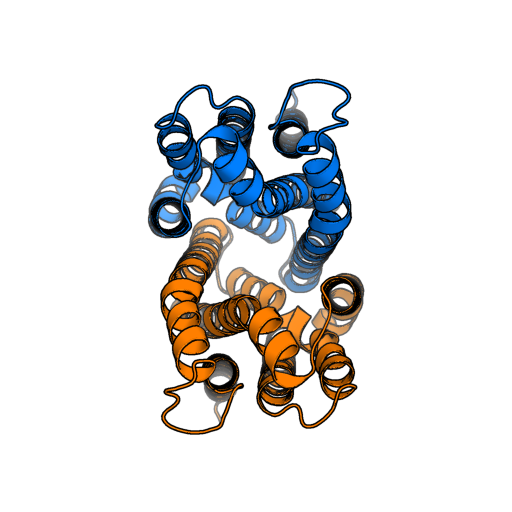TOM 2443 C CA . GLN B 1 128 ? -0.5 18.531 2.518 1 92.12 128 GLN B CA 1
ATOM 2444 C C . GLN B 1 128 ? -0.914 17.562 1.418 1 92.12 128 GLN B C 1
ATOM 2446 O O . GLN B 1 128 ? -0.347 16.484 1.298 1 92.12 128 GLN B O 1
ATOM 2451 N N . GLY B 1 129 ? -1.932 17.922 0.622 1 90.31 129 GLY B N 1
ATOM 2452 C CA . GLY B 1 129 ? -2.404 17.062 -0.449 1 90.31 129 GLY B CA 1
ATOM 2453 C C . GLY B 1 129 ? -1.351 16.797 -1.509 1 90.31 129 GLY B C 1
ATOM 2454 O O . GLY B 1 129 ? -1.189 15.664 -1.96 1 90.31 129 GLY B O 1
ATOM 2455 N N . ILE B 1 130 ? -0.615 17.766 -1.84 1 91.88 130 ILE B N 1
ATOM 2456 C CA . ILE B 1 130 ? 0.445 17.641 -2.836 1 91.88 130 ILE B CA 1
ATOM 2457 C C . ILE B 1 130 ? 1.553 16.734 -2.301 1 91.88 130 ILE B C 1
ATOM 2459 O O . ILE B 1 130 ? 2.02 15.836 -3.002 1 91.88 130 ILE B O 1
ATOM 2463 N N . ALA B 1 131 ? 1.948 16.984 -1.043 1 93.88 131 ALA B N 1
ATOM 2464 C CA . ALA B 1 131 ? 3.02 16.203 -0.421 1 93.88 131 ALA B CA 1
ATOM 2465 C C . ALA B 1 131 ? 2.637 14.734 -0.303 1 93.88 131 ALA B C 1
ATOM 2467 O O . ALA B 1 131 ? 3.41 13.852 -0.684 1 93.88 131 ALA B O 1
ATOM 2468 N N . GLN B 1 132 ? 1.453 14.484 0.157 1 93.31 132 GLN B N 1
ATOM 2469 C CA . GLN B 1 132 ? 0.989 13.109 0.304 1 93.31 132 GLN B CA 1
ATOM 2470 C C . GLN B 1 132 ? 0.784 12.453 -1.058 1 93.31 132 GLN B C 1
ATOM 2472 O O . GLN B 1 132 ? 1.04 11.258 -1.219 1 93.31 132 GLN B O 1
ATOM 2477 N N . GLY B 1 133 ? 0.285 13.211 -2.016 1 92.06 133 GLY B N 1
ATOM 2478 C CA . GLY B 1 133 ? 0.164 12.711 -3.375 1 92.06 133 GLY B CA 1
ATOM 2479 C C . GLY B 1 133 ? 1.494 12.297 -3.98 1 92.06 133 GLY B C 1
ATOM 2480 O O . GLY B 1 133 ? 1.586 11.273 -4.652 1 92.06 133 GLY B O 1
ATOM 2481 N N . CYS B 1 134 ? 2.482 13.039 -3.723 1 93.38 134 CYS B N 1
ATOM 2482 C CA . CYS B 1 134 ? 3.816 12.734 -4.227 1 93.38 134 CYS B CA 1
ATOM 2483 C C . CYS B 1 134 ? 4.336 11.422 -3.643 1 93.38 134 CYS B C 1
ATOM 2485 O O . CYS B 1 134 ? 4.852 10.57 -4.371 1 93.38 134 CYS B O 1
ATOM 2487 N N . ILE B 1 135 ? 4.168 11.242 -2.369 1 95.81 135 ILE B N 1
ATOM 2488 C CA . ILE B 1 135 ? 4.621 10.016 -1.716 1 95.81 135 ILE B CA 1
ATOM 2489 C C . ILE B 1 135 ? 3.852 8.82 -2.268 1 95.81 135 ILE B C 1
ATOM 2491 O O . ILE B 1 135 ? 4.445 7.793 -2.602 1 95.81 135 ILE B O 1
ATOM 2495 N N . SER B 1 136 ? 2.557 8.969 -2.438 1 93.94 136 SER B N 1
ATOM 2496 C CA . SER B 1 136 ? 1.722 7.883 -2.945 1 93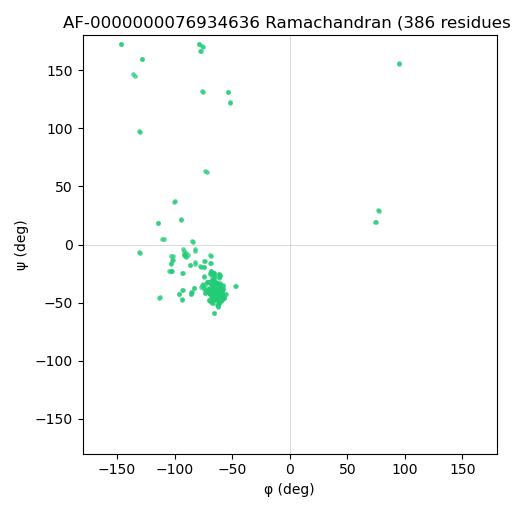.94 136 SER B CA 1
ATOM 2497 C C . SER B 1 136 ? 2.049 7.562 -4.398 1 93.94 136 SER B C 1
ATOM 2499 O O . SER B 1 136 ? 2.047 6.398 -4.801 1 93.94 136 SER B O 1
ATOM 2501 N N . GLY B 1 137 ? 2.27 8.586 -5.145 1 92.69 137 GLY B N 1
ATOM 2502 C CA . GLY B 1 137 ? 2.65 8.383 -6.531 1 92.69 137 GLY B CA 1
ATOM 2503 C C . GLY B 1 137 ? 3.957 7.629 -6.688 1 92.69 137 GLY B C 1
ATOM 2504 O O . GLY B 1 137 ? 4.07 6.738 -7.535 1 92.69 137 GLY B O 1
ATOM 2505 N N . ILE B 1 138 ? 4.895 7.957 -5.871 1 94.88 138 ILE B N 1
ATOM 2506 C CA . ILE B 1 138 ? 6.195 7.301 -5.91 1 94.88 138 ILE B CA 1
ATOM 2507 C C . ILE B 1 138 ? 6.055 5.844 -5.484 1 94.88 138 ILE B C 1
ATOM 2509 O O . ILE B 1 138 ? 6.645 4.949 -6.094 1 94.88 138 ILE B O 1
ATOM 2513 N N . SER B 1 139 ? 5.305 5.625 -4.438 1 94.56 139 SER B N 1
ATOM 2514 C CA . SER B 1 139 ? 5.047 4.258 -3.992 1 94.56 139 SER B CA 1
ATOM 2515 C C . SER B 1 139 ? 4.352 3.445 -5.078 1 94.56 139 SER B C 1
ATOM 2517 O O . SER B 1 139 ? 4.672 2.275 -5.285 1 94.56 139 SER B O 1
ATOM 2519 N N . SER B 1 140 ? 3.41 4.066 -5.758 1 88.56 140 SER B N 1
ATOM 2520 C CA . SER B 1 140 ? 2.691 3.404 -6.84 1 88.56 140 SER B CA 1
ATOM 2521 C C . SER B 1 140 ? 3.633 3.043 -7.984 1 88.56 140 SER B C 1
ATOM 2523 O O . SER B 1 140 ? 3.531 1.956 -8.562 1 88.56 140 SER B O 1
ATOM 2525 N N . PHE B 1 141 ? 4.484 3.93 -8.305 1 91.75 141 PHE B N 1
ATOM 2526 C CA . PHE B 1 141 ? 5.469 3.668 -9.352 1 91.75 141 PHE B CA 1
ATOM 2527 C C . PHE B 1 141 ? 6.34 2.471 -8.984 1 91.75 141 PHE B C 1
ATOM 2529 O O . PHE B 1 141 ? 6.566 1.585 -9.812 1 91.75 141 PHE B O 1
ATOM 2536 N N . ALA B 1 142 ? 6.785 2.477 -7.777 1 94.44 142 ALA B N 1
ATOM 2537 C CA . ALA B 1 142 ? 7.613 1.373 -7.301 1 94.44 142 ALA B CA 1
ATOM 2538 C C . ALA B 1 142 ? 6.855 0.05 -7.359 1 94.44 142 ALA B C 1
ATOM 2540 O O . ALA B 1 142 ? 7.434 -0.991 -7.68 1 94.44 142 ALA B O 1
ATOM 2541 N N . SER B 1 143 ? 5.602 0.059 -7.059 1 90.19 143 SER B N 1
ATOM 2542 C CA . SER B 1 143 ? 4.793 -1.155 -7.023 1 90.19 143 SER B CA 1
ATOM 2543 C C . SER B 1 143 ? 4.641 -1.76 -8.414 1 90.19 143 SER B C 1
ATOM 2545 O O . SER B 1 143 ? 4.457 -2.971 -8.555 1 90.19 143 SER B O 1
ATOM 2547 N N . ILE B 1 144 ? 4.766 -0.976 -9.383 1 86.38 144 ILE B N 1
ATOM 2548 C CA . ILE B 1 144 ? 4.676 -1.434 -10.766 1 86.38 144 ILE B CA 1
ATOM 2549 C C . ILE B 1 144 ? 6.039 -1.941 -11.234 1 86.38 144 ILE B C 1
ATOM 2551 O O . ILE B 1 144 ? 6.129 -2.959 -11.922 1 86.38 144 ILE B O 1
ATOM 2555 N N . LEU B 1 145 ? 6.992 -1.238 -10.883 1 92.19 145 LEU B N 1
ATOM 2556 C CA . LEU B 1 145 ? 8.352 -1.54 -11.305 1 92.19 145 LEU B CA 1
ATOM 2557 C C . LEU B 1 145 ? 8.844 -2.836 -10.672 1 92.19 145 LEU B C 1
ATOM 2559 O O . LEU B 1 145 ? 9.625 -3.572 -11.281 1 92.19 145 LEU B O 1
ATOM 2563 N N . ALA B 1 146 ? 8.367 -3.092 -9.539 1 94.12 146 ALA B N 1
ATOM 2564 C CA . ALA B 1 146 ? 8.906 -4.203 -8.758 1 94.12 146 ALA B CA 1
ATOM 2565 C C . ALA B 1 146 ? 8.695 -5.531 -9.477 1 94.12 146 ALA B C 1
ATOM 2567 O O . ALA B 1 146 ? 9.664 -6.246 -9.766 1 94.12 146 ALA B O 1
ATOM 2568 N N . PRO B 1 147 ? 7.512 -5.867 -9.898 1 88.5 147 PRO B N 1
ATOM 2569 C CA . PRO B 1 147 ? 7.34 -7.145 -10.594 1 88.5 147 PRO B CA 1
ATOM 2570 C C . PRO B 1 147 ? 8.086 -7.195 -11.93 1 88.5 147 PRO B C 1
ATOM 2572 O O . PRO B 1 147 ? 8.531 -8.266 -12.344 1 88.5 147 PRO B O 1
ATOM 2575 N N . LEU B 1 148 ? 8.172 -6.094 -12.602 1 88.12 148 LEU B N 1
ATOM 2576 C CA . LEU B 1 148 ? 8.875 -6.035 -13.883 1 88.12 148 LEU B CA 1
ATOM 2577 C C . LEU B 1 148 ? 10.352 -6.387 -13.703 1 88.12 148 LEU B C 1
ATOM 2579 O O . LEU B 1 148 ? 10.977 -6.926 -14.617 1 88.12 148 LEU B O 1
ATOM 2583 N N . ILE B 1 149 ? 10.852 -6.129 -12.586 1 93.88 149 ILE B N 1
ATOM 2584 C CA . ILE B 1 149 ? 12.266 -6.375 -12.312 1 93.88 149 ILE B CA 1
ATOM 2585 C C . ILE B 1 149 ? 12.43 -7.723 -11.617 1 93.88 149 ILE B C 1
ATOM 2587 O O . ILE B 1 149 ? 13.258 -8.539 -12.023 1 93.88 149 ILE B O 1
ATOM 2591 N N . PHE B 1 150 ? 11.594 -8.016 -10.703 1 94.88 150 PHE B N 1
ATOM 2592 C CA . PHE B 1 150 ? 11.883 -9.102 -9.773 1 94.88 150 PHE B CA 1
ATOM 2593 C C . PHE B 1 150 ? 11.281 -10.406 -10.273 1 94.88 150 PHE B C 1
ATOM 2595 O O . PHE B 1 150 ? 11.758 -11.492 -9.922 1 94.88 150 PHE B O 1
ATOM 2602 N N . THR B 1 151 ? 10.258 -10.273 -11.078 1 89.62 151 THR B N 1
ATOM 2603 C CA . THR B 1 151 ? 9.68 -11.508 -11.609 1 89.62 151 THR B CA 1
ATOM 2604 C C . THR B 1 151 ? 10.672 -12.219 -12.523 1 89.62 151 THR B C 1
ATOM 2606 O O . THR B 1 151 ? 11.008 -13.383 -12.297 1 89.62 151 THR B O 1
ATOM 2609 N N . PRO B 1 152 ? 11.125 -11.602 -13.57 1 90.31 152 PRO B N 1
ATOM 2610 C CA . PRO B 1 152 ? 12.102 -12.289 -14.422 1 90.31 152 PRO B CA 1
ATOM 2611 C C . PRO B 1 152 ? 13.383 -12.641 -13.68 1 90.31 152 PRO B C 1
ATOM 2613 O O . PRO B 1 152 ? 14.008 -13.664 -13.969 1 90.31 152 PRO B O 1
ATOM 2616 N N . LEU B 1 153 ? 13.812 -11.852 -12.75 1 91.69 153 LEU B N 1
ATOM 2617 C CA . LEU B 1 153 ? 15.008 -12.125 -11.961 1 91.69 153 LEU B CA 1
ATOM 2618 C C . LEU B 1 153 ? 14.844 -13.406 -11.148 1 91.69 153 LEU B C 1
ATOM 2620 O O . LEU B 1 153 ? 15.758 -14.219 -11.062 1 91.69 153 LEU B O 1
ATOM 2624 N N . THR B 1 154 ? 13.781 -13.547 -10.562 1 91.62 154 THR B N 1
ATOM 2625 C CA . THR B 1 154 ? 13.492 -14.734 -9.773 1 91.62 154 THR B CA 1
ATOM 2626 C C . THR B 1 154 ? 13.398 -15.969 -10.664 1 91.62 154 THR B C 1
ATOM 2628 O O . THR B 1 154 ? 13.953 -17.016 -10.344 1 91.62 154 THR B O 1
ATOM 2631 N N . ALA B 1 155 ? 12.734 -15.812 -11.805 1 88.38 155 ALA B N 1
ATOM 2632 C CA . ALA B 1 155 ? 12.625 -16.922 -12.75 1 88.38 155 ALA B CA 1
ATOM 2633 C C . ALA B 1 155 ? 14 -17.375 -13.227 1 88.38 155 ALA B C 1
ATOM 2635 O O . ALA B 1 155 ? 14.258 -18.578 -13.32 1 88.38 155 ALA B O 1
ATOM 2636 N N . TRP B 1 156 ? 14.75 -16.453 -13.484 1 87.38 156 TRP B N 1
ATOM 2637 C CA . TRP B 1 156 ? 16.094 -16.75 -13.977 1 87.38 156 TRP B CA 1
ATOM 2638 C C . TRP B 1 156 ? 16.906 -17.516 -12.93 1 87.38 156 TRP B C 1
ATOM 2640 O O . TRP B 1 156 ? 17.578 -18.484 -13.242 1 87.38 156 TRP B O 1
ATOM 2650 N N . PHE B 1 157 ? 16.812 -17.172 -11.695 1 88.44 157 PHE B N 1
ATOM 2651 C CA . PHE B 1 157 ? 17.656 -17.734 -10.656 1 88.44 157 PHE B CA 1
ATOM 2652 C C . PHE B 1 157 ? 17.031 -19 -10.07 1 88.44 157 PHE B C 1
ATOM 2654 O O . PHE B 1 157 ? 17.672 -19.703 -9.289 1 88.44 157 PHE B O 1
ATOM 2661 N N . LEU B 1 158 ? 15.875 -19.266 -10.414 1 85.06 158 LEU B N 1
ATOM 2662 C CA . LEU B 1 158 ? 15.258 -20.516 -10 1 85.06 158 LEU B CA 1
ATOM 2663 C C . LEU B 1 158 ? 15.266 -21.531 -11.133 1 85.06 158 LEU B C 1
ATOM 2665 O O . LEU B 1 158 ? 14.938 -22.703 -10.922 1 85.06 158 LEU B O 1
ATOM 2669 N N . SER B 1 159 ? 15.609 -21.047 -12.242 1 83 159 SER B N 1
ATOM 2670 C CA . SER B 1 159 ? 15.695 -21.938 -13.383 1 83 159 SER B CA 1
ATOM 2671 C C . SER B 1 159 ? 16.969 -22.781 -13.336 1 83 159 SER B C 1
ATOM 2673 O O . SER B 1 159 ? 17.844 -22.562 -12.484 1 83 159 SER B O 1
ATOM 2675 N N . GLU B 1 160 ? 17 -23.812 -14.164 1 76.31 160 GLU B N 1
ATOM 2676 C CA . GLU B 1 160 ? 18.125 -24.734 -14.211 1 76.31 160 GLU B CA 1
ATOM 2677 C C . GLU B 1 160 ? 19.359 -24.062 -14.797 1 76.31 160 GLU B C 1
ATOM 2679 O O . GLU B 1 160 ? 20.484 -24.516 -14.562 1 76.31 160 GLU B O 1
ATOM 2684 N N . THR B 1 161 ? 19.219 -23.031 -15.398 1 69.75 161 THR B N 1
ATOM 2685 C CA . THR B 1 161 ? 20.344 -22.359 -16.062 1 69.75 161 THR B CA 1
ATOM 2686 C C . THR B 1 161 ? 20.875 -21.219 -15.203 1 69.75 161 THR B C 1
ATOM 2688 O O . THR B 1 161 ? 21.328 -20.203 -15.727 1 69.75 161 THR B O 1
ATOM 2691 N N . THR B 1 162 ? 20.875 -21.453 -13.938 1 66.75 162 THR B N 1
ATOM 2692 C CA . THR B 1 162 ? 21.25 -20.359 -13.055 1 66.75 162 THR B CA 1
ATOM 2693 C C . THR B 1 162 ? 22.766 -20.141 -13.078 1 66.75 162 THR B C 1
ATOM 2695 O O . THR B 1 162 ? 23.531 -21.094 -13.172 1 66.75 162 THR B O 1
ATOM 2698 N N . PRO B 1 163 ? 23.094 -18.922 -13.234 1 67.88 163 PRO B N 1
ATOM 2699 C CA . PRO B 1 163 ? 24.531 -18.625 -13.227 1 67.88 163 PRO B CA 1
ATOM 2700 C C . PRO B 1 163 ? 25.219 -19.078 -11.945 1 67.88 163 PRO B C 1
ATOM 2702 O O . PRO B 1 163 ? 26.375 -19.516 -11.984 1 67.88 163 PRO B O 1
ATOM 2705 N N . PHE B 1 164 ? 24.578 -18.766 -10.836 1 75.06 164 PHE B N 1
ATOM 2706 C CA . PHE B 1 164 ? 25.094 -19.234 -9.562 1 75.06 164 PHE B CA 1
ATOM 2707 C C . PHE B 1 164 ? 23.969 -19.797 -8.695 1 75.06 164 PHE B C 1
ATOM 2709 O O . PHE B 1 164 ? 22.828 -19.359 -8.789 1 75.06 164 PHE B O 1
ATOM 2716 N N . ASN B 1 165 ? 24.312 -20.75 -8.016 1 76.88 165 ASN B N 1
ATOM 2717 C CA . ASN B 1 165 ? 23.359 -21.5 -7.215 1 76.88 165 ASN B CA 1
ATOM 2718 C C . ASN B 1 165 ? 22.891 -20.703 -6 1 76.88 165 ASN B C 1
ATOM 2720 O O . ASN B 1 165 ? 23.281 -21 -4.871 1 76.88 165 ASN B O 1
ATOM 2724 N N . PHE B 1 166 ? 22.25 -19.594 -6.199 1 87.69 166 PHE B N 1
ATOM 2725 C CA . PHE B 1 166 ? 21.672 -18.812 -5.113 1 87.69 166 PHE B CA 1
ATOM 2726 C C . PHE B 1 166 ? 20.219 -18.469 -5.414 1 87.69 166 PHE B C 1
ATOM 2728 O O . PHE B 1 166 ? 19.938 -17.422 -5.992 1 87.69 166 PHE B O 1
ATOM 2735 N N . LYS B 1 167 ? 19.328 -19.234 -4.887 1 88.44 167 LYS B N 1
ATOM 2736 C CA . LYS B 1 167 ? 17.906 -19.125 -5.176 1 88.44 167 LYS B CA 1
ATOM 2737 C C . LYS B 1 167 ? 17.328 -17.828 -4.609 1 88.44 167 LYS B C 1
ATOM 2739 O O . LYS B 1 167 ? 16.344 -17.297 -5.133 1 88.44 167 LYS B O 1
ATOM 2744 N N . GLY B 1 168 ? 18.031 -17.266 -3.557 1 91.94 168 GLY B N 1
ATOM 2745 C CA . GLY B 1 168 ? 17.516 -16.062 -2.902 1 91.94 168 GLY B CA 1
ATOM 2746 C C . GLY B 1 168 ? 18.094 -14.781 -3.467 1 91.94 168 GLY B C 1
ATOM 2747 O O . GLY B 1 168 ? 18 -13.727 -2.84 1 91.94 168 GLY B O 1
ATOM 2748 N N . PHE B 1 169 ? 18.594 -14.82 -4.672 1 93.38 169 PHE B N 1
ATOM 2749 C CA . PHE B 1 169 ? 19.297 -13.68 -5.242 1 93.38 169 PHE B CA 1
ATOM 2750 C C . PHE B 1 169 ? 18.359 -12.492 -5.422 1 93.38 169 PHE B C 1
ATOM 2752 O O . PHE B 1 169 ? 18.703 -11.359 -5.098 1 93.38 169 PHE B O 1
ATOM 2759 N N . SER B 1 170 ? 17.203 -12.75 -5.984 1 94.94 170 SER B N 1
ATOM 2760 C CA . SER B 1 170 ? 16.234 -11.672 -6.188 1 94.94 170 SER B CA 1
ATOM 2761 C C . SER B 1 170 ? 15.867 -11.008 -4.867 1 94.94 170 SER B C 1
ATOM 2763 O O . SER B 1 170 ? 15.742 -9.781 -4.801 1 94.94 170 SER B O 1
ATOM 2765 N N . ILE B 1 171 ? 15.742 -11.734 -3.834 1 96.75 171 ILE B N 1
ATOM 2766 C CA . ILE B 1 171 ? 15.398 -11.211 -2.514 1 96.75 171 ILE B CA 1
ATOM 2767 C C . ILE B 1 171 ? 16.578 -10.422 -1.949 1 96.75 171 ILE B C 1
ATOM 2769 O O . ILE B 1 171 ? 16.391 -9.406 -1.271 1 96.75 171 ILE B O 1
ATOM 2773 N N . MET B 1 172 ? 17.734 -10.867 -2.318 1 96.62 172 MET B N 1
ATOM 2774 C CA . MET B 1 172 ? 18.922 -10.125 -1.906 1 96.62 172 MET B CA 1
ATOM 2775 C C . MET B 1 172 ? 18.953 -8.742 -2.561 1 96.62 172 MET B C 1
ATOM 2777 O O . MET B 1 172 ? 19.312 -7.758 -1.922 1 96.62 172 MET B O 1
ATOM 2781 N N . VAL B 1 173 ? 18.609 -8.734 -3.77 1 97.12 173 VAL B N 1
ATOM 2782 C CA . VAL B 1 173 ? 18.531 -7.457 -4.469 1 97.12 173 VAL B CA 1
ATOM 2783 C C . VAL B 1 173 ? 17.5 -6.559 -3.793 1 97.12 173 VAL B C 1
ATOM 2785 O O . VAL B 1 173 ? 17.75 -5.363 -3.604 1 97.12 173 VAL B O 1
ATOM 2788 N N . ALA B 1 174 ? 16.359 -7.109 -3.412 1 98.12 174 ALA B N 1
ATOM 2789 C CA . ALA B 1 174 ? 15.352 -6.367 -2.652 1 98.12 174 ALA B CA 1
ATOM 2790 C C . ALA B 1 174 ? 15.922 -5.867 -1.328 1 98.12 174 ALA B C 1
ATOM 2792 O O . ALA B 1 174 ? 15.609 -4.762 -0.887 1 98.12 174 ALA B O 1
ATOM 2793 N N . GLY B 1 175 ? 16.719 -6.703 -0.722 1 98.06 175 GLY B N 1
ATOM 2794 C CA . GLY B 1 175 ? 17.406 -6.301 0.497 1 98.06 175 GLY B CA 1
ATOM 2795 C C . GLY B 1 175 ? 18.312 -5.094 0.307 1 98.06 175 GLY B C 1
ATOM 2796 O O . GLY B 1 175 ? 18.328 -4.191 1.146 1 98.06 175 GLY B O 1
ATOM 2797 N N . PHE B 1 176 ? 18.969 -5.039 -0.785 1 98.44 176 PHE B N 1
ATOM 2798 C CA . PHE B 1 176 ? 19.859 -3.916 -1.069 1 98.44 176 PHE B CA 1
ATOM 2799 C C . PHE B 1 176 ? 19.047 -2.646 -1.323 1 98.44 176 PHE B C 1
ATOM 2801 O O . PHE B 1 176 ? 19.484 -1.547 -0.979 1 98.44 176 PHE B O 1
ATOM 2808 N N . CYS B 1 177 ? 17.875 -2.797 -1.889 1 98.5 177 CYS B N 1
ATOM 2809 C CA . CYS B 1 177 ? 17 -1.645 -2.037 1 98.5 177 CYS B CA 1
ATOM 2810 C C . CYS B 1 177 ? 16.609 -1.073 -0.678 1 98.5 177 CYS B C 1
ATOM 2812 O O . CYS B 1 177 ? 16.719 0.134 -0.454 1 98.5 177 CYS B O 1
ATOM 2814 N N . THR B 1 178 ? 16.234 -1.959 0.208 1 98.06 178 THR B N 1
ATOM 2815 C CA . THR B 1 178 ? 15.859 -1.516 1.545 1 98.06 178 THR B CA 1
ATOM 2816 C C . THR B 1 178 ? 17.062 -0.952 2.289 1 98.06 178 THR B C 1
ATOM 2818 O O . THR B 1 178 ? 16.938 0.007 3.053 1 98.06 178 THR B O 1
ATOM 2821 N N . LEU B 1 179 ? 18.25 -1.503 2.061 1 98.56 179 LEU B N 1
ATOM 2822 C CA . LEU B 1 179 ? 19.484 -1.001 2.666 1 98.56 179 LEU B CA 1
ATOM 2823 C C . LEU B 1 179 ? 19.781 0.411 2.178 1 98.56 179 LEU B C 1
ATOM 2825 O O . LEU B 1 179 ? 20.219 1.261 2.957 1 98.56 179 LEU B O 1
ATOM 2829 N N . THR B 1 180 ? 19.609 0.586 0.931 1 98.69 180 THR B N 1
ATOM 2830 C CA . THR B 1 180 ? 19.828 1.915 0.37 1 98.69 180 THR B CA 1
ATOM 2831 C C . THR B 1 180 ? 18.906 2.939 1.041 1 98.69 180 THR B C 1
ATOM 2833 O O . THR B 1 180 ? 19.359 4.031 1.403 1 98.69 180 THR B O 1
ATOM 2836 N N . ALA B 1 181 ? 17.625 2.57 1.207 1 98.44 181 ALA B N 1
ATOM 2837 C CA . ALA B 1 181 ? 16.688 3.445 1.91 1 98.44 181 ALA B CA 1
ATOM 2838 C C . ALA B 1 181 ? 17.172 3.73 3.332 1 98.44 181 ALA B C 1
ATOM 2840 O O . ALA B 1 181 ? 17.094 4.863 3.805 1 98.44 181 ALA B O 1
ATOM 2841 N N . PHE B 1 182 ? 17.719 2.752 3.967 1 98.25 182 PHE B N 1
ATOM 2842 C CA . PHE B 1 182 ? 18.234 2.885 5.324 1 98.25 182 PHE B CA 1
ATOM 2843 C C . PHE B 1 182 ? 19.422 3.842 5.363 1 98.25 182 PHE B C 1
ATOM 2845 O O . PHE B 1 182 ? 19.469 4.742 6.207 1 98.25 182 PHE B O 1
ATOM 2852 N N . VAL B 1 183 ? 20.312 3.68 4.453 1 98.25 183 VAL B N 1
ATOM 2853 C CA . VAL B 1 183 ? 21.516 4.508 4.402 1 98.25 183 VAL B CA 1
ATOM 2854 C C . VAL B 1 183 ? 21.125 5.961 4.133 1 98.25 183 VAL B C 1
ATOM 2856 O O . VAL B 1 183 ? 21.656 6.879 4.766 1 98.25 183 VAL B O 1
ATOM 2859 N N . ILE B 1 184 ? 20.188 6.195 3.232 1 97.69 184 ILE B N 1
ATOM 2860 C CA . ILE B 1 184 ? 19.719 7.543 2.924 1 97.69 184 ILE B CA 1
ATOM 2861 C C . ILE B 1 184 ? 19.109 8.18 4.172 1 97.69 184 ILE B C 1
ATOM 2863 O O . ILE B 1 184 ? 19.359 9.352 4.461 1 97.69 184 ILE B O 1
ATOM 2867 N N . SER B 1 185 ? 18.344 7.418 4.906 1 96.5 185 SER B N 1
ATOM 2868 C CA . SER B 1 185 ? 17.672 7.938 6.094 1 96.5 185 SER B CA 1
ATOM 2869 C C . SER B 1 185 ? 18.688 8.367 7.156 1 96.5 185 SER B C 1
ATOM 2871 O O . SER B 1 185 ? 18.516 9.406 7.797 1 96.5 185 SER B O 1
ATOM 2873 N N . ILE B 1 186 ? 19.797 7.609 7.348 1 95.44 186 ILE B N 1
ATOM 2874 C CA . ILE B 1 186 ? 20.797 7.93 8.352 1 95.44 186 ILE B CA 1
ATOM 2875 C C . ILE B 1 186 ? 21.562 9.188 7.926 1 95.44 186 ILE B C 1
ATOM 2877 O O . ILE B 1 186 ? 21.922 10.016 8.766 1 95.44 186 ILE B O 1
ATOM 2881 N N . ARG B 1 187 ? 21.812 9.258 6.707 1 92.19 187 ARG B N 1
ATOM 2882 C CA . ARG B 1 187 ? 22.562 10.414 6.211 1 92.19 187 ARG B CA 1
ATOM 2883 C C . ARG B 1 187 ? 21.75 11.695 6.383 1 92.19 187 ARG B C 1
ATOM 2885 O O . ARG B 1 187 ? 22.312 12.75 6.684 1 92.19 187 ARG B O 1
ATOM 2892 N N . MET B 1 188 ? 20.484 11.562 6.16 1 87.94 188 MET B N 1
ATOM 2893 C CA . MET B 1 188 ? 19.641 12.734 6.344 1 87.94 188 MET B CA 1
ATOM 2894 C C . MET B 1 188 ? 19.594 13.164 7.805 1 87.94 188 MET B C 1
ATOM 2896 O O . MET B 1 188 ? 19.641 14.352 8.109 1 87.94 188 MET B O 1
ATOM 2900 N N . ARG B 1 189 ? 19.438 12.25 8.68 1 87.75 189 ARG B N 1
ATOM 2901 C CA . ARG B 1 189 ? 19.438 12.562 10.109 1 87.75 189 ARG B CA 1
ATOM 2902 C C . ARG B 1 189 ? 20.766 13.188 10.531 1 87.75 189 ARG B C 1
ATOM 2904 O O . ARG B 1 189 ? 20.781 14.141 11.312 1 87.75 189 ARG B O 1
ATOM 2911 N N . ALA B 1 190 ? 21.812 12.672 10.031 1 85.19 190 ALA B N 1
ATOM 2912 C CA . ALA B 1 190 ? 23.141 13.203 10.352 1 85.19 190 ALA B CA 1
ATOM 2913 C C . ALA B 1 190 ? 23.297 14.633 9.859 1 85.19 190 ALA B C 1
ATOM 2915 O O . ALA B 1 190 ? 23.891 15.469 10.539 1 85.19 190 ALA B O 1
ATOM 2916 N N . ALA B 1 191 ? 22.703 14.977 8.805 1 79.25 191 ALA B N 1
ATOM 2917 C CA . ALA B 1 191 ? 22.781 16.328 8.234 1 79.25 191 ALA B CA 1
ATOM 2918 C C . ALA B 1 191 ? 21.953 17.312 9.055 1 79.25 191 ALA B C 1
ATOM 2920 O O . ALA B 1 191 ? 22.328 18.469 9.195 1 79.25 191 ALA B O 1
ATOM 2921 N N . ARG B 1 192 ? 20.906 16.797 9.539 1 78.12 192 ARG B N 1
ATOM 2922 C CA . ARG B 1 192 ? 20.016 17.672 10.305 1 78.12 192 ARG B CA 1
ATOM 2923 C C . ARG B 1 192 ? 20.578 17.938 11.695 1 78.12 192 ARG B C 1
ATOM 2925 O O . ARG B 1 192 ? 20.359 19.016 12.266 1 78.12 192 ARG B O 1
ATOM 2932 N N . CYS B 1 193 ? 21.234 16.922 12.258 1 75.69 193 CYS B N 1
ATOM 2933 C CA . CYS B 1 193 ? 21.797 17.078 13.594 1 75.69 193 CYS B CA 1
ATOM 2934 C C . CYS B 1 193 ? 23.172 17.734 13.531 1 75.69 193 CYS B C 1
ATOM 2936 O O . CYS B 1 193 ? 23.719 18.125 14.562 1 75.69 193 CYS B O 1
ATOM 2938 N N . GLY B 1 194 ? 23.688 18.141 12.375 1 72.12 194 GLY B N 1
ATOM 2939 C CA . GLY B 1 194 ? 24.953 18.828 12.258 1 72.12 194 GLY B CA 1
ATOM 2940 C C . GLY B 1 194 ? 26.141 17.906 12.461 1 72.12 194 GLY B C 1
ATOM 2941 O O . GLY B 1 194 ? 27.234 18.344 12.844 1 72.12 194 GLY B O 1
ATOM 2942 N N . VAL B 1 195 ? 25.828 16.547 12.297 1 57.38 195 VAL B N 1
ATOM 2943 C CA . VAL B 1 195 ? 27.031 15.719 12.406 1 57.38 195 VAL B CA 1
ATOM 2944 C C . VAL B 1 195 ? 27.547 15.359 11.016 1 57.38 195 VAL B C 1
ATOM 2946 O O . VAL B 1 195 ? 26.766 15.164 10.086 1 57.38 195 VAL B O 1
#

InterPro domains:
  IPR036259 MFS transporter superfamily [G3DSA:1.20.1250.20] (2-191)
  IPR036259 MFS transporter superfamily [SSF103473] (9-188)

pLDDT: mean 91.18, std 6.38, range [56.84, 98.69]

Organism: Aegilops tauschii subsp. strangulata (NCBI:txid200361)

Foldseek 3Di:
DQLVVLLVLLLLLLQLLLLLVLLCVLQQVVLCCLPPNDDPVNVVVLVVLLVVLLVCLVVPVCVVPCVPPNLLVLQLQLLVLVLQLLVQSQPPPDPCSNVVSSNSSSSVSSNVVSSLVSSCVSDDPVCSVVSVVSSVVSSVVSNVVNCVPNVVVLVQQSDPNHPDVRNSVSSVVSSVSSVVSSVSSVVVVCVVVVD/DQLVVLLVLLLLLLQLLLLLVLLCVLQQVVLCCLPPNDDPVNVVVLVVLLVVLLVCLVVPVCVVPCVPPNLLVLQLQLLVLVLQLLVQSQPPPDPCSNVVSSNSSSSVSSNVVSSLVSSCVSDDPVCSVVSVVSSVVSSVVSNVVNCVPNVVVLVQQSDPNHPDVRNSVSSVVSSVSSVVSSVSSVVVVCVVVVD